Protein AF-0000000065958352 (afdb_homodimer)

Foldseek 3Di:
DWKDWPHDIDDPVPDDDDVVVVVLCLVWWQKDKWKDDVLATWLLVVRVVLSQVLLVVLPAGQPADSLNSRVVSSVLSVVDPAMWMWMWTARNVPRTIMIDIDHFDDDDQFQFWEEEAFPQADDDCVVPNQSNRIPPPPSLVVRVVVPDRTDWYWHAHPVQWTEQTSAWFKWFAAPQAIEGEAVNRRHHPAPLVVLLVVVCVVVVGHYDHHTHGPVVRLVTLWMWIAHNRQRTHTHQYYPPRGNDRGGGDPNSVVSNVCRSVSSVPDVSGRVSD/DWKDWPHDIDDPVPDDDDVVVVVLCLVWWQKDKWKDDVLATWLLVVRVVLSQVLLVVLPAGQPADSLNSRVVSSVQSVVDPAMWMWMWTARNVPRTIMIDIDHFDDDDQFQFWEEEAFPQADDDCVVPNQSNRIPPPPSLVVRVVVPDRTDWHWHAHPVQWTEQTSAWFKWFAAPQAIEGEAVNRSHHPAPLVVLLVVVCVVVVGHYDHHTHGPVVRLVTLWMWIAHNRQRTHTHQYYPPRGNDRGGGDPNSVVSNVCRSVSSVPPVSGRVSD

Radius of gyration: 25.58 Å; Cα contacts (8 Å, |Δi|>4): 1195; chains: 2; bounding box: 51×76×56 Å

Sequence (546 aa):
MLIWWRGKFRRADEISLDFSLFEKSLQGAVYETLRTYSRAPFAAYKHYTRLKRSADFFNLPLSLSFDEFTKVLKAGADEFKQEVRIKVYLFPDSGEVLFVFSPLNIPDLETGVEVKISNVRRIPDLSTPPALKITGRTDIVLARREIVDCYDVILLGLNGQVCEGSFSNVFLVKEGKLITPSLDSGILDGITRENVIKLAKSLEIPVEERVVWVWELFEADEMFLTHTSAGVVPVRRLNEHSFFEEEPGPVTATLMENFEPFVLNLEENWVGIMLIWWRGKFRRADEISLDFSLFEKSLQGAVYETLRTYSRAPFAAYKHYTRLKRSADFFNLPLSLSFDEFTKVLKAGADEFKQEVRIKVYLFPDSGEVLFVFSPLNIPDLETGVEVKISNVRRIPDLSTPPALKITGRTDIVLARREIVDCYDVILLGLNGQVCEGSFSNVFLVKEGKLITPSLDSGILDGITRENVIKLAKSLEIPVEERVVWVWELFEADEMFLTHTSAGVVPVRRLNEHSFFEEEPGPVTATLMENFEPFVLNLEENWVGI

Organism: Thermotoga maritima (strain ATCC 43589 / DSM 3109 / JCM 10099 / NBRC 100826 / MSB8) (NCBI:txid243274)

InterPro domains:
  IPR001544 Aminotransferase class IV [PF01063] (30-237)
  IPR018300 Aminotransferase, class IV, conserved site [PS00770] (164-193)
  IPR036038 Aminotransferase-like, PLP-dependent enzymes [SSF56752] (1-272)
  IPR043131 Branched-chain-amino-acid aminotransferase-like, N-terminal [G3DSA:3.30.470.10] (1-104)
  IPR043132 Branched-chain-amino-acid aminotransferase-like, C-terminal [G3DSA:3.20.10.10] (105-273)
  IPR050571 Class-IV Pyridoxal-Phosphate-Dependent Aminotransferase [PTHR42743] (3-261)

pLDDT: mean 96.38, std 3.45, range [82.94, 98.94]

Secondary structure (DSSP, 8-state):
-EEEETTEEEEGGG--B-HHHHHHHTT--EEEEEEEETTEETTHHHHHHHHHHHHHTTT----S-HHHHHHHHHHHHTT-SS-EEEEEEE-TTT--EEEEEEE------TT-EEEEEEEEEPPPTTTS-TT--BTT-HHHHHHHTT-SSSSEEEEE-TTSBEEEESS-EEEEEETTEEEEE-GGGT----HHHHHHHHHHHHTT--EEEE--BHHHHHH-SEEEEEETTTEEEEEEEETTEES-SSS--HHHHHHHHHHHHHHHH-GGGGTT-/-EEEETTEEEEGGG--B-HHHHHHHTT--EEEEEEEETTEETTHHHHHHHHHHHHHTTT----S-HHHHHHHHHHHHTT-SS-EEEEEEE-TTT--EEEEEEE------TT-EEEEEEEEEPPPTTTS-TT--BTT-HHHHHHHTT-SSSSEEEEE-TTSBEEEESS-EEEEEETTEEEEE-GGGT----HHHHHHHHHHHHTT--EEEE--BHHHHHH-SEEEEEETTTEEEEEEEETTEES-SSS--HHHHHHHHHHHHHHHH-GGGGTT-

Nearest PDB structures (foldseek):
  3csw-assembly2_C  TM=9.935E-01  e=1.425E-54  Thermotoga maritima MSB8
  1i1k-assembly1_A  TM=8.713E-01  e=5.200E-23  Escherichia coli
  1i1l-assembly1_A  TM=8.522E-01  e=3.879E-23  Escherichia coli
  1a3g-assembly1_A  TM=8.263E-01  e=1.385E-21  Escherichia coli
  3lul-assembly1_A  TM=8.298E-01  e=4.397E-20  Legionella pneumophila subsp. pneumophila str. Philadelphia 1

Structure (mmCIF, N/CA/C/O backbone):
data_AF-0000000065958352-model_v1
#
loop_
_entity.id
_entity.type
_entity.pdbx_description
1 polymer 'Probable branched-chain-amino-acid aminotransferase'
#
loop_
_atom_site.group_PDB
_atom_site.id
_atom_site.type_symbol
_atom_site.label_atom_id
_atom_site.label_alt_id
_atom_site.label_comp_id
_atom_site.label_asym_id
_atom_site.label_entity_id
_atom_site.label_seq_id
_atom_site.pdbx_PDB_ins_code
_atom_site.Cartn_x
_atom_site.Cartn_y
_atom_site.Cartn_z
_atom_site.occupancy
_atom_site.B_iso_or_equiv
_atom_site.auth_seq_id
_atom_site.auth_comp_id
_atom_site.auth_asym_id
_atom_site.auth_atom_id
_atom_site.pdbx_PDB_model_num
ATOM 1 N N . MET A 1 1 ? 19.391 18.531 1.337 1 94.12 1 MET A N 1
ATOM 2 C CA . MET A 1 1 ? 18.812 17.406 2.066 1 94.12 1 MET A CA 1
ATOM 3 C C . MET A 1 1 ? 19.875 16.641 2.832 1 94.12 1 MET A C 1
ATOM 5 O O . MET A 1 1 ? 20.938 16.344 2.285 1 94.12 1 MET A O 1
ATOM 9 N N . LEU A 1 2 ? 19.719 16.547 4.113 1 97.44 2 LEU A N 1
ATOM 10 C CA . LEU A 1 2 ? 20.609 15.844 5.027 1 97.44 2 LEU A CA 1
ATOM 11 C C . LEU A 1 2 ? 19.969 14.547 5.52 1 97.44 2 LEU A C 1
ATOM 13 O O . LEU A 1 2 ? 18.797 14.531 5.859 1 97.44 2 LEU A O 1
ATOM 17 N N . ILE A 1 3 ? 20.797 13.461 5.543 1 97.5 3 ILE A N 1
ATOM 18 C CA . ILE A 1 3 ? 20.25 12.164 5.918 1 97.5 3 ILE A CA 1
ATOM 19 C C . ILE A 1 3 ? 21.078 11.562 7.051 1 97.5 3 ILE A C 1
ATOM 21 O O . ILE A 1 3 ? 22.312 11.57 7 1 97.5 3 ILE A O 1
ATOM 25 N N . TRP A 1 4 ? 20.469 11.219 8.094 1 97.56 4 TRP A N 1
ATOM 26 C CA . TRP A 1 4 ? 21.109 10.383 9.117 1 97.56 4 TRP A CA 1
ATOM 27 C C . TRP A 1 4 ? 20.797 8.906 8.883 1 97.56 4 TRP A C 1
ATOM 29 O O . TRP A 1 4 ? 19.625 8.523 8.773 1 97.56 4 TRP A O 1
ATOM 39 N N . TRP A 1 5 ? 21.797 8.078 8.812 1 93.94 5 TRP A N 1
ATOM 40 C CA . TRP A 1 5 ? 21.688 6.648 8.562 1 93.94 5 TRP A CA 1
ATOM 41 C C . TRP A 1 5 ? 22.875 5.895 9.148 1 93.94 5 TRP A C 1
ATOM 43 O O . TRP A 1 5 ? 24.031 6.262 8.922 1 93.94 5 TRP A O 1
ATOM 53 N N . ARG A 1 6 ? 22.562 4.941 9.93 1 91.12 6 ARG A N 1
ATOM 54 C CA . ARG A 1 6 ? 23.578 4.09 10.531 1 91.12 6 ARG A CA 1
ATOM 55 C C . ARG A 1 6 ? 24.594 4.914 11.32 1 91.12 6 ARG A C 1
ATOM 57 O O . ARG A 1 6 ? 25.797 4.738 11.172 1 91.12 6 ARG A O 1
ATOM 64 N N . GLY A 1 7 ? 24.141 5.867 11.984 1 93.94 7 GLY A N 1
ATOM 65 C CA . GLY A 1 7 ? 24.922 6.602 12.953 1 93.94 7 GLY A CA 1
ATOM 66 C C . GLY A 1 7 ? 25.656 7.797 12.359 1 93.94 7 GLY A C 1
ATOM 67 O O . GLY A 1 7 ? 26.406 8.477 13.055 1 93.94 7 GLY A O 1
ATOM 68 N N . LYS A 1 8 ? 25.391 8.086 11.109 1 95.56 8 LYS A N 1
ATOM 69 C CA . LYS A 1 8 ? 26.125 9.164 10.461 1 95.56 8 LYS A CA 1
ATOM 70 C C . LYS A 1 8 ? 25.203 10.07 9.656 1 95.56 8 LYS A C 1
ATOM 72 O O . LYS A 1 8 ? 24.219 9.602 9.078 1 95.56 8 LYS A O 1
ATOM 77 N N . PHE A 1 9 ? 25.547 11.328 9.695 1 97.62 9 PHE A N 1
ATOM 78 C CA . PHE A 1 9 ? 24.891 12.289 8.797 1 97.62 9 PHE A CA 1
ATOM 79 C C . PHE A 1 9 ? 25.641 12.367 7.469 1 97.62 9 PHE A C 1
ATOM 81 O O . PHE A 1 9 ? 26.875 12.398 7.441 1 97.62 9 PHE A O 1
ATOM 88 N N . ARG A 1 10 ? 24.953 12.289 6.457 1 95.19 10 ARG A N 1
ATOM 89 C CA . ARG A 1 10 ? 25.484 12.461 5.113 1 95.19 10 ARG A CA 1
ATOM 90 C C . ARG A 1 10 ? 24.531 13.258 4.23 1 95.19 10 ARG A C 1
ATOM 92 O O . ARG A 1 10 ? 23.328 13.273 4.477 1 95.19 10 ARG A O 1
ATOM 99 N N . ARG A 1 11 ? 25.094 13.859 3.229 1 94.75 11 ARG A N 1
ATOM 100 C CA . ARG A 1 11 ? 24.25 14.484 2.217 1 94.75 11 ARG A CA 1
ATOM 101 C C . ARG A 1 11 ? 23.562 13.43 1.35 1 94.75 11 ARG A C 1
ATOM 103 O O . ARG A 1 11 ? 24.109 12.344 1.136 1 94.75 11 ARG A O 1
ATOM 110 N N . ALA A 1 12 ? 22.344 13.812 0.829 1 90.81 12 ALA A N 1
ATOM 111 C CA . ALA A 1 12 ? 21.547 12.867 0.052 1 90.81 12 ALA A CA 1
ATOM 112 C C . ALA A 1 12 ? 22.344 12.305 -1.119 1 90.81 12 ALA A C 1
ATOM 114 O O . ALA A 1 12 ? 22.234 11.125 -1.449 1 90.81 12 ALA A O 1
ATOM 115 N N . ASP A 1 13 ? 23.141 13.094 -1.737 1 88.94 13 ASP A N 1
ATOM 116 C CA . ASP A 1 13 ? 23.891 12.695 -2.932 1 88.94 13 ASP A CA 1
ATOM 117 C C . ASP A 1 13 ? 25.031 11.75 -2.576 1 88.94 13 ASP A C 1
ATOM 119 O O . ASP A 1 13 ? 25.609 11.117 -3.457 1 88.94 13 ASP A O 1
ATOM 123 N N . GLU A 1 14 ? 25.359 11.547 -1.281 1 89.94 14 GLU A N 1
ATOM 124 C CA . GLU A 1 14 ? 26.422 10.664 -0.805 1 89.94 14 GLU A CA 1
ATOM 125 C C . GLU A 1 14 ? 25.859 9.305 -0.384 1 89.94 14 GLU A C 1
ATOM 127 O O . GLU A 1 14 ? 26.625 8.398 -0.036 1 89.94 14 GLU A O 1
ATOM 132 N N . ILE A 1 15 ? 24.609 9.188 -0.406 1 87.81 15 ILE A N 1
ATOM 133 C CA . ILE A 1 15 ? 23.969 7.969 0.074 1 87.81 15 ILE A CA 1
ATOM 134 C C . ILE A 1 15 ? 23.75 7.012 -1.095 1 87.81 15 ILE A C 1
ATOM 136 O O . ILE A 1 15 ? 23.234 7.414 -2.145 1 87.81 15 ILE A O 1
ATOM 140 N N . SER A 1 16 ? 24.219 5.844 -0.958 1 83.69 16 SER A N 1
ATOM 141 C CA . SER A 1 16 ? 23.969 4.746 -1.888 1 83.69 16 SER A CA 1
ATOM 142 C C . SER A 1 16 ? 23.359 3.543 -1.172 1 83.69 16 SER A C 1
ATOM 144 O O . SER A 1 16 ? 23.906 3.07 -0.172 1 83.69 16 SER A O 1
ATOM 146 N N . LEU A 1 17 ? 22.25 3.164 -1.686 1 85.62 17 LEU A N 1
ATOM 147 C CA . LEU A 1 17 ? 21.594 2.014 -1.082 1 85.62 17 LEU A CA 1
ATOM 148 C C . LEU A 1 17 ? 21.797 0.76 -1.922 1 85.62 17 LEU A C 1
ATOM 150 O O . LEU A 1 17 ? 21.781 0.82 -3.154 1 85.62 17 LEU A O 1
ATOM 154 N N . ASP A 1 18 ? 22.094 -0.295 -1.253 1 87.38 18 ASP A N 1
ATOM 155 C CA . ASP A 1 18 ? 22.25 -1.55 -1.979 1 87.38 18 ASP A CA 1
ATOM 156 C C . ASP A 1 18 ? 20.906 -2.08 -2.473 1 87.38 18 ASP A C 1
ATOM 158 O O . ASP A 1 18 ? 19.859 -1.635 -2.018 1 87.38 18 ASP A O 1
ATOM 162 N N . PHE A 1 19 ? 20.969 -2.977 -3.412 1 89.62 19 PHE A N 1
ATOM 163 C CA . PHE A 1 19 ? 19.766 -3.453 -4.09 1 89.62 19 PHE A CA 1
ATOM 164 C C . PHE A 1 19 ? 18.875 -4.227 -3.125 1 89.62 19 PHE A C 1
ATOM 166 O O . PHE A 1 19 ? 17.656 -4.16 -3.215 1 89.62 19 PHE A O 1
ATOM 173 N N . SER A 1 20 ? 19.484 -4.934 -2.209 1 87.75 20 SER A N 1
ATOM 174 C CA . SER A 1 20 ? 18.703 -5.723 -1.267 1 87.75 20 SER A CA 1
ATOM 175 C C . SER A 1 20 ? 17.797 -4.836 -0.427 1 87.75 20 SER A C 1
ATOM 177 O O . SER A 1 20 ? 16.594 -5.121 -0.275 1 87.75 20 SER A O 1
ATOM 179 N N . LEU A 1 21 ? 18.375 -3.807 0.086 1 87.06 21 LEU A N 1
ATOM 180 C CA . LEU A 1 21 ? 17.594 -2.852 0.861 1 87.06 21 LEU A CA 1
ATOM 181 C C . LEU A 1 21 ? 16.531 -2.188 -0.009 1 87.06 21 LEU A C 1
ATOM 183 O O . LEU A 1 21 ? 15.391 -2.014 0.422 1 87.06 21 LEU A O 1
ATOM 187 N N . PHE A 1 22 ? 16.953 -1.879 -1.151 1 88.38 22 PHE A N 1
ATOM 188 C CA . PHE A 1 22 ? 16.031 -1.265 -2.102 1 88.38 22 PHE A CA 1
ATOM 189 C C . PHE A 1 22 ? 14.836 -2.176 -2.367 1 88.38 22 PHE A C 1
ATOM 191 O O . PHE A 1 22 ? 13.688 -1.759 -2.225 1 88.38 22 PHE A O 1
ATOM 198 N N . GLU A 1 23 ? 15.102 -3.357 -2.686 1 91.12 23 GLU A N 1
ATOM 199 C CA . GLU A 1 23 ? 14.031 -4.301 -3.01 1 91.12 23 GLU A CA 1
ATOM 200 C C . GLU A 1 23 ? 13.094 -4.5 -1.822 1 91.12 23 GLU A C 1
ATOM 202 O O . GLU A 1 23 ? 11.875 -4.547 -1.988 1 91.12 23 GLU A O 1
ATOM 207 N N . LYS A 1 24 ? 13.625 -4.602 -0.708 1 89.88 24 LYS A N 1
ATOM 208 C CA . LYS A 1 24 ? 12.812 -4.77 0.498 1 89.88 24 LYS A CA 1
ATOM 209 C C . LYS A 1 24 ? 11.961 -3.533 0.765 1 89.88 24 LYS A C 1
ATOM 211 O O . LYS A 1 24 ? 10.836 -3.645 1.26 1 89.88 24 LYS A O 1
ATOM 216 N N . SER A 1 25 ? 12.516 -2.393 0.427 1 91.81 25 SER A N 1
ATOM 217 C CA . SER A 1 25 ? 11.828 -1.132 0.694 1 91.81 25 SER A CA 1
ATOM 218 C C . SER A 1 25 ? 10.586 -0.985 -0.171 1 91.81 25 SER A C 1
ATOM 220 O O . SER A 1 25 ? 9.711 -0.16 0.119 1 91.81 25 SER A O 1
ATOM 222 N N . LEU A 1 26 ? 10.484 -1.786 -1.211 1 94.5 26 LEU A N 1
ATOM 223 C CA . LEU A 1 26 ? 9.336 -1.724 -2.111 1 94.5 26 LEU A CA 1
ATOM 224 C C . LEU A 1 26 ? 8.062 -2.189 -1.407 1 94.5 26 LEU A C 1
ATOM 226 O O . LEU A 1 26 ? 6.961 -1.985 -1.913 1 94.5 26 LEU A O 1
ATOM 230 N N . GLN A 1 27 ? 8.148 -2.76 -0.225 1 94.31 27 GLN A N 1
ATOM 231 C CA . GLN A 1 27 ? 6.992 -3.186 0.56 1 94.31 27 GLN A CA 1
ATOM 232 C C . GLN A 1 27 ? 6.488 -2.055 1.452 1 94.31 27 GLN A C 1
ATOM 234 O O . GLN A 1 27 ? 5.461 -2.193 2.119 1 94.31 27 GLN A O 1
ATOM 239 N N . GLY A 1 28 ? 7.227 -0.988 1.467 1 95.06 28 GLY A N 1
ATOM 240 C CA . GLY A 1 28 ? 6.82 0.164 2.256 1 95.06 28 GLY A CA 1
ATOM 241 C C . GLY A 1 28 ? 7.668 0.364 3.498 1 95.06 28 GLY A C 1
ATOM 242 O O . GLY A 1 28 ? 8.398 -0.539 3.908 1 95.06 28 GLY A O 1
ATOM 243 N N . ALA A 1 29 ? 7.621 1.536 4.051 1 96.56 29 ALA A N 1
ATOM 244 C CA . ALA A 1 29 ? 8.273 1.923 5.301 1 96.56 29 ALA A CA 1
ATOM 245 C C . ALA A 1 29 ? 7.285 2.609 6.242 1 96.56 29 ALA A C 1
ATOM 247 O O . ALA A 1 29 ? 6.461 3.418 5.809 1 96.56 29 ALA A O 1
ATOM 248 N N . VAL A 1 30 ? 7.34 2.189 7.48 1 97.19 30 VAL A N 1
ATOM 249 C CA . VAL A 1 30 ? 6.699 2.998 8.508 1 97.19 30 VAL A CA 1
ATOM 250 C C . VAL A 1 30 ? 7.379 4.363 8.594 1 97.19 30 VAL A C 1
ATOM 252 O O . VAL A 1 30 ? 8.609 4.457 8.523 1 97.19 30 VAL A O 1
ATOM 255 N N . TYR A 1 31 ? 6.484 5.477 8.82 1 97.94 31 TYR A N 1
ATOM 256 C CA . TYR A 1 31 ? 7.18 6.754 8.742 1 97.94 31 TYR A CA 1
ATOM 257 C C . TYR A 1 31 ? 6.48 7.812 9.586 1 97.94 31 TYR A C 1
ATOM 259 O O . TYR A 1 31 ? 5.34 7.621 10.008 1 97.94 31 TYR A O 1
ATOM 267 N N . GLU A 1 32 ? 7.18 8.805 9.859 1 98.5 32 GLU A N 1
ATOM 268 C CA . GLU A 1 32 ? 6.68 10.031 10.477 1 98.5 32 GLU A CA 1
ATOM 269 C C . GLU A 1 32 ? 7.219 11.266 9.758 1 98.5 32 GLU A C 1
ATOM 271 O O . GLU A 1 32 ? 8.312 11.234 9.188 1 98.5 32 GLU A O 1
ATOM 276 N N . THR A 1 33 ? 6.516 12.273 9.75 1 98.5 33 THR A N 1
ATOM 277 C CA . THR A 1 33 ? 6.945 13.594 9.32 1 98.5 33 THR A CA 1
ATOM 278 C C . THR A 1 33 ? 6.824 14.602 10.461 1 98.5 33 THR A C 1
ATOM 280 O O . THR A 1 33 ? 5.738 14.797 11.008 1 98.5 33 THR A O 1
ATOM 283 N N . LEU A 1 34 ? 7.879 15.148 10.789 1 98.5 34 LEU A N 1
ATOM 284 C CA . LEU A 1 34 ? 7.938 16.219 11.781 1 98.5 34 LEU A CA 1
ATOM 285 C C . LEU A 1 34 ? 8.336 17.531 11.141 1 98.5 34 LEU A C 1
ATOM 287 O O . LEU A 1 34 ? 8.711 17.578 9.961 1 98.5 34 LEU A O 1
ATOM 291 N N . ARG A 1 35 ? 8.211 18.578 11.836 1 98.25 35 ARG A N 1
ATOM 292 C CA . ARG A 1 35 ? 8.789 19.875 11.508 1 98.25 35 ARG A CA 1
ATOM 293 C C . ARG A 1 35 ? 9.344 20.562 12.75 1 98.25 35 ARG A C 1
ATOM 295 O O . ARG A 1 35 ? 9.141 20.078 13.875 1 98.25 35 ARG A O 1
ATOM 302 N N . THR A 1 36 ? 10.094 21.609 12.539 1 98.25 36 THR A N 1
ATOM 303 C CA . THR A 1 36 ? 10.57 22.391 13.664 1 98.25 36 THR A CA 1
ATOM 304 C C . THR A 1 36 ? 9.75 23.672 13.812 1 98.25 36 THR A C 1
ATOM 306 O O . THR A 1 36 ? 9.18 24.172 12.844 1 98.25 36 THR A O 1
ATOM 309 N N . TYR A 1 37 ? 9.531 24.109 14.984 1 96.94 37 TYR A N 1
ATOM 310 C CA . TYR A 1 37 ? 9.172 25.484 15.359 1 96.94 37 TYR A CA 1
ATOM 311 C C . TYR A 1 37 ? 10.297 26.141 16.141 1 96.94 37 TYR A C 1
ATOM 313 O O . TYR A 1 37 ? 10.812 25.578 17.109 1 96.94 37 TYR A O 1
ATOM 321 N N . SER A 1 38 ? 10.672 27.344 15.672 1 94 38 SER A N 1
ATOM 322 C CA . SER A 1 38 ? 11.828 28.016 16.266 1 94 38 SER A CA 1
ATOM 323 C C . SER A 1 38 ? 13.039 27.078 16.312 1 94 38 SER A C 1
ATOM 325 O O . SER A 1 38 ? 13.695 26.969 17.344 1 94 38 SER A O 1
ATOM 327 N N . ARG A 1 39 ? 13.156 26.203 15.367 1 95.19 39 ARG A N 1
ATOM 328 C CA . ARG A 1 39 ? 14.297 25.328 15.086 1 95.19 39 ARG A CA 1
ATOM 329 C C . ARG A 1 39 ? 14.312 24.125 16.031 1 95.19 39 ARG A C 1
ATOM 331 O O . ARG A 1 39 ? 15.289 23.375 16.062 1 95.19 39 ARG A O 1
ATOM 338 N N . ALA A 1 40 ? 13.25 24 16.797 1 97 40 ALA A N 1
ATOM 339 C CA . ALA A 1 40 ? 13.133 22.828 17.672 1 97 40 ALA A CA 1
ATOM 340 C C . ALA A 1 40 ? 12.133 21.828 17.109 1 97 40 ALA A C 1
ATOM 342 O O . ALA A 1 40 ? 11.062 22.219 16.625 1 97 40 ALA A O 1
ATOM 343 N N . PRO A 1 41 ? 12.508 20.5 17.156 1 98.38 41 PRO A N 1
ATOM 344 C CA . PRO A 1 41 ? 11.57 19.5 16.641 1 98.38 41 PRO A CA 1
ATOM 345 C C . PRO A 1 41 ? 10.25 19.469 17.422 1 98.38 41 PRO A C 1
ATOM 347 O O . PRO A 1 41 ? 10.258 19.344 18.641 1 98.38 41 PRO A O 1
ATOM 350 N N . PHE A 1 42 ? 9.195 19.609 16.719 1 98.19 42 PHE A N 1
ATOM 351 C CA . PHE A 1 42 ? 7.867 19.734 17.297 1 98.19 42 PHE A CA 1
ATOM 352 C C . PHE A 1 42 ? 7.254 18.375 17.562 1 98.19 42 PHE A C 1
ATOM 354 O O . PHE A 1 42 ? 7.297 17.484 16.703 1 98.19 42 PHE A O 1
ATOM 361 N N . ALA A 1 43 ? 6.652 18.109 18.812 1 98.44 43 ALA A N 1
ATOM 362 C CA . ALA A 1 43 ? 5.855 16.953 19.219 1 98.44 43 ALA A CA 1
ATOM 363 C C . ALA A 1 43 ? 6.625 15.648 19.016 1 98.44 43 ALA A C 1
ATOM 365 O O . ALA A 1 43 ? 6.062 14.656 18.562 1 98.44 43 ALA A O 1
ATOM 366 N N . ALA A 1 44 ? 7.898 15.703 19.359 1 98.44 44 ALA A N 1
ATOM 367 C CA . ALA A 1 44 ? 8.797 14.578 19.125 1 98.44 44 ALA A CA 1
ATOM 368 C C . ALA A 1 44 ? 8.297 13.32 19.828 1 98.44 44 ALA A C 1
ATOM 370 O O . ALA A 1 44 ? 8.312 12.234 19.234 1 98.44 44 ALA A O 1
ATOM 371 N N . TYR A 1 45 ? 7.871 13.453 21 1 98.44 45 TYR A N 1
ATOM 372 C CA . TYR A 1 45 ? 7.418 12.289 21.766 1 98.44 45 TYR A CA 1
ATOM 373 C C . TYR A 1 45 ? 6.195 11.656 21.109 1 98.44 45 TYR A C 1
ATOM 375 O O . TYR A 1 45 ? 6.098 10.43 21.016 1 98.44 45 TYR A O 1
ATOM 383 N N . LYS A 1 46 ? 5.242 12.484 20.75 1 98.31 46 LYS A N 1
ATOM 384 C CA . LYS A 1 46 ? 4.035 11.984 20.109 1 98.31 46 LYS A CA 1
ATOM 385 C C . LYS A 1 46 ? 4.367 11.266 18.797 1 98.31 46 LYS A C 1
ATOM 387 O O . LYS A 1 46 ? 3.822 10.195 18.516 1 98.31 46 LYS A O 1
ATOM 392 N N . HIS A 1 47 ? 5.238 11.852 18.031 1 98.62 47 HIS A N 1
ATOM 393 C CA . HIS A 1 47 ? 5.641 11.227 16.766 1 98.62 47 HIS A CA 1
ATOM 394 C C . HIS A 1 47 ? 6.402 9.93 17.016 1 98.62 47 HIS A C 1
ATOM 396 O O . HIS A 1 47 ? 6.211 8.945 16.297 1 98.62 47 HIS A O 1
ATOM 402 N N . TYR A 1 48 ? 7.234 9.945 18.016 1 98.31 48 TYR A N 1
ATOM 403 C CA . TYR A 1 48 ? 7.973 8.742 18.391 1 98.31 48 TYR A CA 1
ATOM 404 C C . TYR A 1 48 ? 7.02 7.621 18.781 1 98.31 48 TYR A C 1
ATOM 406 O O . TYR A 1 48 ? 7.172 6.484 18.328 1 98.31 48 TYR A O 1
ATOM 414 N N . THR A 1 49 ? 6.125 7.969 19.594 1 97.81 49 THR A N 1
ATOM 415 C CA . THR A 1 49 ? 5.16 6.988 20.078 1 97.81 49 THR A CA 1
ATOM 416 C C . THR A 1 49 ? 4.332 6.426 18.938 1 97.81 49 THR A C 1
ATOM 418 O O . THR A 1 49 ? 4.07 5.223 18.875 1 97.81 49 THR A O 1
ATOM 421 N N . ARG A 1 50 ? 3.904 7.27 18.047 1 97.94 50 ARG A N 1
ATOM 422 C CA . ARG A 1 50 ? 3.127 6.801 16.906 1 97.94 50 ARG A CA 1
ATOM 423 C C . ARG A 1 50 ? 3.977 5.938 15.977 1 97.94 50 ARG A C 1
ATOM 425 O O . ARG A 1 50 ? 3.484 4.969 15.391 1 97.94 50 ARG A O 1
ATOM 432 N N . LEU A 1 51 ? 5.223 6.328 15.781 1 97.75 51 L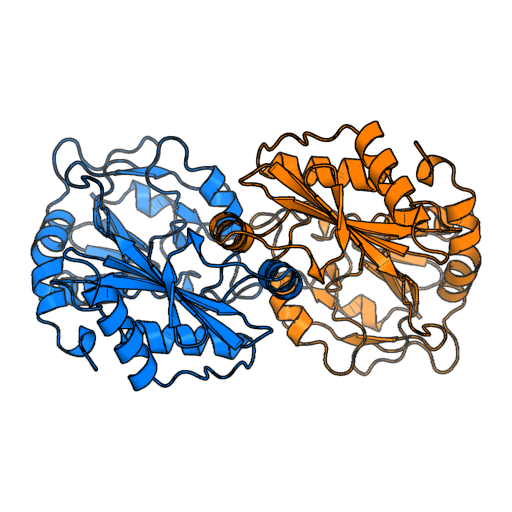EU A N 1
ATOM 433 C CA . LEU A 1 51 ? 6.148 5.5 15.008 1 97.75 51 LEU A CA 1
ATOM 434 C C . LEU A 1 51 ? 6.246 4.098 15.602 1 97.75 51 LEU A C 1
ATOM 436 O O . LEU A 1 51 ? 6.16 3.105 14.883 1 97.75 51 LEU A O 1
ATOM 440 N N . LYS A 1 52 ? 6.41 4.062 16.906 1 96.5 52 LYS A N 1
ATOM 441 C CA . LYS A 1 52 ? 6.496 2.793 17.625 1 96.5 52 LYS A CA 1
ATOM 442 C C . LYS A 1 52 ? 5.219 1.976 17.453 1 96.5 52 LYS A C 1
ATOM 444 O O . LYS A 1 52 ? 5.277 0.771 17.188 1 96.5 52 LYS A O 1
ATOM 449 N N . ARG A 1 53 ? 4.098 2.594 17.594 1 96.56 53 ARG A N 1
ATOM 450 C CA . ARG A 1 53 ? 2.816 1.917 17.422 1 96.56 53 ARG A CA 1
ATOM 451 C C . ARG A 1 53 ? 2.693 1.322 16.016 1 96.56 53 ARG A C 1
ATOM 453 O O . ARG A 1 53 ? 2.244 0.185 15.859 1 96.56 53 ARG A O 1
ATOM 460 N N . SER A 1 54 ? 3.031 2.107 15.031 1 97 54 SER A N 1
ATOM 461 C CA . SER A 1 54 ? 3 1.602 13.664 1 97 54 SER A CA 1
ATOM 462 C C . SER A 1 54 ? 3.93 0.404 13.492 1 97 54 SER A C 1
ATOM 464 O O . SER A 1 54 ? 3.574 -0.576 12.836 1 97 54 SER A O 1
ATOM 466 N N . ALA A 1 55 ? 5.129 0.463 14.039 1 95.5 55 ALA A N 1
ATOM 467 C CA . ALA A 1 55 ? 6.102 -0.622 13.969 1 95.5 55 ALA A CA 1
ATOM 468 C C . ALA A 1 55 ? 5.566 -1.887 14.633 1 95.5 55 ALA A C 1
ATOM 470 O O . ALA A 1 55 ? 5.887 -3 14.211 1 95.5 55 ALA A O 1
ATOM 471 N N . ASP A 1 56 ? 4.785 -1.734 15.648 1 94.44 56 ASP A N 1
ATOM 472 C CA . ASP A 1 56 ? 4.242 -2.854 16.406 1 94.44 56 ASP A CA 1
ATOM 473 C C . ASP A 1 56 ? 3.338 -3.725 15.539 1 94.44 56 ASP A C 1
ATOM 475 O O . ASP A 1 56 ? 3.205 -4.926 15.789 1 94.44 56 ASP A O 1
ATOM 479 N N . PHE A 1 57 ? 2.703 -3.16 14.547 1 93.56 57 PHE A N 1
ATOM 480 C CA . PHE A 1 57 ? 1.885 -3.943 13.625 1 93.56 57 PHE A CA 1
ATOM 481 C C . PHE A 1 57 ? 2.727 -4.992 12.914 1 93.56 57 PHE A C 1
ATOM 483 O O . PHE A 1 57 ? 2.189 -5.961 12.367 1 93.56 57 PHE A O 1
ATOM 490 N N . PHE A 1 58 ? 4.031 -4.781 12.875 1 93.19 58 PHE A N 1
ATOM 491 C CA . PHE A 1 58 ? 4.949 -5.699 12.219 1 93.19 58 PHE A CA 1
ATOM 492 C C . PHE A 1 58 ? 5.777 -6.465 13.242 1 93.19 58 PHE A C 1
ATOM 494 O O . PHE A 1 58 ? 6.758 -7.121 12.883 1 93.19 58 PHE A O 1
ATOM 501 N N . ASN A 1 59 ? 5.496 -6.32 14.492 1 90.31 59 ASN A N 1
ATOM 502 C CA . ASN A 1 59 ? 6.258 -6.922 15.586 1 90.31 59 ASN A CA 1
ATOM 503 C C . ASN A 1 59 ? 7.734 -6.535 15.523 1 90.31 59 ASN A C 1
ATOM 505 O O . ASN A 1 59 ? 8.609 -7.379 15.703 1 90.31 59 ASN A O 1
ATOM 509 N N . LEU A 1 60 ? 7.941 -5.398 15.133 1 88.38 60 LEU A N 1
ATOM 510 C CA . LEU A 1 60 ? 9.297 -4.863 15.031 1 88.38 60 LEU A CA 1
ATOM 511 C C . LEU A 1 60 ? 9.594 -3.932 16.203 1 88.38 60 LEU A C 1
ATOM 513 O O . LEU A 1 60 ? 8.953 -2.891 16.359 1 88.38 60 LEU A O 1
ATOM 517 N N . PRO A 1 61 ? 10.508 -4.336 16.953 1 84.31 61 PRO A N 1
ATOM 518 C CA . PRO A 1 61 ? 10.906 -3.385 18 1 84.31 61 PRO A CA 1
ATOM 519 C C . PRO A 1 61 ? 11.672 -2.186 17.438 1 84.31 61 PRO A C 1
ATOM 521 O O . PRO A 1 61 ? 12.461 -2.332 16.5 1 84.31 61 PRO A O 1
ATOM 524 N N . LEU A 1 62 ? 11.312 -1.041 17.875 1 88 62 LEU A N 1
ATOM 525 C CA . LEU A 1 62 ? 12.109 0.141 17.562 1 88 62 LEU A CA 1
ATOM 526 C C . LEU A 1 62 ? 13.422 0.137 18.328 1 88 62 LEU A C 1
ATOM 528 O O . LEU A 1 62 ? 13.414 0.172 19.562 1 88 62 LEU A O 1
ATOM 532 N N . SER A 1 63 ? 14.492 0.045 17.656 1 85.62 63 SER A N 1
ATOM 533 C CA . SER A 1 63 ? 15.805 -0.068 18.281 1 85.62 63 SER A CA 1
ATOM 534 C C . SER A 1 63 ? 16.266 1.271 18.859 1 85.62 63 SER A C 1
ATOM 536 O O . SER A 1 63 ? 17.125 1.316 19.734 1 85.62 63 SER A O 1
ATOM 538 N N . LEU A 1 64 ? 15.75 2.283 18.375 1 92.31 64 LEU A N 1
ATOM 539 C CA . LEU A 1 64 ? 16.125 3.631 18.797 1 92.31 64 LEU A CA 1
ATOM 540 C C . LEU A 1 64 ? 15.328 4.055 20.031 1 92.31 64 LEU A C 1
ATOM 542 O O . LEU A 1 64 ? 14.102 4.098 20 1 92.31 64 LEU A O 1
ATOM 546 N N . SER A 1 65 ? 16.047 4.391 21.141 1 95.94 65 SER A N 1
ATOM 547 C CA . SER A 1 65 ? 15.367 4.969 22.297 1 95.94 65 SER A CA 1
ATOM 548 C C . SER A 1 65 ? 14.859 6.375 22 1 95.94 65 SER A C 1
ATOM 550 O O . SER A 1 65 ? 15.305 7.008 21.031 1 95.94 65 SER A O 1
ATOM 552 N N . PHE A 1 66 ? 13.906 6.824 22.812 1 97.81 66 PHE A N 1
ATOM 553 C CA . PHE A 1 66 ? 13.406 8.18 22.609 1 97.81 66 PHE A CA 1
ATOM 554 C C . PHE A 1 66 ? 14.531 9.195 22.75 1 97.81 66 PHE A C 1
ATOM 556 O O . PHE A 1 66 ? 14.586 10.18 22 1 97.81 66 PHE A O 1
ATOM 563 N N . ASP A 1 67 ? 15.438 8.945 23.672 1 97.75 67 ASP A N 1
ATOM 564 C CA . ASP A 1 67 ? 16.578 9.844 23.859 1 97.75 67 ASP A CA 1
ATOM 565 C C . ASP A 1 67 ? 17.438 9.898 22.594 1 97.75 67 ASP A C 1
ATOM 567 O O . ASP A 1 67 ? 17.844 10.977 22.156 1 97.75 67 ASP A O 1
ATOM 571 N N . GLU A 1 68 ? 17.797 8.758 22.062 1 97.25 68 GLU A N 1
ATOM 572 C CA . GLU A 1 68 ? 18.578 8.703 20.828 1 97.25 68 GLU A CA 1
ATOM 573 C C . GLU A 1 68 ? 17.828 9.367 19.672 1 97.25 68 GLU A C 1
ATOM 575 O O . GLU A 1 68 ? 18.422 10.094 18.891 1 97.25 68 GLU A O 1
ATOM 580 N N . PHE A 1 69 ? 16.531 9.109 19.641 1 98.12 69 PHE A N 1
ATOM 581 C CA . PHE A 1 69 ? 15.656 9.695 18.625 1 98.12 69 PHE A CA 1
ATOM 582 C C . PHE A 1 69 ? 15.734 11.219 18.656 1 98.12 69 PHE A C 1
ATOM 584 O O . PHE A 1 69 ? 15.977 11.852 17.641 1 98.12 69 PHE A O 1
ATOM 591 N N . THR A 1 70 ? 15.57 11.797 19.828 1 98.06 70 THR A N 1
ATOM 592 C CA . THR A 1 70 ? 15.57 13.25 19.984 1 98.06 70 THR A CA 1
ATOM 593 C C . THR A 1 70 ? 16.953 13.828 19.703 1 98.06 70 THR A C 1
ATOM 595 O O . THR A 1 70 ? 17.062 14.93 19.156 1 98.06 70 THR A O 1
ATOM 598 N N . LYS A 1 71 ? 17.984 13.078 20.094 1 97.94 71 LYS A N 1
ATOM 599 C CA . LYS A 1 71 ? 19.344 13.523 19.812 1 97.94 71 LYS A CA 1
ATOM 600 C C . LYS A 1 71 ? 19.578 13.68 18.312 1 97.94 71 LYS A C 1
ATOM 602 O O . LYS A 1 71 ? 20.141 14.672 17.859 1 97.94 71 LYS A O 1
ATOM 607 N N . VAL A 1 72 ? 19.141 12.695 17.547 1 98.25 72 VAL A N 1
ATOM 608 C CA . VAL A 1 72 ? 19.297 12.75 16.094 1 98.25 72 VAL A CA 1
ATOM 609 C C . VAL A 1 72 ? 18.484 13.914 15.523 1 98.25 72 VAL A C 1
ATOM 611 O O . VAL A 1 72 ? 18.969 14.672 14.68 1 98.25 72 VAL A O 1
ATOM 614 N N . LEU A 1 73 ? 17.219 14.062 16.031 1 98.62 73 LEU A N 1
ATOM 615 C CA . LEU A 1 73 ? 16.359 15.133 15.555 1 98.62 73 LEU A CA 1
ATOM 616 C C . LEU A 1 73 ? 17.016 16.5 15.758 1 98.62 73 LEU A C 1
ATOM 618 O O . LEU A 1 73 ? 17.078 17.297 14.82 1 98.62 73 LEU A O 1
ATOM 622 N N . LYS A 1 74 ? 17.5 16.734 16.969 1 98.12 74 LYS A N 1
ATOM 623 C CA . LYS A 1 74 ? 18.078 18.031 17.328 1 98.12 74 LYS A CA 1
ATOM 624 C C . LYS A 1 74 ? 19.359 18.281 16.547 1 98.12 74 LYS A C 1
ATOM 626 O O . LYS A 1 74 ? 19.562 19.375 15.992 1 98.12 74 LYS A O 1
ATOM 631 N N . ALA A 1 75 ? 20.219 17.234 16.5 1 98 75 ALA A N 1
ATOM 632 C CA . ALA A 1 75 ? 21.484 17.359 15.789 1 98 75 ALA A CA 1
ATOM 633 C C . ALA A 1 75 ? 21.25 17.703 14.312 1 98 75 ALA A C 1
ATOM 635 O O . ALA A 1 75 ? 21.938 18.562 13.75 1 98 75 ALA A O 1
ATOM 636 N N . GLY A 1 76 ? 20.328 17 13.688 1 98.25 76 GLY A N 1
ATOM 637 C CA . GLY A 1 76 ? 20.031 17.25 12.281 1 98.25 76 GLY A CA 1
ATOM 638 C C . GLY A 1 76 ? 19.422 18.625 12.039 1 98.25 76 GLY A C 1
ATOM 639 O O . GLY A 1 76 ? 19.797 19.312 11.094 1 98.25 76 GLY A O 1
ATOM 640 N N . ALA A 1 77 ? 18.438 18.984 12.891 1 97.88 77 ALA A N 1
ATOM 641 C CA . ALA A 1 77 ? 17.781 20.281 12.758 1 97.88 77 ALA A CA 1
ATOM 642 C C . ALA A 1 77 ? 18.781 21.422 12.898 1 97.88 77 ALA A C 1
ATOM 644 O O . ALA A 1 77 ? 18.688 22.438 12.211 1 97.88 77 ALA A O 1
ATOM 645 N N . ASP A 1 78 ? 19.75 21.266 13.734 1 96.88 78 ASP A N 1
ATOM 646 C CA . ASP A 1 78 ? 20.734 22.297 14.047 1 96.88 78 ASP A CA 1
ATOM 647 C C . ASP A 1 78 ? 21.625 22.578 12.836 1 96.88 78 ASP A C 1
ATOM 649 O O . ASP A 1 78 ? 22.312 23.609 12.797 1 96.88 78 ASP A O 1
ATOM 653 N N . GLU A 1 79 ? 21.625 21.672 11.906 1 96.5 79 GLU A N 1
ATOM 654 C CA . GLU A 1 79 ? 22.453 21.859 10.719 1 96.5 79 GLU A CA 1
ATOM 655 C C . GLU A 1 79 ? 21.859 22.891 9.766 1 96.5 79 GLU A C 1
ATOM 657 O O . GLU A 1 79 ? 22.516 23.328 8.828 1 96.5 79 GLU A O 1
ATOM 662 N N . PHE A 1 80 ? 20.641 23.266 10.023 1 96.19 80 PHE A N 1
ATOM 663 C CA . PHE A 1 80 ? 19.953 24.219 9.172 1 96.19 80 PHE A CA 1
ATOM 664 C C . PHE A 1 80 ? 19.734 25.531 9.898 1 96.19 80 PHE A C 1
ATOM 666 O O . PHE A 1 80 ? 19.484 25.547 11.109 1 96.19 80 PHE A O 1
ATOM 673 N N . LYS A 1 81 ? 19.75 26.641 9.305 1 94.81 81 LYS A N 1
ATOM 674 C CA . LYS A 1 81 ? 19.5 27.969 9.875 1 94.81 81 LYS A CA 1
ATOM 675 C C . LYS A 1 81 ? 18.078 28.438 9.594 1 94.81 81 LYS A C 1
ATOM 677 O O . LYS A 1 81 ? 17.844 29.625 9.367 1 94.81 81 LYS A O 1
ATOM 682 N N . GLN A 1 82 ? 17.219 27.547 9.438 1 97 82 GLN A N 1
ATOM 683 C CA . GLN A 1 82 ? 15.805 27.797 9.172 1 97 82 GLN A CA 1
ATOM 684 C C . GLN A 1 82 ? 14.953 26.625 9.672 1 97 82 GLN A C 1
ATOM 686 O O . GLN A 1 82 ? 15.477 25.641 10.18 1 97 82 GLN A O 1
ATOM 691 N N . GLU A 1 83 ? 13.672 26.828 9.594 1 97.75 83 GLU A N 1
ATOM 692 C CA . GLU A 1 83 ? 12.773 25.719 9.93 1 97.75 83 GLU A CA 1
ATOM 693 C C . GLU A 1 83 ? 12.992 24.531 9.016 1 97.75 83 GLU A C 1
ATOM 695 O O . GLU A 1 83 ? 13.281 24.688 7.828 1 97.75 83 GLU A O 1
ATOM 700 N N . VAL A 1 84 ? 12.805 23.359 9.602 1 98.25 84 VAL A N 1
ATOM 701 C CA . VAL A 1 84 ? 13.195 22.125 8.93 1 98.25 84 VAL A CA 1
ATOM 702 C C . VAL A 1 84 ? 12.023 21.141 8.914 1 98.25 84 VAL A C 1
ATOM 704 O O . VAL A 1 84 ? 11.273 21.047 9.891 1 98.25 84 VAL A O 1
ATOM 707 N N . ARG A 1 85 ? 11.797 20.5 7.793 1 98.25 85 ARG A N 1
ATOM 708 C CA . ARG A 1 85 ? 10.977 19.281 7.719 1 98.25 85 ARG A CA 1
ATOM 709 C C . ARG A 1 85 ? 11.82 18.031 7.969 1 98.25 85 ARG A C 1
ATOM 711 O O . ARG A 1 85 ? 12.938 17.922 7.461 1 98.25 85 ARG A O 1
ATOM 718 N N . ILE A 1 86 ? 11.375 17.141 8.75 1 98.62 86 ILE A N 1
ATOM 719 C CA . ILE A 1 86 ? 12.094 15.922 9.094 1 98.62 86 ILE A CA 1
ATOM 720 C C . ILE A 1 86 ? 11.219 14.703 8.805 1 98.62 86 ILE A C 1
ATOM 722 O O . ILE A 1 86 ? 10.141 14.555 9.375 1 98.62 86 ILE A O 1
ATOM 726 N N . LYS A 1 87 ? 11.602 13.875 7.953 1 98.25 87 LYS A N 1
ATOM 727 C CA . LYS A 1 87 ? 10.953 12.586 7.738 1 98.25 87 LYS A CA 1
ATOM 728 C C . LYS A 1 87 ? 11.758 11.453 8.359 1 98.25 87 LYS A C 1
ATOM 730 O O . LYS A 1 87 ? 12.977 11.398 8.211 1 98.25 87 LYS A O 1
ATOM 735 N N . VAL A 1 88 ? 11.125 10.594 9.039 1 97.88 88 VAL A N 1
ATOM 736 C CA . VAL A 1 88 ? 11.727 9.398 9.633 1 97.88 88 VAL A CA 1
ATOM 737 C C . VAL A 1 88 ? 11.133 8.148 8.992 1 97.88 88 VAL A C 1
ATOM 739 O O . VAL A 1 88 ? 9.906 7.984 8.961 1 97.88 88 VAL A O 1
ATOM 742 N N . TYR A 1 89 ? 11.961 7.293 8.492 1 96.38 89 TYR A N 1
ATOM 743 C CA . TYR A 1 89 ? 11.539 6.02 7.922 1 96.38 89 TYR A CA 1
ATOM 744 C C . TYR A 1 89 ? 12.047 4.852 8.758 1 96.38 89 TYR A C 1
ATOM 746 O O . TYR A 1 89 ? 13.188 4.863 9.227 1 96.38 89 TYR A O 1
ATOM 754 N N . LEU A 1 90 ? 11.25 3.885 8.961 1 95.81 90 LEU A N 1
ATOM 755 C CA . LEU A 1 90 ? 11.594 2.609 9.578 1 95.81 90 LEU A CA 1
ATOM 756 C C . LEU A 1 90 ? 11.188 1.444 8.688 1 95.81 90 LEU A C 1
ATOM 758 O O . LEU A 1 90 ? 10 1.261 8.398 1 95.81 90 LEU A O 1
ATOM 762 N N . PHE A 1 91 ? 12.109 0.668 8.289 1 92.25 91 PHE A N 1
ATOM 763 C CA . PHE A 1 91 ? 11.852 -0.435 7.375 1 92.25 91 PHE A CA 1
ATOM 764 C C . PHE A 1 91 ? 11.516 -1.709 8.141 1 92.25 91 PHE A C 1
ATOM 766 O O . PHE A 1 91 ? 12.367 -2.262 8.844 1 92.25 91 PHE A O 1
ATOM 773 N N . PRO A 1 92 ? 10.391 -2.27 7.961 1 85.5 92 PRO A N 1
ATOM 774 C CA . PRO A 1 92 ? 9.906 -3.375 8.789 1 85.5 92 PRO A CA 1
ATOM 775 C C . PRO A 1 92 ? 10.766 -4.629 8.664 1 85.5 92 PRO A C 1
ATOM 777 O O . PRO A 1 92 ? 10.898 -5.391 9.625 1 85.5 92 PRO A O 1
ATOM 780 N N . ASP A 1 93 ? 11.328 -4.902 7.566 1 83.38 93 ASP A N 1
ATOM 781 C CA . ASP A 1 93 ? 12.055 -6.152 7.363 1 83.38 93 ASP A CA 1
ATOM 782 C C . ASP A 1 93 ? 13.453 -6.086 7.973 1 83.38 93 ASP A C 1
ATOM 784 O O . ASP A 1 93 ? 13.977 -7.094 8.445 1 83.38 93 ASP A O 1
ATOM 788 N N . SER A 1 94 ? 14.016 -4.898 8.039 1 82.94 94 SER A N 1
ATOM 789 C CA . SER A 1 94 ? 15.406 -4.785 8.477 1 82.94 94 SER A CA 1
ATOM 790 C C . SER A 1 94 ? 15.5 -4.094 9.828 1 82.94 94 SER A C 1
ATOM 792 O O . SER A 1 94 ? 16.5 -4.246 10.547 1 82.94 94 SER A O 1
ATOM 794 N N . GLY A 1 95 ? 14.469 -3.295 10.094 1 88.44 95 GLY A N 1
ATOM 795 C CA . GLY A 1 95 ? 14.531 -2.484 11.297 1 88.44 95 GLY A CA 1
ATOM 796 C C . GLY A 1 95 ? 15.398 -1.249 11.141 1 88.44 95 GLY A C 1
ATOM 797 O O . GLY A 1 95 ? 15.586 -0.491 12.102 1 88.44 95 GLY A O 1
ATOM 798 N N . GLU A 1 96 ? 15.867 -1.039 9.977 1 90.12 96 GLU A N 1
ATOM 799 C CA . GLU A 1 96 ? 16.688 0.131 9.703 1 90.12 96 GLU A CA 1
ATOM 800 C C . GLU A 1 96 ? 15.875 1.417 9.781 1 90.12 96 GLU A C 1
ATOM 802 O O . GLU A 1 96 ? 14.719 1.449 9.359 1 90.12 96 GLU A O 1
ATOM 807 N N . VAL A 1 97 ? 16.547 2.453 10.336 1 94.56 97 VAL A N 1
ATOM 808 C CA . VAL A 1 97 ? 15.891 3.746 10.477 1 94.56 97 VAL A CA 1
ATOM 809 C C . VAL A 1 97 ? 16.672 4.812 9.711 1 94.56 97 VAL A C 1
ATOM 811 O O . VAL A 1 97 ? 17.891 4.844 9.75 1 94.56 97 VAL A O 1
ATOM 814 N N . LEU A 1 98 ? 15.992 5.66 8.992 1 95.25 98 LEU A N 1
ATOM 815 C CA . LEU A 1 98 ? 16.562 6.805 8.281 1 95.25 98 LEU A CA 1
ATOM 816 C C . LEU A 1 98 ? 15.859 8.094 8.695 1 95.25 98 LEU A C 1
ATOM 818 O O . LEU A 1 98 ? 14.633 8.133 8.797 1 95.25 98 LEU A O 1
ATOM 822 N N . PHE A 1 99 ? 16.656 9.133 9 1 98.06 99 PHE A N 1
ATOM 823 C CA . PHE A 1 99 ? 16.141 10.477 9.164 1 98.06 99 PHE A CA 1
ATOM 824 C C . PHE A 1 99 ? 16.5 11.352 7.965 1 98.06 99 PHE A C 1
ATOM 826 O O . PHE A 1 99 ? 17.656 11.398 7.555 1 98.06 99 PHE A O 1
ATOM 833 N N . VAL A 1 100 ? 15.547 12 7.422 1 98.12 100 VAL A N 1
ATOM 834 C CA . VAL A 1 100 ? 15.758 12.891 6.285 1 98.12 100 VAL A CA 1
ATOM 835 C C . VAL A 1 100 ? 15.391 14.32 6.672 1 98.12 100 VAL A C 1
ATOM 837 O O . VAL A 1 100 ? 14.25 14.602 7.035 1 98.12 100 VAL A O 1
ATOM 840 N N . PHE A 1 101 ? 16.328 15.219 6.602 1 98.38 101 PHE A N 1
ATOM 841 C CA . PHE A 1 101 ? 16.156 16.625 6.961 1 98.38 101 PHE A CA 1
ATOM 842 C C . PHE A 1 101 ? 16.188 17.5 5.719 1 98.38 101 PHE A C 1
ATOM 844 O O . PHE A 1 101 ? 17.078 17.375 4.875 1 98.38 101 PHE A O 1
ATOM 851 N N . SER A 1 102 ? 15.266 18.344 5.559 1 97.62 102 SER A N 1
ATOM 852 C CA . SER A 1 102 ? 15.219 19.312 4.465 1 97.62 102 SER A CA 1
ATOM 853 C C . SER A 1 102 ? 14.594 20.625 4.914 1 97.62 102 SER A C 1
ATOM 855 O O . SER A 1 102 ? 13.859 20.656 5.902 1 97.62 102 SER A O 1
ATOM 857 N N . PRO A 1 103 ? 14.938 21.75 4.254 1 97.62 103 PRO A N 1
ATOM 858 C CA . PRO A 1 103 ? 14.266 23 4.59 1 97.62 103 PRO A CA 1
ATOM 859 C C . PRO A 1 103 ? 12.742 22.906 4.477 1 97.62 103 PRO A C 1
ATOM 861 O O . PRO A 1 103 ? 12.227 22.25 3.57 1 97.62 103 PRO A O 1
ATOM 864 N N . LEU A 1 104 ? 12.102 23.484 5.469 1 97.19 104 LEU A N 1
ATOM 865 C CA . LEU A 1 104 ? 10.641 23.531 5.422 1 97.19 104 LEU A CA 1
ATOM 866 C C . LEU A 1 104 ? 10.172 24.641 4.473 1 97.19 104 LEU A C 1
ATOM 868 O O . LEU A 1 104 ? 10.555 25.797 4.621 1 97.19 104 LEU A O 1
ATOM 872 N N . ASN A 1 105 ? 9.438 24.25 3.48 1 92.5 105 ASN A N 1
ATOM 873 C CA . ASN A 1 105 ? 8.82 25.188 2.555 1 92.5 105 ASN A CA 1
ATOM 874 C C . ASN A 1 105 ? 7.297 25.125 2.625 1 92.5 105 ASN A C 1
ATOM 876 O O . ASN A 1 105 ? 6.699 24.109 2.26 1 92.5 105 ASN A O 1
ATOM 880 N N . ILE A 1 106 ? 6.707 26.219 3.061 1 90.38 106 ILE A N 1
ATOM 881 C CA . ILE A 1 106 ? 5.254 26.312 3.145 1 90.38 106 ILE A CA 1
ATOM 882 C C . ILE A 1 106 ? 4.742 27.328 2.135 1 90.38 106 ILE A C 1
ATOM 884 O O . ILE A 1 106 ? 5.156 28.484 2.15 1 90.38 106 ILE A O 1
ATOM 888 N N . PRO A 1 107 ? 3.928 26.906 1.277 1 87.5 107 PRO A N 1
ATOM 889 C CA . PRO A 1 107 ? 3.35 27.891 0.369 1 87.5 107 PRO A CA 1
ATOM 890 C C . PRO A 1 107 ? 2.449 28.906 1.087 1 87.5 107 PRO A C 1
ATOM 892 O O . PRO A 1 107 ? 2.143 28.719 2.268 1 87.5 107 PRO A O 1
ATOM 895 N N . ASP A 1 108 ? 2.178 29.953 0.368 1 86.12 108 ASP A N 1
ATOM 896 C CA . ASP A 1 108 ? 1.228 30.938 0.891 1 86.12 108 ASP A CA 1
ATOM 897 C C . ASP A 1 108 ? -0.178 30.344 0.974 1 86.12 108 ASP A C 1
ATOM 899 O O . ASP A 1 108 ? -0.767 29.984 -0.047 1 86.12 108 ASP A O 1
ATOM 903 N N . LEU A 1 109 ? -0.694 30.281 2.166 1 89.88 109 LEU A N 1
ATOM 904 C CA . LEU A 1 109 ? -1.964 29.594 2.396 1 89.88 109 LEU A CA 1
ATOM 905 C C . LEU A 1 109 ? -3.025 30.578 2.883 1 89.88 109 LEU A C 1
ATOM 907 O O . LEU A 1 109 ? -4.129 30.172 3.252 1 89.88 109 LEU A O 1
ATOM 911 N N . GLU A 1 110 ? -2.701 31.812 2.891 1 85.19 110 GLU A N 1
ATOM 912 C CA . GLU A 1 110 ? -3.586 32.844 3.438 1 85.19 110 GLU A CA 1
ATOM 913 C C . GLU A 1 110 ? -4.855 32.969 2.6 1 85.19 110 GLU A C 1
ATOM 915 O O . GLU A 1 110 ? -5.922 33.312 3.127 1 85.19 110 GLU A O 1
ATOM 920 N N . THR A 1 111 ? -4.746 32.781 1.294 1 91.06 111 THR A N 1
ATOM 921 C CA . THR A 1 111 ? -5.891 32.969 0.405 1 91.06 111 THR A CA 1
ATOM 922 C C . THR A 1 111 ? -6.73 31.688 0.353 1 91.06 111 THR A C 1
ATOM 924 O O . THR A 1 111 ? -7.785 31.656 -0.291 1 91.06 111 THR A O 1
ATOM 927 N N . GLY A 1 112 ? -6.305 30.672 1.029 1 96.81 112 GLY A N 1
ATOM 928 C CA . GLY A 1 112 ? -7.043 29.422 1.046 1 96.81 112 GLY A CA 1
ATOM 929 C C . GLY A 1 112 ? -6.684 28.516 -0.109 1 96.81 112 GLY A C 1
ATOM 930 O O . GLY A 1 112 ? -6.062 28.938 -1.08 1 96.81 112 GLY A O 1
ATOM 931 N N . VAL A 1 113 ? -7.043 27.281 0.026 1 98 113 VAL A N 1
ATOM 932 C CA . VAL A 1 113 ? -6.691 26.297 -0.988 1 98 113 VAL A CA 1
ATOM 933 C C . VAL A 1 113 ? -7.961 25.703 -1.608 1 98 113 VAL A C 1
ATOM 935 O O . VAL A 1 113 ? -9.062 25.906 -1.086 1 98 113 VAL A O 1
ATOM 938 N N . GLU A 1 114 ? -7.789 25.109 -2.756 1 97.94 114 GLU A N 1
ATOM 939 C CA . GLU A 1 114 ? -8.852 24.344 -3.406 1 97.94 114 GLU A CA 1
ATOM 940 C C . GLU A 1 114 ? -8.633 22.844 -3.242 1 97.94 114 GLU A C 1
ATOM 942 O O . GLU A 1 114 ? -7.504 22.359 -3.363 1 97.94 114 GLU A O 1
ATOM 947 N N . VAL A 1 115 ? -9.68 22.141 -2.879 1 98.69 115 VAL A N 1
ATOM 948 C CA . VAL A 1 115 ? -9.609 20.688 -2.736 1 98.69 115 VAL A CA 1
ATOM 949 C C . VAL A 1 115 ? -10.742 20.031 -3.516 1 98.69 115 VAL A C 1
ATOM 951 O O . VAL A 1 115 ? -11.68 20.703 -3.947 1 98.69 115 VAL A O 1
ATOM 954 N N . LYS A 1 116 ? -10.648 18.734 -3.76 1 98.75 116 LYS A N 1
ATOM 955 C CA . LYS A 1 116 ? -11.664 17.969 -4.465 1 98.75 116 LYS A CA 1
ATOM 956 C C . LYS A 1 116 ? -11.961 16.656 -3.74 1 98.75 116 LYS A C 1
ATOM 958 O O . LYS A 1 116 ? -11.164 16.203 -2.922 1 98.75 116 LYS A O 1
ATOM 963 N N . ILE A 1 117 ? -13.148 16.109 -3.938 1 98.75 117 ILE A N 1
ATOM 964 C CA . ILE A 1 117 ? -13.461 14.773 -3.455 1 98.75 117 ILE A CA 1
ATOM 965 C C . ILE A 1 117 ? -12.812 13.734 -4.363 1 98.75 117 ILE A C 1
ATOM 967 O O . ILE A 1 117 ? -12.953 13.789 -5.586 1 98.75 117 ILE A O 1
ATOM 971 N N . SER A 1 118 ? -12.086 12.844 -3.795 1 98.69 118 SER A N 1
ATOM 972 C CA . SER A 1 118 ? -11.391 11.812 -4.559 1 98.69 118 SER A CA 1
ATOM 973 C C . SER A 1 118 ? -12.359 10.758 -5.078 1 98.69 118 SER A C 1
ATOM 975 O O . SER A 1 118 ? -13.352 10.438 -4.418 1 98.69 118 SER A O 1
ATOM 977 N N . ASN A 1 119 ? -12.031 10.164 -6.238 1 97.75 119 ASN A N 1
ATOM 978 C CA . ASN A 1 119 ? -12.742 8.992 -6.75 1 97.75 119 ASN A CA 1
ATOM 979 C C . ASN A 1 119 ? -12.281 7.711 -6.07 1 97.75 119 ASN A C 1
ATOM 981 O O . ASN A 1 119 ? -12.898 6.66 -6.227 1 97.75 119 ASN A O 1
ATOM 985 N N . VAL A 1 120 ? -11.188 7.758 -5.336 1 98.5 120 VAL A N 1
ATOM 986 C CA . VAL A 1 120 ? -10.617 6.613 -4.637 1 98.5 120 VAL A CA 1
ATOM 987 C C . VAL A 1 120 ? -11.156 6.559 -3.207 1 98.5 120 VAL A C 1
ATOM 989 O O . VAL A 1 120 ? -11.164 7.57 -2.502 1 98.5 120 VAL A O 1
ATOM 992 N N . ARG A 1 121 ? -11.633 5.418 -2.82 1 98.75 121 ARG A N 1
ATOM 993 C CA . ARG A 1 121 ? -12.109 5.27 -1.449 1 98.75 121 ARG A CA 1
ATOM 994 C C . ARG A 1 121 ? -10.961 4.93 -0.504 1 98.75 121 ARG A C 1
ATOM 996 O O . ARG A 1 121 ? -9.984 4.281 -0.904 1 98.75 121 ARG A O 1
ATOM 1003 N N . ARG A 1 122 ? -11.109 5.379 0.698 1 98.75 122 ARG A N 1
ATOM 1004 C CA . ARG A 1 122 ? -10.156 5.039 1.752 1 98.75 122 ARG A CA 1
ATOM 1005 C C . ARG A 1 122 ? -10.172 3.541 2.039 1 98.75 122 ARG A C 1
ATOM 1007 O O . ARG A 1 122 ? -11.234 2.922 2.09 1 98.75 122 ARG A O 1
ATOM 1014 N N . ILE A 1 123 ? -8.992 2.969 2.209 1 98.69 123 ILE A N 1
ATOM 1015 C CA . ILE A 1 123 ? -8.891 1.562 2.584 1 98.69 123 ILE A CA 1
ATOM 1016 C C . ILE A 1 123 ? -9.555 1.342 3.939 1 98.69 123 ILE A C 1
ATOM 1018 O O . ILE A 1 123 ? -9.312 2.092 4.887 1 98.69 123 ILE A O 1
ATOM 1022 N N . PRO A 1 124 ? -10.359 0.347 4.094 1 98.06 124 PRO A N 1
ATOM 1023 C CA . PRO A 1 124 ? -11.031 0.129 5.375 1 98.06 124 PRO A CA 1
ATOM 1024 C C . PRO A 1 124 ? -10.117 -0.485 6.43 1 98.06 124 PRO A C 1
ATOM 1026 O O . PRO A 1 124 ? -9.086 -1.069 6.09 1 98.06 124 PRO A O 1
ATOM 1029 N N . ASP A 1 125 ? -10.57 -0.431 7.645 1 97.06 125 ASP A N 1
ATOM 1030 C CA . ASP A 1 125 ? -9.805 -0.794 8.828 1 97.06 125 ASP A CA 1
ATOM 1031 C C . ASP A 1 125 ? -9.398 -2.268 8.797 1 97.06 125 ASP A C 1
ATOM 1033 O O . ASP A 1 125 ? -8.289 -2.623 9.203 1 97.06 125 ASP A O 1
ATOM 1037 N N . LEU A 1 126 ? -10.242 -3.092 8.266 1 97.25 126 LEU A N 1
ATOM 1038 C CA . LEU A 1 126 ? -10.016 -4.531 8.297 1 97.25 126 LEU A CA 1
ATOM 1039 C C . LEU A 1 126 ? -8.914 -4.93 7.316 1 97.25 126 LEU A C 1
ATOM 1041 O O . LEU A 1 126 ? -8.352 -6.02 7.418 1 97.25 126 LEU A O 1
ATOM 1045 N N . SER A 1 127 ? -8.648 -4.059 6.34 1 98.38 127 SER A N 1
ATOM 1046 C CA . SER A 1 127 ? -7.594 -4.32 5.367 1 98.38 127 SER A CA 1
ATOM 1047 C C . SER A 1 127 ? -6.281 -3.668 5.789 1 98.38 127 SER A C 1
ATOM 1049 O O . SER A 1 127 ? -5.211 -4.254 5.625 1 98.38 127 SER A O 1
ATOM 1051 N N . THR A 1 128 ? -6.375 -2.484 6.281 1 98.12 128 THR A N 1
ATOM 1052 C CA . THR A 1 128 ? -5.246 -1.726 6.809 1 98.12 128 THR A CA 1
ATOM 1053 C C . THR A 1 128 ? -5.688 -0.847 7.977 1 98.12 128 THR A C 1
ATOM 1055 O O . THR A 1 128 ? -6.484 0.077 7.801 1 98.12 128 THR A O 1
ATOM 1058 N N . PRO A 1 129 ? -5.168 -1.047 9.133 1 97.44 129 PRO A N 1
ATOM 1059 C CA . PRO A 1 129 ? -5.512 -0.152 10.242 1 97.44 129 PRO A CA 1
ATOM 1060 C C . PRO A 1 129 ? -5.168 1.307 9.953 1 97.44 129 PRO A C 1
ATOM 1062 O O . PRO A 1 129 ? -4.051 1.609 9.523 1 97.44 129 PRO A O 1
ATOM 1065 N N . PRO A 1 130 ? -6.078 2.174 10.211 1 96.31 130 PRO A N 1
ATOM 1066 C CA . PRO A 1 130 ? -5.805 3.586 9.93 1 96.31 130 PRO A CA 1
ATOM 1067 C C . PRO A 1 130 ? -4.648 4.137 10.766 1 96.31 130 PRO A C 1
ATOM 1069 O O . PRO A 1 130 ? -3.977 5.086 10.344 1 96.31 130 PRO A O 1
ATOM 1072 N N . ALA A 1 131 ? -4.43 3.525 11.875 1 96.31 131 ALA A N 1
ATOM 1073 C CA . ALA A 1 131 ? -3.363 3.973 12.773 1 96.31 131 ALA A CA 1
ATOM 1074 C C . ALA A 1 131 ? -1.992 3.574 12.234 1 96.31 131 ALA A C 1
ATOM 1076 O O . ALA A 1 131 ? -0.964 4.051 12.719 1 96.31 131 ALA A O 1
ATOM 1077 N N . LEU A 1 132 ? -1.95 2.688 11.305 1 97.75 132 LEU A N 1
ATOM 1078 C CA . LEU A 1 132 ? -0.69 2.303 10.68 1 97.75 132 LEU A CA 1
ATOM 1079 C C . LEU A 1 132 ? -0.26 3.338 9.641 1 97.75 132 LEU A C 1
ATOM 1081 O O . LEU A 1 132 ? -0.838 3.414 8.555 1 97.75 132 LEU A O 1
ATOM 1085 N N . LYS A 1 133 ? 0.673 4.121 10.008 1 98.31 133 LYS A N 1
ATOM 1086 C CA . LYS A 1 133 ? 1.246 5.082 9.062 1 98.31 133 LYS A CA 1
ATOM 1087 C C . LYS A 1 133 ? 2.408 4.465 8.297 1 98.31 133 LYS A C 1
ATOM 1089 O O . LYS A 1 133 ? 3.506 4.309 8.836 1 98.31 133 LYS A O 1
ATOM 1094 N N . ILE A 1 134 ? 2.152 4.156 7.074 1 97.69 134 ILE A N 1
ATOM 1095 C CA . ILE A 1 134 ? 3.115 3.441 6.242 1 97.69 134 ILE A CA 1
ATOM 1096 C C . ILE A 1 134 ? 3.064 3.984 4.812 1 97.69 134 ILE A C 1
ATOM 1098 O O . ILE A 1 134 ? 2.006 4.395 4.336 1 97.69 134 ILE A O 1
ATOM 1102 N N . THR A 1 135 ? 4.238 4.047 4.184 1 97.06 135 THR A N 1
ATOM 1103 C CA . THR A 1 135 ? 4.285 4.465 2.789 1 97.06 135 THR A CA 1
ATOM 1104 C C . THR A 1 135 ? 3.658 3.41 1.884 1 97.06 135 THR A C 1
ATOM 1106 O O . THR A 1 135 ? 3.5 2.256 2.285 1 97.06 135 THR A O 1
ATOM 1109 N N . GLY A 1 136 ? 3.27 3.826 0.742 1 95.38 136 GLY A N 1
ATOM 1110 C CA . GLY A 1 136 ? 2.867 2.877 -0.284 1 95.38 136 GLY A CA 1
ATOM 1111 C C . GLY A 1 136 ? 1.408 2.473 -0.182 1 95.38 136 GLY A C 1
ATOM 1112 O O . GLY A 1 136 ? 0.946 1.604 -0.925 1 95.38 136 GLY A O 1
ATOM 1113 N N . ARG A 1 137 ? 0.676 3.043 0.797 1 97.38 137 ARG A N 1
ATOM 1114 C CA . ARG A 1 137 ? -0.763 2.799 0.805 1 97.38 137 ARG A CA 1
ATOM 1115 C C . ARG A 1 137 ? -1.381 3.125 -0.55 1 97.38 137 ARG A C 1
ATOM 1117 O O . ARG A 1 137 ? -1.37 4.277 -0.982 1 97.38 137 ARG A O 1
ATOM 1124 N N . THR A 1 138 ? -1.984 2.127 -1.102 1 97.75 138 THR A N 1
ATOM 1125 C CA . THR A 1 138 ? -2.35 2.252 -2.508 1 97.75 138 THR A CA 1
ATOM 1126 C C . THR A 1 138 ? -3.5 3.238 -2.682 1 97.75 138 THR A C 1
ATOM 1128 O O . THR A 1 138 ? -3.592 3.922 -3.705 1 97.75 138 THR A O 1
ATOM 1131 N N . ASP A 1 139 ? -4.445 3.342 -1.707 1 98.31 139 ASP A N 1
ATOM 1132 C CA . ASP A 1 139 ? -5.492 4.352 -1.802 1 98.31 139 ASP A CA 1
ATOM 1133 C C . ASP A 1 139 ? -4.898 5.754 -1.879 1 98.31 139 ASP A C 1
ATOM 1135 O O . ASP A 1 139 ? -5.32 6.57 -2.705 1 98.31 139 ASP A O 1
ATOM 1139 N N . ILE A 1 140 ? -3.9 6.004 -1.105 1 97.88 140 ILE A N 1
ATOM 1140 C CA . ILE A 1 140 ? -3.264 7.316 -1.061 1 97.88 140 ILE A CA 1
ATOM 1141 C C . ILE A 1 140 ? -2.459 7.543 -2.338 1 97.88 140 ILE A C 1
ATOM 1143 O O . ILE A 1 140 ? -2.533 8.617 -2.943 1 97.88 140 ILE A O 1
ATOM 1147 N N . VAL A 1 141 ? -1.681 6.52 -2.725 1 96.94 141 VAL A N 1
ATOM 1148 C CA . VAL A 1 141 ? -0.864 6.613 -3.93 1 96.94 141 VAL A CA 1
ATOM 1149 C C . VAL A 1 141 ? -1.751 6.934 -5.129 1 96.94 141 VAL A C 1
ATOM 1151 O O . VAL A 1 141 ? -1.433 7.82 -5.926 1 96.94 141 VAL A O 1
ATOM 1154 N N . LEU A 1 142 ? -2.857 6.301 -5.25 1 97.12 142 LEU A N 1
ATOM 1155 C CA . LEU A 1 142 ? -3.777 6.508 -6.363 1 97.12 142 LEU A CA 1
ATOM 1156 C C . LEU A 1 142 ? -4.488 7.852 -6.238 1 97.12 142 LEU A C 1
ATOM 1158 O O . LEU A 1 142 ? -4.605 8.586 -7.219 1 97.12 142 LEU A O 1
ATOM 1162 N N . ALA A 1 143 ? -4.973 8.195 -5.074 1 98.06 143 ALA A N 1
ATOM 1163 C CA . ALA A 1 143 ? -5.684 9.453 -4.859 1 98.06 143 ALA A CA 1
ATOM 1164 C C . ALA A 1 143 ? -4.801 10.648 -5.195 1 98.06 143 ALA A C 1
ATOM 1166 O O . ALA A 1 143 ? -5.277 11.641 -5.758 1 98.06 143 ALA A O 1
ATOM 1167 N N . ARG A 1 144 ? -3.57 10.57 -4.848 1 96.38 144 ARG A N 1
ATOM 1168 C CA . ARG A 1 144 ? -2.666 11.695 -5.047 1 96.38 144 ARG A CA 1
ATOM 1169 C C . ARG A 1 144 ? -2.451 11.969 -6.531 1 96.38 144 ARG A C 1
ATOM 1171 O O . ARG A 1 144 ? -2.027 13.062 -6.91 1 96.38 144 ARG A O 1
ATOM 1178 N N . ARG A 1 145 ? -2.668 10.984 -7.355 1 94.69 145 ARG A N 1
ATOM 1179 C CA . ARG A 1 145 ? -2.582 11.203 -8.797 1 94.69 145 ARG A CA 1
ATOM 1180 C C . ARG A 1 145 ? -3.662 12.172 -9.266 1 94.69 145 ARG A C 1
ATOM 1182 O O . ARG A 1 145 ? -3.561 12.742 -10.359 1 94.69 145 ARG A O 1
ATOM 1189 N N . GLU A 1 146 ? -4.668 12.352 -8.453 1 96.5 146 GLU A N 1
ATOM 1190 C CA . GLU A 1 146 ? -5.777 13.242 -8.797 1 96.5 146 GLU A CA 1
ATOM 1191 C C . GLU A 1 146 ? -5.43 14.695 -8.508 1 96.5 146 GLU A C 1
ATOM 1193 O O . GLU A 1 146 ? -6.156 15.602 -8.906 1 96.5 146 GLU A O 1
ATOM 1198 N N . ILE A 1 147 ? -4.316 14.844 -7.762 1 96.94 147 ILE A N 1
ATOM 1199 C CA . ILE A 1 147 ? -3.916 16.203 -7.43 1 96.94 147 ILE A CA 1
ATOM 1200 C C . ILE A 1 147 ? -3.285 16.875 -8.648 1 96.94 147 ILE A C 1
ATOM 1202 O O . ILE A 1 147 ? -2.084 16.734 -8.891 1 96.94 147 ILE A O 1
ATOM 1206 N N . VAL A 1 148 ? -3.951 17.625 -9.43 1 93 148 VAL A N 1
ATOM 1207 C CA . VAL A 1 148 ? -3.49 18.312 -10.625 1 93 148 VAL A CA 1
ATOM 1208 C C . VAL A 1 148 ? -3.635 19.828 -10.43 1 93 148 VAL A C 1
ATOM 1210 O O . VAL A 1 148 ? -2.654 20.562 -10.531 1 93 148 VAL A O 1
ATOM 1213 N N . ASP A 1 149 ? -4.773 20.344 -10.094 1 93.94 149 ASP A N 1
ATOM 1214 C CA . ASP A 1 149 ? -5.031 21.781 -9.898 1 93.94 149 ASP A CA 1
ATOM 1215 C C . ASP A 1 149 ? -5.73 22.031 -8.562 1 93.94 149 ASP A C 1
ATOM 1217 O O . ASP A 1 149 ? -6.641 22.8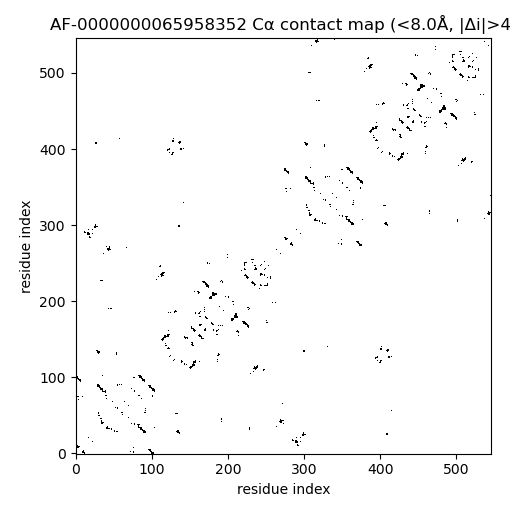44 -8.477 1 93.94 149 ASP A O 1
ATOM 1221 N N . CYS A 1 150 ? -5.375 21.281 -7.613 1 97.38 150 CYS A N 1
ATOM 1222 C CA . CYS A 1 150 ? -5.906 21.438 -6.266 1 97.38 150 CYS A CA 1
ATOM 1223 C C . CYS A 1 150 ? -4.832 21.156 -5.219 1 97.38 150 CYS A C 1
ATOM 1225 O O . CYS A 1 150 ? -3.738 20.703 -5.551 1 97.38 150 CYS A O 1
ATOM 1227 N N . TYR A 1 151 ? -5.051 21.531 -4.059 1 97.88 151 TYR A N 1
ATOM 1228 C CA . TYR A 1 151 ? -4.094 21.438 -2.961 1 97.88 151 TYR A CA 1
ATOM 1229 C C . TYR A 1 151 ? -4.047 20.016 -2.402 1 97.88 151 TYR A C 1
ATOM 1231 O O . TYR A 1 151 ? -2.973 19.5 -2.09 1 97.88 151 TYR A O 1
ATOM 1239 N N . ASP A 1 152 ? -5.18 19.359 -2.27 1 98.5 152 ASP A N 1
ATOM 1240 C CA . ASP A 1 152 ? -5.363 18 -1.771 1 98.5 152 ASP A CA 1
ATOM 1241 C C . ASP A 1 152 ? -6.684 17.406 -2.258 1 98.5 152 ASP A C 1
ATOM 1243 O O . ASP A 1 152 ? -7.496 18.109 -2.863 1 98.5 152 ASP A O 1
ATOM 1247 N N . VAL A 1 153 ? -6.848 16.125 -2.105 1 98.81 153 VAL A N 1
ATOM 1248 C CA . VAL A 1 153 ? -8.109 15.445 -2.398 1 98.81 153 VAL A CA 1
ATOM 1249 C C . VAL A 1 153 ? -8.625 14.742 -1.141 1 98.81 153 VAL A C 1
ATOM 1251 O O . VAL A 1 153 ? -7.84 14.195 -0.364 1 98.81 153 VAL A O 1
ATOM 1254 N N . ILE A 1 154 ? -9.922 14.812 -0.919 1 98.88 154 ILE A N 1
ATOM 1255 C CA . ILE A 1 154 ? -10.562 14.25 0.262 1 98.88 154 ILE A CA 1
ATOM 1256 C C . ILE A 1 154 ? -11.07 12.844 -0.051 1 98.88 154 ILE A C 1
ATOM 1258 O O . ILE A 1 154 ? -11.875 12.656 -0.966 1 98.88 154 ILE A O 1
ATOM 1262 N N . LEU A 1 155 ? -10.633 11.898 0.666 1 98.88 155 LEU A N 1
ATOM 1263 C CA . LEU A 1 155 ? -11.078 10.523 0.494 1 98.88 155 LEU A CA 1
ATOM 1264 C C . LEU A 1 155 ? -12.289 10.227 1.369 1 98.88 155 LEU A C 1
ATOM 1266 O O . LEU A 1 155 ? -12.328 10.617 2.537 1 98.88 155 LEU A O 1
ATOM 1270 N N . LEU A 1 156 ? -13.234 9.562 0.78 1 98.88 156 LEU A N 1
ATOM 1271 C CA . LEU A 1 156 ? -14.398 9.039 1.495 1 98.88 156 LEU A CA 1
ATOM 1272 C C . LEU A 1 156 ? -14.219 7.559 1.812 1 98.88 156 LEU A C 1
ATOM 1274 O O . LEU A 1 156 ? -13.477 6.855 1.128 1 98.88 156 LEU A O 1
ATOM 1278 N N . GLY A 1 157 ? -14.844 7.145 2.896 1 98.31 157 GLY A N 1
ATOM 1279 C CA . GLY A 1 157 ? -14.914 5.715 3.162 1 98.31 157 GLY A CA 1
ATOM 1280 C C . GLY A 1 157 ? -15.852 4.98 2.217 1 98.31 157 GLY A C 1
ATOM 1281 O O . GLY A 1 157 ? -16.484 5.594 1.359 1 98.31 157 GLY A O 1
ATOM 1282 N N . LEU A 1 158 ? -15.945 3.689 2.387 1 96.88 158 LEU A N 1
ATOM 1283 C CA . LEU A 1 158 ? -16.734 2.84 1.495 1 96.88 158 LEU A CA 1
ATOM 1284 C C . LEU A 1 158 ? -18.203 3.191 1.571 1 96.88 158 LEU A C 1
ATOM 1286 O O . LEU A 1 158 ? -18.938 3.023 0.594 1 96.88 158 LEU A O 1
ATOM 1290 N N . ASN A 1 159 ? -18.594 3.695 2.703 1 95.38 159 ASN A N 1
ATOM 1291 C CA . ASN A 1 159 ? -20.016 4.02 2.893 1 95.38 159 ASN A CA 1
ATOM 1292 C C . ASN A 1 159 ? -20.297 5.488 2.592 1 95.38 159 ASN A C 1
ATOM 1294 O O . ASN A 1 159 ? -21.406 5.965 2.799 1 95.38 159 ASN A O 1
ATOM 1298 N N . GLY A 1 160 ? -19.297 6.227 2.258 1 97.56 160 GLY A N 1
ATOM 1299 C CA . GLY A 1 160 ? -19.484 7.621 1.885 1 97.56 160 GLY A CA 1
ATOM 1300 C C . GLY A 1 160 ? -19.156 8.586 3.004 1 97.56 160 GLY A C 1
ATOM 1301 O O . GLY A 1 160 ? -19.328 9.805 2.855 1 97.56 160 GLY A O 1
ATOM 1302 N N . GLN A 1 161 ? -18.75 8.086 4.121 1 98.62 161 GLN A N 1
ATOM 1303 C CA . GLN A 1 161 ? -18.328 8.969 5.203 1 98.62 161 GLN A CA 1
ATOM 1304 C C . GLN A 1 161 ? -17.016 9.672 4.867 1 98.62 161 GLN A C 1
ATOM 1306 O O . GLN A 1 161 ? -16.141 9.086 4.227 1 98.62 161 GLN A O 1
ATOM 1311 N N . VAL A 1 162 ? -16.859 10.922 5.32 1 98.94 162 VAL A N 1
ATOM 1312 C CA . VAL A 1 162 ? -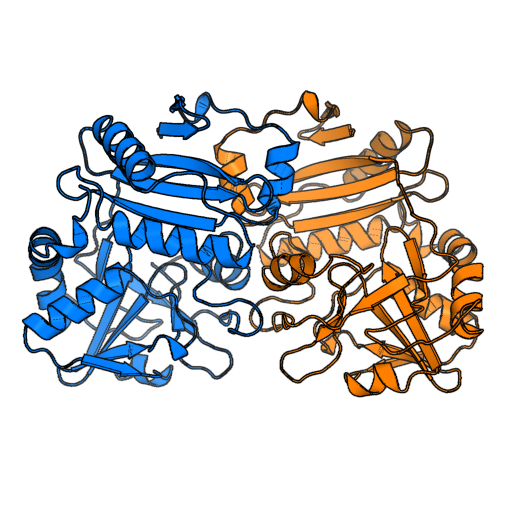15.648 11.695 5.109 1 98.94 162 VAL A CA 1
ATOM 1313 C C . VAL A 1 162 ? -14.523 11.125 5.973 1 98.94 162 VAL A C 1
ATOM 1315 O O . VAL A 1 162 ? -14.703 10.914 7.176 1 98.94 162 VAL A O 1
ATOM 1318 N N . CYS A 1 163 ? -13.477 10.828 5.367 1 98.69 163 CYS A N 1
ATOM 1319 C CA . CYS A 1 163 ? -12.32 10.375 6.125 1 98.69 163 CYS A CA 1
ATOM 1320 C C . CYS A 1 163 ? -11.281 11.484 6.27 1 98.69 163 CYS A C 1
ATOM 1322 O O . CYS A 1 163 ? -11.414 12.344 7.141 1 98.69 163 CYS A O 1
ATOM 1324 N N . GLU A 1 164 ? -10.344 11.578 5.402 1 98.81 164 GLU A N 1
ATOM 1325 C CA . GLU A 1 164 ? -9.242 12.539 5.461 1 98.81 164 GLU A CA 1
ATOM 1326 C C . GLU A 1 164 ? -8.719 12.867 4.066 1 98.81 164 GLU A C 1
ATOM 1328 O O . GLU A 1 164 ? -9.172 12.281 3.076 1 98.81 164 GLU A O 1
ATOM 1333 N N . GLY A 1 165 ? -7.887 13.852 3.959 1 98.69 165 GLY A N 1
ATOM 1334 C CA . GLY A 1 165 ? -7.156 14.094 2.725 1 98.69 165 GLY A CA 1
ATOM 1335 C C . GLY A 1 165 ? -6.043 13.094 2.484 1 98.69 165 GLY A C 1
ATOM 1336 O O . GLY A 1 165 ? -5.812 12.203 3.307 1 98.69 165 GLY A O 1
ATOM 1337 N N . SER A 1 166 ? -5.398 13.211 1.359 1 98.25 166 SER A N 1
ATOM 1338 C CA . SER A 1 166 ? -4.297 12.305 1.045 1 98.25 166 SER A CA 1
ATOM 1339 C C . SER A 1 166 ? -3.111 12.539 1.974 1 98.25 166 SER A C 1
ATOM 1341 O O . SER A 1 166 ? -2.273 11.656 2.154 1 98.25 166 SER A O 1
ATOM 1343 N N . PHE A 1 167 ? -2.988 13.719 2.572 1 97.88 167 PHE A N 1
ATOM 1344 C CA . PHE A 1 167 ? -1.915 13.969 3.525 1 97.88 167 PHE A CA 1
ATOM 1345 C C . PHE A 1 167 ? -2.395 14.883 4.648 1 97.88 167 PHE A C 1
ATOM 1347 O O . PHE A 1 167 ? -1.583 15.484 5.359 1 97.88 167 PHE A O 1
ATOM 1354 N N . SER A 1 168 ? -3.752 15.047 4.812 1 98.62 168 SER A N 1
ATOM 1355 C CA . SER A 1 168 ? -4.301 16 5.77 1 98.62 168 SER A CA 1
ATOM 1356 C C . SER A 1 168 ? -5.523 15.43 6.48 1 98.62 168 SER A C 1
ATOM 1358 O O . SER A 1 168 ? -6.066 14.406 6.066 1 98.62 168 SER A O 1
ATOM 1360 N N . ASN A 1 169 ? -5.906 16.078 7.602 1 98.88 169 ASN A N 1
ATOM 1361 C CA . ASN A 1 169 ? -7.195 15.859 8.25 1 98.88 169 ASN A CA 1
ATOM 1362 C C . ASN A 1 169 ? -8.195 16.953 7.887 1 98.88 169 ASN A C 1
ATOM 1364 O O . ASN A 1 169 ? -7.809 18.062 7.516 1 98.88 169 ASN A O 1
ATOM 1368 N N . VAL A 1 170 ? -9.477 16.625 8.047 1 98.94 170 VAL A N 1
ATOM 1369 C CA . VAL A 1 170 ? -10.516 17.531 7.57 1 98.94 170 VAL A CA 1
ATOM 1370 C C . VAL A 1 170 ? -11.312 18.078 8.758 1 98.94 170 VAL A C 1
ATOM 1372 O O . VAL A 1 170 ? -11.641 17.344 9.688 1 98.94 170 VAL A O 1
ATOM 1375 N N . PHE A 1 171 ? -11.602 19.344 8.688 1 98.94 171 PHE A N 1
ATOM 1376 C CA . PHE A 1 171 ? -12.492 20 9.648 1 98.94 171 PHE A CA 1
ATOM 1377 C C . PHE A 1 171 ? -13.547 20.828 8.922 1 98.94 171 PHE A C 1
ATOM 1379 O O . PHE A 1 171 ? -13.273 21.406 7.875 1 98.94 171 PHE A O 1
ATOM 1386 N N . LEU A 1 172 ? -14.688 20.875 9.469 1 98.75 172 LEU A N 1
ATOM 1387 C CA . LEU A 1 172 ? -15.727 21.797 9.016 1 98.75 172 LEU A CA 1
ATOM 1388 C C . LEU A 1 172 ? -16.297 22.594 10.188 1 98.75 172 LEU A C 1
ATOM 1390 O O . LEU A 1 172 ? -16.125 22.203 11.344 1 98.75 172 LEU A O 1
ATOM 1394 N N . VAL A 1 173 ? -16.828 23.75 9.891 1 98.88 173 VAL A N 1
ATOM 1395 C CA . VAL A 1 173 ? -17.516 24.578 10.867 1 98.88 173 VAL A CA 1
ATOM 1396 C C . VAL A 1 173 ? -18.984 24.75 10.461 1 98.88 173 VAL A C 1
ATOM 1398 O O . VAL A 1 173 ? -19.281 25.031 9.297 1 98.88 173 VAL A O 1
ATOM 1401 N N . LYS A 1 174 ? -19.797 24.484 11.344 1 98.75 174 LYS A N 1
ATOM 1402 C CA . LYS A 1 174 ? -21.234 24.719 11.156 1 98.75 174 LYS A CA 1
ATOM 1403 C C . LYS A 1 174 ? -21.844 25.422 12.367 1 98.75 174 LYS A C 1
ATOM 1405 O O . LYS A 1 174 ? -21.797 24.891 13.477 1 98.75 174 LYS A O 1
ATOM 1410 N N . GLU A 1 175 ? -22.391 26.609 12.141 1 98 175 GLU A N 1
ATOM 1411 C CA . GLU A 1 175 ? -23.031 27.391 13.195 1 98 175 GLU A CA 1
ATOM 1412 C C . GLU A 1 175 ? -22.094 27.547 14.398 1 98 175 GLU A C 1
ATOM 1414 O O . GLU A 1 175 ? -22.5 27.297 15.539 1 98 175 GLU A O 1
ATOM 1419 N N . GLY A 1 176 ? -20.859 27.781 14.117 1 98 176 GLY A N 1
ATOM 1420 C CA . GLY A 1 176 ? -19.891 28.109 15.148 1 98 176 GLY A CA 1
ATOM 1421 C C . GLY A 1 176 ? -19.281 26.875 15.805 1 98 176 GLY A C 1
ATOM 1422 O O . GLY A 1 176 ? -18.391 27 16.641 1 98 176 GLY A O 1
ATOM 1423 N N . LYS A 1 177 ? -19.781 25.719 15.391 1 98.5 177 LYS A N 1
ATOM 1424 C CA . LYS A 1 177 ? -19.281 24.453 15.953 1 98.5 177 LYS A CA 1
ATOM 1425 C C . LYS A 1 177 ? -18.234 23.828 15.039 1 98.5 177 LYS A C 1
ATOM 1427 O O . LYS A 1 177 ? -18.422 23.766 13.82 1 98.5 177 LYS A O 1
ATOM 1432 N N . LEU A 1 178 ? -17.172 23.469 15.695 1 98.88 178 LEU A N 1
ATOM 1433 C CA . LEU A 1 178 ? -16.125 22.75 14.977 1 98.88 178 LEU A CA 1
ATOM 1434 C C . LEU A 1 178 ? -16.438 21.266 14.898 1 98.88 178 LEU A C 1
ATOM 1436 O O . LEU A 1 178 ? -16.688 20.625 15.914 1 98.88 178 LEU A O 1
ATOM 1440 N N . ILE A 1 179 ? -16.469 20.719 13.695 1 98.94 179 ILE A N 1
ATOM 1441 C CA . ILE A 1 179 ? -16.781 19.312 13.477 1 98.94 179 ILE A CA 1
ATOM 1442 C C . ILE A 1 179 ? -15.656 18.641 12.695 1 98.94 179 ILE A C 1
ATOM 1444 O O . ILE A 1 179 ? -15.125 19.203 11.742 1 98.94 179 ILE A O 1
ATOM 1448 N N . THR A 1 180 ? -15.266 17.469 13.078 1 98.94 180 THR A N 1
ATOM 1449 C CA . THR A 1 180 ? -14.258 16.703 12.352 1 98.94 180 THR A CA 1
ATOM 1450 C C . THR A 1 180 ? -14.57 15.211 12.414 1 98.94 180 THR A C 1
ATOM 1452 O O . THR A 1 180 ? -15.148 14.734 13.391 1 98.94 180 THR A O 1
ATOM 1455 N N . PRO A 1 181 ? -14.258 14.477 11.398 1 98.88 181 PRO A N 1
ATOM 1456 C CA . PRO A 1 181 ? -14.445 13.023 11.469 1 98.88 181 PRO A CA 1
ATOM 1457 C C . PRO A 1 181 ? -13.789 12.406 12.703 1 98.88 181 PRO A C 1
ATOM 1459 O O . PRO A 1 181 ? -12.656 12.75 13.047 1 98.88 181 PRO A O 1
ATOM 1462 N N . SER A 1 182 ? -14.531 11.523 13.375 1 98.56 182 SER A N 1
ATOM 1463 C CA . SER A 1 182 ? -13.953 10.773 14.484 1 98.56 182 SER A CA 1
ATOM 1464 C C . SER A 1 182 ? -12.938 9.75 13.992 1 98.56 182 SER A C 1
ATOM 1466 O O . SER A 1 182 ? -12.852 9.484 12.789 1 98.56 182 SER A O 1
ATOM 1468 N N . LEU A 1 183 ? -12.133 9.227 14.898 1 97.44 183 LEU A N 1
ATOM 1469 C CA . LEU A 1 183 ? -11.141 8.219 14.531 1 97.44 183 LEU A CA 1
ATOM 1470 C C . LEU A 1 183 ? -11.812 6.969 13.977 1 97.44 183 LEU A C 1
ATOM 1472 O O . LEU A 1 183 ? -11.227 6.258 13.156 1 97.44 183 LEU A O 1
ATOM 1476 N N . ASP A 1 184 ? -13.062 6.77 14.336 1 96 184 ASP A N 1
ATOM 1477 C CA . ASP A 1 184 ? -13.82 5.613 13.875 1 96 184 ASP A CA 1
ATOM 1478 C C . ASP A 1 184 ? -14.148 5.73 12.391 1 96 184 ASP A C 1
ATOM 1480 O O . ASP A 1 184 ? -14.57 4.762 11.758 1 96 184 ASP A O 1
ATOM 1484 N N . SER A 1 185 ? -13.906 6.871 11.867 1 97.94 185 SER A N 1
ATOM 1485 C CA . SER A 1 185 ? -14.188 7.094 10.453 1 97.94 185 SER A CA 1
ATOM 1486 C C . SER A 1 185 ? -13.055 6.555 9.578 1 97.94 185 SER A C 1
ATOM 1488 O O . SER A 1 185 ? -13.125 6.637 8.344 1 97.94 185 SER A O 1
ATOM 1490 N N . GLY A 1 186 ? -12.031 5.957 10.148 1 97.19 186 GLY A N 1
ATOM 1491 C CA . GLY A 1 186 ? -10.938 5.355 9.398 1 97.19 186 GLY A CA 1
ATOM 1492 C C . GLY A 1 186 ? -9.836 6.34 9.055 1 97.19 186 GLY A C 1
ATOM 1493 O O . GLY A 1 186 ? -9.242 6.25 7.98 1 97.19 186 GLY A O 1
ATOM 1494 N N . ILE A 1 187 ? -9.609 7.32 9.938 1 98.19 187 ILE A N 1
ATOM 1495 C CA . ILE A 1 187 ? -8.633 8.367 9.641 1 98.19 187 ILE A CA 1
ATOM 1496 C C . ILE A 1 187 ? -7.406 8.195 10.539 1 98.19 187 ILE A C 1
ATOM 1498 O O . ILE A 1 187 ? -7.465 7.5 11.555 1 98.19 187 ILE A O 1
ATOM 1502 N N . LEU A 1 188 ? -6.289 8.719 10.125 1 98.12 188 LEU A N 1
ATOM 1503 C CA . LEU A 1 188 ? -5.109 8.805 10.977 1 98.12 188 LEU A CA 1
ATOM 1504 C C . LEU A 1 188 ? -5.363 9.75 12.148 1 98.12 188 LEU A C 1
ATOM 1506 O O . LEU A 1 188 ? -5.996 10.797 11.984 1 98.12 188 LEU A O 1
ATOM 1510 N N . ASP A 1 189 ? -4.895 9.406 13.273 1 97.81 189 ASP A N 1
ATOM 1511 C CA . ASP A 1 189 ? -4.969 10.289 14.438 1 97.81 189 ASP A CA 1
ATOM 1512 C C . ASP A 1 189 ? -3.902 11.383 14.359 1 97.81 189 ASP A C 1
ATOM 1514 O O . ASP A 1 189 ? -2.949 11.375 15.141 1 97.81 189 ASP A O 1
ATOM 1518 N N . GLY A 1 190 ? -4.141 12.375 13.555 1 98.38 190 GLY A N 1
ATOM 1519 C CA . GLY A 1 190 ? -3.17 13.43 13.32 1 98.38 190 GLY A CA 1
ATOM 1520 C C . GLY A 1 190 ? -2.781 14.18 14.578 1 98.38 190 GLY A C 1
ATOM 1521 O O . GLY A 1 190 ? -3.643 14.539 15.391 1 98.38 190 GLY A O 1
ATOM 1522 N N . ILE A 1 191 ? -1.541 14.414 14.695 1 98.62 191 ILE A N 1
ATOM 1523 C CA . ILE A 1 191 ? -1.024 15.141 15.852 1 98.62 191 ILE A CA 1
ATOM 1524 C C . ILE A 1 191 ? -1.426 16.609 15.75 1 98.62 191 ILE A C 1
ATOM 1526 O O . ILE A 1 191 ? -1.832 17.219 16.75 1 98.62 191 ILE A O 1
ATOM 1530 N N . THR A 1 192 ? -1.328 17.188 14.57 1 98.56 192 THR A N 1
ATOM 1531 C CA . THR A 1 192 ? -1.809 18.547 14.352 1 98.56 192 THR A CA 1
ATOM 1532 C C . THR A 1 192 ? -3.311 18.641 14.602 1 98.56 192 THR A C 1
ATOM 1534 O O . THR A 1 192 ? -3.791 19.594 15.211 1 98.56 192 THR A O 1
ATOM 1537 N N . ARG A 1 193 ? -4.062 17.703 14.086 1 98.75 193 ARG A N 1
ATOM 1538 C CA . ARG A 1 193 ? -5.492 17.609 14.367 1 98.75 193 ARG A CA 1
ATOM 1539 C C . ARG A 1 193 ? -5.762 17.656 15.867 1 98.75 193 ARG A C 1
ATOM 1541 O O . ARG A 1 193 ? -6.637 18.391 16.328 1 98.75 193 ARG A O 1
ATOM 1548 N N . GLU A 1 194 ? -5.02 16.875 16.609 1 98.69 194 GLU A N 1
ATOM 1549 C CA . GLU A 1 194 ? -5.16 16.844 18.062 1 98.69 194 GLU A CA 1
ATOM 1550 C C . GLU A 1 194 ? -4.93 18.219 18.672 1 98.69 194 GLU A C 1
ATOM 1552 O O . GLU A 1 194 ? -5.688 18.656 19.547 1 98.69 194 GLU A O 1
ATOM 1557 N N . ASN A 1 195 ? -3.91 18.906 18.281 1 98.75 195 ASN A N 1
ATOM 1558 C CA . ASN A 1 195 ? -3.586 20.234 18.797 1 98.75 195 ASN A CA 1
ATOM 1559 C C . ASN A 1 195 ? -4.672 21.25 18.438 1 98.75 195 ASN A C 1
ATOM 1561 O O . ASN A 1 195 ? -5 22.109 19.25 1 98.75 195 ASN A O 1
ATOM 1565 N N . VAL A 1 196 ? -5.211 21.141 17.266 1 98.88 196 VAL A N 1
ATOM 1566 C CA . VAL A 1 196 ? -6.262 22.047 16.844 1 98.88 196 VAL A CA 1
ATOM 1567 C C . VAL A 1 196 ? -7.512 21.844 17.688 1 98.88 196 VAL A C 1
ATOM 1569 O O . VAL A 1 196 ? -8.172 22.812 18.078 1 98.88 196 VAL A O 1
ATOM 1572 N N . ILE A 1 197 ? -7.855 20.594 17.938 1 98.88 197 ILE A N 1
ATOM 1573 C CA . ILE A 1 197 ? -9 20.281 18.781 1 98.88 197 ILE A CA 1
ATOM 1574 C C . ILE A 1 197 ? -8.789 20.891 20.172 1 98.88 197 ILE A C 1
ATOM 1576 O O . ILE A 1 197 ? -9.695 21.516 20.734 1 98.88 197 ILE A O 1
ATOM 1580 N N . LYS A 1 198 ? -7.625 20.766 20.734 1 98.81 198 LYS A N 1
ATOM 1581 C CA . LYS A 1 198 ? -7.305 21.328 22.047 1 98.81 198 LYS A CA 1
ATOM 1582 C C . LYS A 1 198 ? -7.379 22.844 22.031 1 98.81 198 LYS A C 1
ATOM 1584 O O . LYS A 1 198 ? -7.887 23.469 22.969 1 98.81 198 LYS A O 1
ATOM 1589 N N . LEU A 1 199 ? -6.812 23.406 20.969 1 98.81 199 LEU A N 1
ATOM 1590 C CA . LEU A 1 199 ? -6.883 24.859 20.812 1 98.81 199 LEU A CA 1
ATOM 1591 C C . LEU A 1 199 ? -8.336 25.328 20.797 1 98.81 199 LEU A C 1
ATOM 1593 O O . LEU A 1 199 ? -8.695 26.266 21.5 1 98.81 199 LEU A O 1
ATOM 1597 N N . ALA A 1 200 ? -9.156 24.688 19.984 1 98.88 200 ALA A N 1
ATOM 1598 C CA . ALA A 1 200 ? -10.562 25.047 19.891 1 98.88 200 ALA A CA 1
ATOM 1599 C C . ALA A 1 200 ? -11.234 25 21.266 1 98.88 200 ALA A C 1
ATOM 1601 O O . ALA A 1 200 ? -11.961 25.922 21.641 1 98.88 200 ALA A O 1
ATOM 1602 N N . LYS A 1 201 ? -10.969 23.953 21.984 1 98.69 201 LYS A N 1
ATOM 1603 C CA . LYS A 1 201 ? -11.531 23.812 23.328 1 98.69 201 LYS A CA 1
ATOM 1604 C C . LYS A 1 201 ? -11.062 24.938 24.234 1 98.69 201 LYS A C 1
ATOM 1606 O O . LYS A 1 201 ? -11.844 25.484 25.016 1 98.69 201 LYS A O 1
ATOM 1611 N N . SER A 1 202 ? -9.82 25.266 24.156 1 98.38 202 SER A N 1
ATOM 1612 C CA . SER A 1 202 ? -9.266 26.328 24.984 1 98.38 202 SER A CA 1
ATOM 1613 C C . SER A 1 202 ? -9.922 27.672 24.656 1 98.38 202 SER A C 1
ATOM 1615 O O . SER A 1 202 ? -9.984 28.562 25.5 1 98.38 202 SER A O 1
ATOM 1617 N N . LEU A 1 203 ? -10.391 27.828 23.438 1 98.5 203 LEU A N 1
ATOM 1618 C CA . 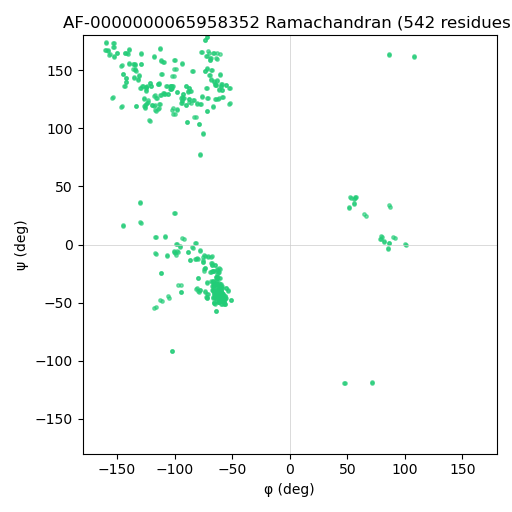LEU A 1 203 ? -11.047 29.047 23 1 98.5 203 LEU A CA 1
ATOM 1619 C C . LEU A 1 203 ? -12.555 28.953 23.172 1 98.5 203 LEU A C 1
ATOM 1621 O O . LEU A 1 203 ? -13.305 29.797 22.672 1 98.5 203 LEU A O 1
ATOM 1625 N N . GLU A 1 204 ? -12.992 27.875 23.781 1 98.44 204 GLU A N 1
ATOM 1626 C CA . GLU A 1 204 ? -14.398 27.625 24.094 1 98.44 204 GLU A CA 1
ATOM 1627 C C . GLU A 1 204 ? -15.227 27.484 22.828 1 98.44 204 GLU A C 1
ATOM 1629 O O . GLU A 1 204 ? -16.406 27.859 22.781 1 98.44 204 GLU A O 1
ATOM 1634 N N . ILE A 1 205 ? -14.633 27.078 21.75 1 98.69 205 ILE A N 1
ATOM 1635 C CA . ILE A 1 205 ? -15.336 26.672 20.547 1 98.69 205 ILE A CA 1
ATOM 1636 C C . ILE A 1 205 ? -15.844 25.234 20.703 1 98.69 205 ILE A C 1
ATOM 1638 O O . ILE A 1 205 ? -15.062 24.328 20.969 1 98.69 205 ILE A O 1
ATOM 1642 N N . PRO A 1 206 ? -17.141 25.031 20.594 1 98.69 206 PRO A N 1
ATOM 1643 C CA . PRO A 1 206 ? -17.625 23.641 20.688 1 98.69 206 PRO A CA 1
ATOM 1644 C C . PRO A 1 206 ? -17.016 22.734 19.625 1 98.69 206 PRO A C 1
ATOM 1646 O O . PRO A 1 206 ? -16.859 23.156 18.469 1 98.69 206 PRO A O 1
ATOM 1649 N N . VAL A 1 207 ? -16.656 21.531 20.031 1 98.88 207 VAL A N 1
ATOM 1650 C CA . VAL A 1 207 ? -16.031 20.578 19.125 1 98.88 207 VAL A CA 1
ATOM 1651 C C . VAL A 1 207 ? -16.812 19.266 19.109 1 98.88 207 VAL A C 1
ATOM 1653 O O . VAL A 1 207 ? -17.234 18.781 20.156 1 98.88 207 VAL A O 1
ATOM 1656 N N . GLU A 1 208 ? -17.047 18.734 17.922 1 98.81 208 GLU A N 1
ATOM 1657 C CA . GLU A 1 208 ? -17.656 17.406 17.734 1 98.81 208 GLU A CA 1
ATOM 1658 C C . GLU A 1 208 ? -16.766 16.516 16.875 1 98.81 208 GLU A C 1
ATOM 1660 O O . GLU A 1 208 ? -16.406 16.875 15.758 1 98.81 208 GLU A O 1
ATOM 1665 N N . GLU A 1 209 ? -16.391 15.414 17.422 1 98.88 209 GLU A N 1
ATOM 1666 C CA . GLU A 1 209 ? -15.773 14.32 16.672 1 98.88 209 GLU A CA 1
ATOM 1667 C C . GLU A 1 209 ? -16.781 13.211 16.391 1 98.88 209 GLU A C 1
ATOM 1669 O O . GLU A 1 209 ? -17.203 12.5 17.312 1 98.88 209 GLU A O 1
ATOM 1674 N N . ARG A 1 210 ? -17.109 13.055 15.203 1 98.75 210 ARG A N 1
ATOM 1675 C CA . ARG A 1 210 ? -18.141 12.094 14.828 1 98.75 210 ARG A CA 1
ATOM 1676 C C . ARG A 1 210 ? -18.031 11.711 13.352 1 98.75 210 ARG A C 1
ATOM 1678 O O . ARG A 1 210 ? -17.203 12.266 12.625 1 98.75 210 ARG A O 1
ATOM 1685 N N . VAL A 1 211 ? -18.844 10.758 12.992 1 98.75 211 VAL A N 1
ATOM 1686 C CA . VAL A 1 211 ? -18.938 10.453 11.57 1 98.75 211 VAL A CA 1
ATOM 1687 C C . VAL A 1 211 ? -19.516 11.656 10.82 1 98.75 211 VAL A C 1
ATOM 1689 O O . VAL A 1 211 ? -20.5 12.25 11.242 1 98.75 211 VAL A O 1
ATOM 1692 N N . VAL A 1 212 ? -18.812 12.094 9.844 1 98.88 212 VAL A N 1
ATOM 1693 C CA . VAL A 1 212 ? -19.234 13.172 8.953 1 98.88 212 VAL A CA 1
ATOM 1694 C C . VAL A 1 212 ? -19.562 12.609 7.574 1 98.88 212 VAL A C 1
ATOM 1696 O O . VAL A 1 212 ? -18.781 11.836 7.012 1 98.88 212 VAL A O 1
ATOM 1699 N N . TRP A 1 213 ? -20.703 12.969 7.109 1 98.5 213 TRP A N 1
ATOM 1700 C CA . TRP A 1 213 ? -21.094 12.508 5.781 1 98.5 213 TRP A CA 1
ATOM 1701 C C . TRP A 1 213 ? -20.719 13.539 4.719 1 98.5 213 TRP A C 1
ATOM 1703 O O . TRP A 1 213 ? -20.656 14.742 5.004 1 98.5 213 TRP A O 1
ATOM 1713 N N . VAL A 1 214 ? -20.562 13.062 3.49 1 98.38 214 VAL A N 1
ATOM 1714 C CA . VAL A 1 214 ? -20 13.883 2.418 1 98.38 214 VAL A CA 1
ATOM 1715 C C . VAL A 1 214 ? -20.906 15.094 2.184 1 98.38 214 VAL A C 1
ATOM 1717 O O . VAL A 1 214 ? -20.406 16.188 1.9 1 98.38 214 VAL A O 1
ATOM 1720 N N . TRP A 1 215 ? -22.172 14.953 2.234 1 97.88 215 TRP A N 1
ATOM 1721 C CA . TRP A 1 215 ? -23.078 16.062 1.979 1 97.88 215 TRP A CA 1
ATOM 1722 C C . TRP A 1 215 ? -22.859 17.188 2.988 1 97.88 215 TRP A C 1
ATOM 1724 O O . TRP A 1 215 ? -23.125 18.359 2.693 1 97.88 215 TRP A O 1
ATOM 1734 N N . GLU A 1 216 ? -22.422 16.906 4.199 1 98.62 216 GLU A N 1
ATOM 1735 C CA . GLU A 1 216 ? -22.188 17.891 5.25 1 98.62 216 GLU A CA 1
ATOM 1736 C C . GLU A 1 216 ? -21.094 18.875 4.852 1 98.62 216 GLU A C 1
ATOM 1738 O O . GLU A 1 216 ? -21.094 20.031 5.301 1 98.62 216 GLU A O 1
ATOM 1743 N N . LEU A 1 217 ? -20.125 18.422 4.062 1 98.69 217 LEU A N 1
ATOM 1744 C CA . LEU A 1 217 ? -19.062 19.312 3.607 1 98.69 217 LEU A CA 1
ATOM 1745 C C . LEU A 1 217 ? -19.625 20.484 2.818 1 98.69 217 LEU A C 1
ATOM 1747 O O . LEU A 1 217 ? -19.141 21.609 2.93 1 98.69 217 LEU A O 1
ATOM 1751 N N . PHE A 1 218 ? -20.672 20.25 2.102 1 97.81 218 PHE A N 1
ATOM 1752 C CA . PHE A 1 218 ? -21.234 21.25 1.218 1 97.81 218 PHE A CA 1
ATOM 1753 C C . PHE A 1 218 ? -22.219 22.141 1.972 1 97.81 218 PHE A C 1
ATOM 1755 O O . PHE A 1 218 ? -22.625 23.203 1.475 1 97.81 218 PHE A O 1
ATOM 1762 N N . GLU A 1 219 ? -22.594 21.734 3.121 1 97.88 219 GLU A N 1
ATOM 1763 C CA . GLU A 1 219 ? -23.484 22.531 3.953 1 97.88 219 GLU A CA 1
ATOM 1764 C C . GLU A 1 219 ? -22.719 23.312 5.016 1 97.88 219 GLU A C 1
ATOM 1766 O O . GLU A 1 219 ? -23.297 24.156 5.715 1 97.88 219 GLU A O 1
ATOM 1771 N N . ALA A 1 220 ? -21.484 23.047 5.152 1 98.75 220 ALA A N 1
ATOM 1772 C CA . ALA A 1 220 ? -20.656 23.688 6.184 1 98.75 220 ALA A CA 1
ATOM 1773 C C . ALA A 1 220 ? -20.469 25.172 5.898 1 98.75 220 ALA A C 1
ATOM 1775 O O . ALA A 1 220 ? -20.453 25.594 4.738 1 98.75 220 ALA A O 1
ATOM 1776 N N . ASP A 1 221 ? -20.312 25.969 6.965 1 98.75 221 ASP A N 1
ATOM 1777 C CA . ASP A 1 221 ? -20.016 27.391 6.832 1 98.75 221 ASP A CA 1
ATOM 1778 C C . ASP A 1 221 ? -18.531 27.609 6.492 1 98.75 221 ASP A C 1
ATOM 1780 O O . ASP A 1 221 ? -18.188 28.578 5.797 1 98.75 221 ASP A O 1
ATOM 1784 N N . GLU A 1 222 ? -17.656 26.891 7.035 1 98.81 222 GLU A N 1
ATOM 1785 C CA . GLU A 1 222 ? -16.219 26.906 6.824 1 98.81 222 GLU A CA 1
ATOM 1786 C C . GLU A 1 222 ? -15.648 25.5 6.699 1 98.81 222 GLU A C 1
ATOM 1788 O O . GLU A 1 222 ? -16.266 24.531 7.164 1 98.81 222 GLU A O 1
ATOM 1793 N N . MET A 1 223 ? -14.531 25.375 6.043 1 98.88 223 MET A N 1
ATOM 1794 C CA . MET A 1 223 ? -13.766 24.141 5.941 1 98.88 223 MET A CA 1
ATOM 1795 C C . MET A 1 223 ? -12.266 24.406 5.988 1 98.88 223 MET A C 1
ATOM 1797 O O . MET A 1 223 ? -11.797 25.406 5.422 1 98.88 223 MET A O 1
ATOM 1801 N N . PHE A 1 224 ? -11.555 23.609 6.652 1 98.88 224 PHE A N 1
ATOM 1802 C CA . PHE A 1 224 ? -10.102 23.719 6.613 1 98.88 224 PHE A CA 1
ATOM 1803 C C . PHE A 1 224 ? -9.453 22.359 6.812 1 98.88 224 PHE A C 1
ATOM 1805 O O . PHE A 1 224 ? -10.125 21.391 7.188 1 98.88 224 PHE A O 1
ATOM 1812 N N . LEU A 1 225 ? -8.219 22.234 6.508 1 98.88 225 LEU A N 1
ATOM 1813 C CA . LEU A 1 225 ? -7.391 21.047 6.664 1 98.88 225 LEU A CA 1
ATOM 1814 C C . LEU A 1 225 ? -6.328 21.266 7.734 1 98.88 225 LEU A C 1
ATOM 1816 O O . LEU A 1 225 ? -6.012 22.406 8.086 1 98.88 225 LEU A O 1
ATOM 1820 N N . THR A 1 226 ? -5.848 20.203 8.25 1 98.75 226 THR A N 1
ATOM 1821 C CA . THR A 1 226 ? -4.676 20.281 9.117 1 98.75 226 THR A CA 1
ATOM 1822 C C . THR A 1 226 ? -3.637 19.234 8.711 1 98.75 226 THR A C 1
ATOM 1824 O O . THR A 1 226 ? -3.988 18.125 8.312 1 98.75 226 THR A O 1
ATOM 1827 N N . HIS A 1 227 ? -2.432 19.562 8.781 1 97.81 227 HIS A N 1
ATOM 1828 C CA . HIS A 1 227 ? -1.309 18.641 8.633 1 97.81 227 HIS A CA 1
ATOM 1829 C C . HIS A 1 227 ? -0.035 19.219 9.234 1 97.81 227 HIS A C 1
ATOM 1831 O O . HIS A 1 227 ? 0.012 20.406 9.562 1 97.81 227 HIS A O 1
ATOM 1837 N N . THR A 1 228 ? 0.911 18.422 9.383 1 97.19 228 THR A N 1
ATOM 1838 C CA . THR A 1 228 ? 2.129 18.719 10.125 1 97.19 228 THR A CA 1
ATOM 1839 C C . THR A 1 228 ? 2.836 19.938 9.539 1 97.19 228 THR A C 1
ATOM 1841 O O . THR A 1 228 ? 3.24 20.844 10.281 1 97.19 228 THR A O 1
ATOM 1844 N N . SER A 1 229 ? 2.928 20.062 8.312 1 95.75 229 SER A N 1
ATOM 1845 C CA . SER A 1 229 ? 3.77 21.062 7.676 1 95.75 229 SER A CA 1
ATOM 1846 C C . SER A 1 229 ? 3.162 22.453 7.809 1 95.75 229 SER A C 1
ATOM 1848 O O . SER A 1 229 ? 3.867 23.422 8.109 1 95.75 229 SER A O 1
ATOM 1850 N N . ALA A 1 230 ? 1.824 22.594 7.652 1 96.06 230 ALA A N 1
ATOM 1851 C CA . ALA A 1 230 ? 1.248 23.922 7.492 1 96.06 230 ALA A CA 1
ATOM 1852 C C . ALA A 1 230 ? 0.316 24.25 8.656 1 96.06 230 ALA A C 1
ATOM 1854 O O . ALA A 1 230 ? -0.1 25.406 8.812 1 96.06 230 ALA A O 1
ATOM 1855 N N . GLY A 1 231 ? 0.036 23.25 9.523 1 97 231 GLY A N 1
ATOM 1856 C CA . GLY A 1 231 ? -0.941 23.516 10.57 1 97 231 GLY A CA 1
ATOM 1857 C C . GLY A 1 231 ? -2.361 23.609 10.047 1 97 231 GLY A C 1
ATOM 1858 O O . GLY A 1 231 ? -2.871 22.672 9.438 1 97 231 GLY A O 1
ATOM 1859 N N . VAL A 1 232 ? -2.971 24.766 10.219 1 98.19 232 VAL A N 1
ATOM 1860 C CA . VAL A 1 232 ? -4.348 24.984 9.789 1 98.19 232 VAL A CA 1
ATOM 1861 C C . VAL A 1 232 ? -4.355 25.594 8.383 1 98.19 232 VAL A C 1
ATOM 1863 O O . VAL A 1 232 ? -3.758 26.641 8.156 1 98.19 232 VAL A O 1
ATOM 1866 N N . VAL A 1 233 ? -5.023 24.969 7.445 1 98.38 233 VAL A N 1
ATOM 1867 C CA . VAL A 1 233 ? -5.066 25.406 6.051 1 98.38 233 VAL A CA 1
ATOM 1868 C C . VAL A 1 233 ? -6.512 25.656 5.633 1 98.38 233 VAL A C 1
ATOM 1870 O O . VAL A 1 233 ? -7.281 24.719 5.422 1 98.38 233 VAL A O 1
ATOM 1873 N N . PRO A 1 234 ? -6.867 26.891 5.488 1 98.62 234 PRO A N 1
ATOM 1874 C CA . PRO A 1 234 ? -8.25 27.172 5.094 1 98.62 234 PRO A CA 1
ATOM 1875 C C . PRO A 1 234 ? -8.586 26.656 3.697 1 98.62 234 PRO A C 1
ATOM 1877 O O . PRO A 1 234 ? -7.762 26.75 2.783 1 98.62 234 PRO A O 1
ATOM 1880 N N . VAL A 1 235 ? -9.742 26.078 3.543 1 98.81 235 VAL A N 1
ATOM 1881 C CA . VAL A 1 235 ? -10.219 25.625 2.242 1 98.81 235 VAL A CA 1
ATOM 1882 C C . VAL A 1 235 ? -11.172 26.672 1.652 1 98.81 235 VAL A C 1
ATOM 1884 O O . VAL A 1 235 ? -12.234 26.953 2.219 1 98.81 235 VAL A O 1
ATOM 1887 N N . ARG A 1 236 ? -10.758 27.203 0.601 1 98.44 236 ARG A N 1
ATOM 1888 C CA . ARG A 1 236 ? -11.562 28.219 -0.083 1 98.44 236 ARG A CA 1
ATOM 1889 C C . ARG A 1 236 ? -12.648 27.562 -0.93 1 98.44 236 ARG A C 1
ATOM 1891 O O . ARG A 1 236 ? -13.766 28.094 -1.034 1 98.44 236 ARG A O 1
ATOM 1898 N N . ARG A 1 237 ? -12.273 26.453 -1.525 1 98.12 237 ARG A N 1
ATOM 1899 C CA . ARG A 1 237 ? -13.203 25.797 -2.443 1 98.12 237 ARG A CA 1
ATOM 1900 C C . ARG A 1 237 ? -13.094 24.281 -2.346 1 98.12 237 ARG A C 1
ATOM 1902 O O . ARG A 1 237 ? -11.992 23.734 -2.252 1 98.12 237 ARG A O 1
ATOM 1909 N N . LEU A 1 238 ? -14.234 23.656 -2.334 1 98.62 238 LEU A N 1
ATOM 1910 C CA . LEU A 1 238 ? -14.383 22.219 -2.51 1 98.62 238 LEU A CA 1
ATOM 1911 C C . LEU A 1 238 ? -15.125 21.906 -3.807 1 98.62 238 LEU A C 1
ATOM 1913 O O . LEU A 1 238 ? -16.328 22.188 -3.924 1 98.62 238 LEU A O 1
ATOM 1917 N N . ASN A 1 239 ? -14.43 21.219 -4.723 1 97.56 239 ASN A N 1
ATOM 1918 C CA . ASN A 1 239 ? -14.992 21.125 -6.066 1 97.56 239 ASN A CA 1
ATOM 1919 C C . ASN A 1 239 ? -15.445 22.484 -6.582 1 97.56 239 ASN A C 1
ATOM 1921 O O . ASN A 1 239 ? -14.641 23.406 -6.688 1 97.56 239 ASN A O 1
ATOM 1925 N N . GLU A 1 240 ? -16.688 22.688 -6.883 1 96.5 240 GLU A N 1
ATOM 1926 C CA . GLU A 1 240 ? -17.203 23.969 -7.375 1 96.5 240 GLU A CA 1
ATOM 1927 C C . GLU A 1 240 ? -17.844 24.781 -6.25 1 96.5 240 GLU A C 1
ATOM 1929 O O . GLU A 1 240 ? -18.297 25.891 -6.469 1 96.5 240 GLU A O 1
ATOM 1934 N N . HIS A 1 241 ? -17.844 24.281 -5.109 1 97.62 241 HIS A N 1
ATOM 1935 C CA . HIS A 1 241 ? -18.469 24.938 -3.969 1 97.62 241 HIS A CA 1
ATOM 1936 C C . HIS A 1 241 ? -17.484 25.891 -3.281 1 97.62 241 HIS A C 1
ATOM 1938 O O . HIS A 1 241 ? -16.438 25.453 -2.797 1 97.62 241 HIS A O 1
ATOM 1944 N N . SER A 1 242 ? -17.828 27.109 -3.117 1 97.94 242 SER A N 1
ATOM 1945 C CA . SER A 1 242 ? -16.969 28.109 -2.494 1 97.94 242 SER A CA 1
ATOM 1946 C C . SER A 1 242 ? -17.375 28.391 -1.052 1 97.94 242 SER A C 1
ATOM 1948 O O . SER A 1 242 ? -18.578 28.547 -0.763 1 97.94 242 SER A O 1
ATOM 1950 N N . PHE A 1 243 ? -16.438 28.453 -0.169 1 98 243 PHE A N 1
ATOM 1951 C CA . PHE A 1 243 ? -16.703 28.766 1.229 1 98 243 PHE A CA 1
ATOM 1952 C C . PHE A 1 243 ? -16.516 30.25 1.496 1 98 243 PHE A C 1
ATOM 1954 O O . PHE A 1 243 ? -17.188 30.828 2.354 1 98 243 PHE A O 1
ATOM 1961 N N . PHE A 1 244 ? -15.57 30.844 0.82 1 96.69 244 PHE A N 1
ATOM 1962 C CA . PHE A 1 244 ? -15.312 32.281 0.98 1 96.69 244 PHE A CA 1
ATOM 1963 C C . PHE A 1 244 ? -14.609 32.844 -0.247 1 96.69 244 PHE A C 1
ATOM 1965 O O . PHE A 1 244 ? -14.07 32.094 -1.06 1 96.69 244 PHE A O 1
ATOM 1972 N N . GLU A 1 245 ? -14.609 34.125 -0.404 1 93.94 245 GLU A N 1
ATOM 1973 C CA . GLU A 1 245 ? -13.977 34.781 -1.551 1 93.94 245 GLU A CA 1
ATOM 1974 C C . GLU A 1 245 ? -12.664 35.438 -1.156 1 93.94 245 GLU A C 1
ATOM 1976 O O . GLU A 1 245 ? -11.648 35.25 -1.826 1 93.94 245 GLU A O 1
ATOM 1981 N N . GLU A 1 246 ? -12.68 36.125 -0.097 1 92.62 246 GLU A N 1
ATOM 1982 C CA . GLU A 1 246 ? -11.508 36.906 0.232 1 92.62 246 GLU A CA 1
ATOM 1983 C C . GLU A 1 246 ? -10.781 36.344 1.45 1 92.62 246 GLU A C 1
ATOM 1985 O O . GLU A 1 246 ? -9.555 36.188 1.427 1 92.62 246 GLU A O 1
ATOM 1990 N N . GLU A 1 247 ? -11.594 36.094 2.488 1 95.25 247 GLU A N 1
ATOM 1991 C CA . GLU A 1 247 ? -10.984 35.656 3.74 1 95.25 247 GLU A CA 1
ATOM 1992 C C . GLU A 1 247 ? -11.742 34.469 4.336 1 95.25 247 GLU A C 1
ATOM 1994 O O . GLU A 1 247 ? -12.961 34.375 4.184 1 95.25 247 GLU A O 1
ATOM 1999 N N . PRO A 1 248 ? -11.016 33.656 5.062 1 97.25 248 PRO A N 1
ATOM 2000 C CA . PRO A 1 248 ? -11.688 32.531 5.723 1 97.25 248 PRO A CA 1
ATOM 2001 C C . PRO A 1 248 ? -12.711 33 6.762 1 97.25 248 PRO A C 1
ATOM 2003 O O . PRO A 1 248 ? -12.648 34.125 7.23 1 97.25 248 PRO A O 1
ATOM 2006 N N . GLY A 1 249 ? -13.625 32.094 7.09 1 97.31 249 GLY A N 1
ATOM 2007 C CA . GLY A 1 249 ? -14.594 32.406 8.133 1 97.31 249 GLY A CA 1
ATOM 2008 C C . GLY A 1 249 ? -13.961 32.625 9.492 1 97.31 249 GLY A C 1
ATOM 2009 O O . GLY A 1 249 ? -12.781 32.312 9.688 1 97.31 249 GLY A O 1
ATOM 2010 N N . PRO A 1 250 ? -14.711 33.188 10.375 1 97.88 250 PRO A N 1
ATOM 2011 C CA . PRO A 1 250 ? -14.148 33.656 11.641 1 97.88 250 PRO A CA 1
ATOM 2012 C C . PRO A 1 250 ? -13.547 32.531 12.477 1 97.88 250 PRO A C 1
ATOM 2014 O O . PRO A 1 250 ? -12.531 32.719 13.156 1 97.88 250 PRO A O 1
ATOM 2017 N N . VAL A 1 251 ? -14.18 31.359 12.492 1 98.62 251 VAL A N 1
ATOM 2018 C CA . VAL A 1 251 ? -13.664 30.266 13.305 1 98.62 251 VAL A CA 1
ATOM 2019 C C . VAL A 1 251 ? -12.312 29.812 12.758 1 98.62 251 VAL A C 1
ATOM 2021 O O . VAL A 1 251 ? -11.344 29.688 13.5 1 98.62 251 VAL A O 1
ATOM 2024 N N . THR A 1 252 ? -12.242 29.578 11.469 1 98.56 252 THR A N 1
ATOM 2025 C CA . THR A 1 252 ? -11.008 29.156 10.82 1 98.56 252 THR A CA 1
ATOM 2026 C C . THR A 1 252 ? -9.914 30.203 11.008 1 98.56 252 THR A C 1
ATOM 2028 O O . THR A 1 252 ? -8.781 29.875 11.359 1 98.56 252 THR A O 1
ATOM 2031 N N . ALA A 1 253 ? -10.25 31.453 10.797 1 97.81 253 ALA A N 1
ATOM 2032 C CA . ALA A 1 253 ? -9.289 32.531 10.945 1 97.81 253 ALA A CA 1
ATOM 2033 C C . ALA A 1 253 ? -8.742 32.594 12.367 1 97.81 253 ALA A C 1
ATOM 2035 O O . ALA A 1 253 ? -7.535 32.781 12.562 1 97.81 253 ALA A O 1
ATOM 2036 N N . THR A 1 254 ? -9.617 32.469 13.305 1 98.38 254 THR A N 1
ATOM 2037 C CA . THR A 1 254 ? -9.219 32.469 14.703 1 98.38 254 THR A CA 1
ATOM 2038 C C . THR A 1 254 ? -8.258 31.344 15.008 1 98.38 254 THR A C 1
ATOM 2040 O O . THR A 1 254 ? -7.242 31.531 15.68 1 98.38 254 THR A O 1
ATOM 2043 N N . LEU A 1 255 ? -8.57 30.156 14.523 1 98.56 255 LEU A N 1
ATOM 2044 C CA . LEU A 1 255 ? -7.723 29 14.758 1 98.56 255 LEU A CA 1
ATOM 2045 C C . LEU A 1 255 ? -6.367 29.172 14.07 1 98.56 255 LEU A C 1
ATOM 2047 O O . LEU A 1 255 ? -5.332 28.812 14.641 1 98.56 255 LEU A O 1
ATOM 2051 N N . MET A 1 256 ? -6.34 29.688 12.883 1 97.25 256 MET A N 1
ATOM 2052 C CA . MET A 1 256 ? -5.105 29.953 12.148 1 97.25 256 MET A CA 1
ATOM 2053 C C . MET A 1 256 ? -4.199 30.891 12.93 1 97.25 256 MET A C 1
ATOM 2055 O O . MET A 1 256 ? -3.01 30.625 13.094 1 97.25 256 MET A O 1
ATOM 2059 N N . GLU A 1 257 ? -4.75 31.953 13.391 1 96.94 257 GLU A N 1
ATOM 2060 C CA . GLU A 1 257 ? -4 33 14.055 1 96.94 257 GLU A CA 1
ATOM 2061 C C . GLU A 1 257 ? -3.43 32.531 15.391 1 96.94 257 GLU A C 1
ATOM 2063 O O . GLU A 1 257 ? -2.346 32.969 15.797 1 96.94 257 GLU A O 1
ATOM 2068 N N . ASN A 1 258 ? -4.121 31.672 16.031 1 98.19 258 ASN A N 1
ATOM 2069 C CA . ASN A 1 258 ? -3.756 31.312 17.391 1 98.19 258 ASN A CA 1
ATOM 2070 C C . ASN A 1 258 ? -3.008 29.984 17.438 1 98.19 258 ASN A C 1
ATOM 2072 O O . ASN A 1 258 ? -2.504 29.578 18.5 1 98.19 258 ASN A O 1
ATOM 2076 N N . PHE A 1 259 ? -2.895 29.297 16.344 1 98 259 PHE A N 1
ATOM 2077 C CA . PHE A 1 259 ? -2.367 27.938 16.344 1 98 259 PHE A CA 1
ATOM 2078 C C . PHE A 1 259 ? -0.917 27.922 16.797 1 98 259 PHE A C 1
ATOM 2080 O O . PHE A 1 259 ? -0.58 27.234 17.781 1 98 259 PHE A O 1
ATOM 2087 N N . GLU A 1 260 ? -0.042 28.625 16.172 1 96.94 260 GLU A N 1
ATOM 2088 C CA . GLU A 1 260 ? 1.385 28.578 16.469 1 96.94 260 GLU A CA 1
ATOM 2089 C C . GLU A 1 260 ? 1.656 29.016 17.906 1 96.94 260 GLU A C 1
ATOM 2091 O O . GLU A 1 260 ? 2.363 28.328 18.656 1 96.94 260 GLU A O 1
ATOM 2096 N N . PRO A 1 261 ? 1.09 30.203 18.359 1 97.75 261 PRO A N 1
ATOM 2097 C CA . PRO A 1 261 ? 1.268 30.547 19.766 1 97.75 261 PRO A CA 1
ATOM 2098 C C . PRO A 1 261 ? 0.819 29.438 20.719 1 97.75 261 PRO A C 1
ATOM 2100 O O . PRO A 1 261 ? 1.474 29.172 21.734 1 97.75 261 PRO A O 1
ATOM 2103 N N . PHE A 1 262 ? -0.272 28.797 20.359 1 98.06 262 PHE A N 1
ATOM 2104 C CA . PHE A 1 262 ? -0.814 27.75 21.203 1 98.06 262 PHE A CA 1
ATOM 2105 C C . PHE A 1 262 ? 0.143 26.562 21.281 1 98.06 262 PHE A C 1
ATOM 2107 O O . PHE A 1 262 ? 0.458 26.078 22.375 1 98.06 262 PHE A O 1
ATOM 2114 N N . VAL A 1 263 ? 0.616 26.047 20.125 1 97.19 263 VAL A N 1
ATOM 2115 C CA . VAL A 1 263 ? 1.441 24.844 20.125 1 97.19 263 VAL A CA 1
ATOM 2116 C C . VAL A 1 263 ? 2.785 25.125 20.797 1 97.19 263 VAL A C 1
ATOM 2118 O O . VAL A 1 263 ? 3.381 24.25 21.422 1 97.19 263 VAL A O 1
ATOM 2121 N N . LEU A 1 264 ? 3.287 26.344 20.703 1 96.94 264 LEU A N 1
ATOM 2122 C CA . LEU A 1 264 ? 4.555 26.734 21.312 1 96.94 264 LEU A CA 1
ATOM 2123 C C . LEU A 1 264 ? 4.434 26.75 22.844 1 96.94 264 LEU A C 1
ATOM 2125 O O . LEU A 1 264 ? 5.422 26.547 23.547 1 96.94 264 LEU A O 1
ATOM 2129 N N . ASN A 1 265 ? 3.229 26.906 23.312 1 96.94 265 ASN A N 1
ATOM 2130 C CA . ASN A 1 265 ? 3.057 27.078 24.75 1 96.94 265 ASN A CA 1
ATOM 2131 C C . ASN A 1 265 ? 2.479 25.828 25.406 1 96.94 265 ASN A C 1
ATOM 2133 O O . ASN A 1 265 ? 2.365 25.766 26.641 1 96.94 265 ASN A O 1
ATOM 2137 N N . LEU A 1 266 ? 2.053 24.875 24.656 1 96.94 266 LEU A N 1
ATOM 2138 C CA . LEU A 1 266 ? 1.522 23.641 25.203 1 96.94 266 LEU A CA 1
ATOM 2139 C C . LEU A 1 266 ? 2.65 22.672 25.547 1 96.94 266 LEU A C 1
ATOM 2141 O O . LEU A 1 266 ? 3.234 22.047 24.656 1 96.94 266 LEU A O 1
ATOM 2145 N N . GLU A 1 267 ? 2.891 22.438 26.781 1 96.5 267 GLU A N 1
ATOM 2146 C CA . GLU A 1 267 ? 4.062 21.75 27.297 1 96.5 267 GLU A CA 1
ATOM 2147 C C . GLU A 1 267 ? 4.148 20.312 26.766 1 96.5 267 GLU A C 1
ATOM 2149 O O . GLU A 1 267 ? 5.242 19.812 26.5 1 96.5 267 GLU A O 1
ATOM 2154 N N . GLU A 1 268 ? 3.043 19.656 26.594 1 96.81 268 GLU A N 1
ATOM 2155 C CA . GLU A 1 268 ? 3.045 18.25 26.172 1 96.81 268 GLU A CA 1
ATOM 2156 C C . GLU A 1 268 ? 3.654 18.094 24.781 1 96.81 268 GLU A C 1
ATOM 2158 O O . GLU A 1 268 ? 4.094 17 24.406 1 96.81 268 GLU A O 1
ATOM 2163 N N . ASN A 1 269 ? 3.684 19.156 23.984 1 97.44 269 ASN A N 1
ATOM 2164 C CA . ASN A 1 269 ? 4.246 19.109 22.641 1 97.44 269 ASN A CA 1
ATOM 2165 C C . ASN A 1 269 ? 5.773 19.156 22.672 1 97.44 269 ASN A C 1
ATOM 2167 O O . ASN A 1 269 ? 6.426 18.922 21.656 1 97.44 269 ASN A O 1
ATOM 2171 N N . TRP A 1 270 ? 6.398 19.344 23.812 1 97.56 270 TRP A N 1
ATOM 2172 C CA . TRP A 1 270 ? 7.832 19.625 23.859 1 97.56 270 TRP A CA 1
ATOM 2173 C C . TRP A 1 270 ? 8.531 18.688 24.828 1 97.56 270 TRP A C 1
ATOM 2175 O O . TRP A 1 270 ? 9.641 18.969 25.297 1 97.56 270 TRP A O 1
ATOM 2185 N N . VAL A 1 271 ? 7.891 17.641 25.125 1 95.5 271 VAL A N 1
ATOM 2186 C CA . VAL A 1 271 ? 8.5 16.609 25.953 1 95.5 271 VAL A CA 1
ATOM 2187 C C . VAL A 1 271 ? 9.789 16.109 25.312 1 95.5 271 VAL A C 1
ATOM 2189 O O . VAL A 1 271 ? 9.797 15.742 24.125 1 95.5 271 VAL A O 1
ATOM 2192 N N . GLY A 1 272 ? 10.875 16.125 26.047 1 92.06 272 GLY A N 1
ATOM 2193 C CA . GLY A 1 272 ? 12.148 15.609 25.578 1 92.06 272 GLY A CA 1
ATOM 2194 C C . GLY A 1 272 ? 12.906 16.594 24.703 1 92.06 272 GLY A C 1
ATOM 2195 O O . GLY A 1 272 ? 13.969 16.281 24.172 1 92.06 272 GLY A O 1
ATOM 2196 N N . ILE A 1 273 ? 12.438 17.75 24.5 1 91.75 273 ILE A N 1
ATOM 2197 C CA . ILE A 1 273 ? 13.047 18.734 23.625 1 91.75 273 ILE A CA 1
ATOM 2198 C C . ILE A 1 273 ? 13.516 19.938 24.453 1 91.75 273 ILE A C 1
ATOM 2200 O O . ILE A 1 273 ? 12.859 20.328 25.406 1 91.75 273 ILE A O 1
ATOM 2204 N N . MET B 1 1 ? 22.156 -13.172 -8.422 1 94.06 1 MET B N 1
ATOM 2205 C CA . MET B 1 1 ? 21.109 -12.273 -8.883 1 94.06 1 MET B CA 1
ATOM 2206 C C . MET B 1 1 ? 21.641 -11.289 -9.914 1 94.06 1 MET B C 1
ATOM 2208 O O . MET B 1 1 ? 22.703 -10.695 -9.719 1 94.06 1 MET B O 1
ATOM 2212 N N . LEU B 1 2 ? 21.078 -11.289 -11.07 1 97.38 2 LEU B N 1
ATOM 2213 C CA . LEU B 1 2 ? 21.406 -10.414 -12.188 1 97.38 2 LEU B CA 1
ATOM 2214 C C . LEU B 1 2 ? 20.328 -9.359 -12.398 1 97.38 2 LEU B C 1
ATOM 2216 O O . LEU B 1 2 ? 19.141 -9.664 -12.344 1 97.38 2 LEU B O 1
ATOM 2220 N N . ILE B 1 3 ? 20.781 -8.094 -12.633 1 97.44 3 ILE B N 1
ATOM 2221 C CA . ILE B 1 3 ? 19.828 -7.004 -12.758 1 97.44 3 ILE B CA 1
ATOM 2222 C C . ILE B 1 3 ? 20.062 -6.258 -14.07 1 97.44 3 ILE B C 1
ATOM 2224 O O . ILE B 1 3 ? 21.203 -5.934 -14.406 1 97.44 3 ILE B O 1
ATOM 2228 N N . TRP B 1 4 ? 19.094 -6.113 -14.844 1 97.5 4 TRP B N 1
ATOM 2229 C CA . TRP B 1 4 ? 19.125 -5.195 -15.977 1 97.5 4 TRP B CA 1
ATOM 2230 C C . TRP B 1 4 ? 18.531 -3.846 -15.602 1 97.5 4 TRP B C 1
ATOM 2232 O O . TRP B 1 4 ? 17.391 -3.777 -15.109 1 97.5 4 TRP B O 1
ATOM 2242 N N . TRP B 1 5 ? 19.25 -2.785 -15.812 1 93.88 5 TRP B N 1
ATOM 2243 C CA . TRP B 1 5 ? 18.844 -1.426 -15.469 1 93.88 5 TRP B 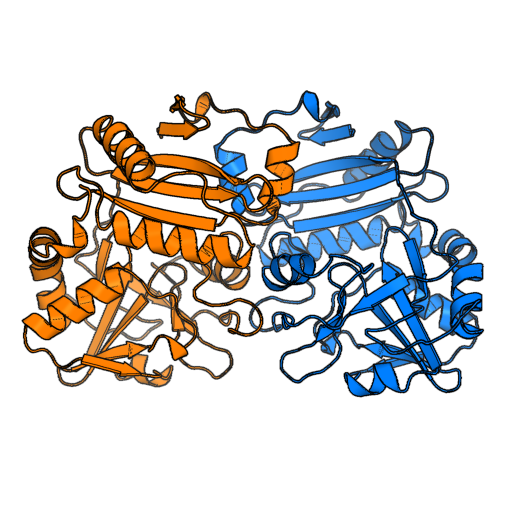CA 1
ATOM 2244 C C . TRP B 1 5 ? 19.531 -0.408 -16.375 1 93.88 5 TRP B C 1
ATOM 2246 O O . TRP B 1 5 ? 20.766 -0.445 -16.531 1 93.88 5 TRP B O 1
ATOM 2256 N N . ARG B 1 6 ? 18.766 0.403 -16.969 1 91 6 ARG B N 1
ATOM 2257 C CA . ARG B 1 6 ? 19.281 1.468 -17.828 1 91 6 ARG B CA 1
ATOM 2258 C C . ARG B 1 6 ? 20.172 0.905 -18.938 1 91 6 ARG B C 1
ATOM 2260 O O . ARG B 1 6 ? 21.266 1.402 -19.172 1 91 6 ARG B O 1
ATOM 2267 N N . GLY B 1 7 ? 19.797 -0.174 -19.453 1 93.81 7 GLY B N 1
ATOM 2268 C CA . GLY B 1 7 ? 20.406 -0.711 -20.656 1 93.81 7 GLY B CA 1
ATOM 2269 C C . GLY B 1 7 ? 21.562 -1.647 -20.375 1 93.81 7 GLY B C 1
ATOM 2270 O O . GLY B 1 7 ? 22.219 -2.127 -21.297 1 93.81 7 GLY B O 1
ATOM 2271 N N . LYS B 1 8 ? 21.797 -1.94 -19.125 1 95.44 8 LYS B N 1
ATOM 2272 C CA . LYS B 1 8 ? 22.953 -2.754 -18.781 1 95.44 8 LYS B CA 1
ATOM 2273 C C . LYS B 1 8 ? 22.594 -3.832 -17.766 1 95.44 8 LYS B C 1
ATOM 2275 O O . LYS B 1 8 ? 21.766 -3.609 -16.891 1 95.44 8 LYS B O 1
ATOM 2280 N N . PHE B 1 9 ? 23.234 -4.965 -17.953 1 97.56 9 PHE B N 1
ATOM 2281 C CA . PHE B 1 9 ? 23.188 -6.016 -16.953 1 97.56 9 PHE B CA 1
ATOM 2282 C C . PHE B 1 9 ? 24.297 -5.832 -15.922 1 97.56 9 PHE B C 1
ATOM 2284 O O . PHE B 1 9 ? 25.438 -5.527 -16.281 1 97.56 9 PHE B O 1
ATOM 2291 N N . ARG B 1 10 ? 23.969 -5.891 -14.734 1 95.19 10 ARG B N 1
ATOM 2292 C CA . ARG B 1 10 ? 24.922 -5.852 -13.641 1 95.19 10 ARG B CA 1
ATOM 2293 C C . ARG B 1 10 ? 24.547 -6.836 -12.539 1 95.19 10 ARG B C 1
ATOM 2295 O O . ARG B 1 10 ? 23.359 -7.184 -12.391 1 95.19 10 ARG B O 1
ATOM 2302 N N . ARG B 1 11 ? 25.547 -7.23 -11.797 1 94.62 11 ARG B N 1
ATOM 2303 C CA . ARG B 1 11 ? 25.25 -8.016 -10.602 1 94.62 11 ARG B CA 1
ATOM 2304 C C . ARG B 1 11 ? 24.625 -7.145 -9.516 1 94.62 11 ARG B C 1
ATOM 2306 O O . ARG B 1 11 ? 24.906 -5.945 -9.438 1 94.62 11 ARG B O 1
ATOM 2313 N N . ALA B 1 12 ? 23.781 -7.812 -8.648 1 90.62 12 ALA B N 1
ATOM 2314 C CA . ALA B 1 12 ? 23.047 -7.086 -7.617 1 90.62 12 ALA B CA 1
ATOM 2315 C C . ALA B 1 12 ? 24 -6.281 -6.738 1 90.62 12 ALA B C 1
ATOM 2317 O O . ALA B 1 12 ? 23.688 -5.16 -6.332 1 90.62 12 ALA B O 1
ATOM 2318 N N . ASP B 1 13 ? 25.141 -6.797 -6.438 1 88.69 13 ASP B N 1
ATOM 2319 C CA . ASP B 1 13 ? 26.078 -6.164 -5.523 1 88.69 13 ASP B CA 1
ATOM 2320 C C . ASP B 1 13 ? 26.766 -4.961 -6.18 1 88.69 13 ASP B C 1
ATOM 2322 O O . ASP B 1 13 ? 27.406 -4.16 -5.5 1 88.69 13 ASP B O 1
ATOM 2326 N N . GLU B 1 14 ? 26.609 -4.738 -7.496 1 89.75 14 GLU B N 1
ATOM 2327 C CA . GLU B 1 14 ? 27.188 -3.623 -8.242 1 89.75 14 GLU B CA 1
ATOM 2328 C C . GLU B 1 14 ? 26.188 -2.482 -8.398 1 89.75 14 GLU B C 1
ATOM 2330 O O . GLU B 1 14 ? 26.516 -1.42 -8.922 1 89.75 14 GLU B O 1
ATOM 2335 N N . ILE B 1 15 ? 25.016 -2.721 -7.988 1 87.56 15 ILE B N 1
ATOM 2336 C CA . ILE B 1 15 ? 23.953 -1.733 -8.188 1 87.56 15 ILE B CA 1
ATOM 2337 C C . ILE B 1 15 ? 23.875 -0.819 -6.965 1 87.56 15 ILE B C 1
ATOM 2339 O O . ILE B 1 15 ? 23.844 -1.293 -5.828 1 87.56 15 ILE B O 1
ATOM 2343 N N . SER B 1 16 ? 23.953 0.433 -7.18 1 83.5 16 SER B N 1
ATOM 2344 C CA . SER B 1 16 ? 23.734 1.467 -6.176 1 83.5 16 SER B CA 1
ATOM 2345 C C . SER B 1 16 ? 22.641 2.436 -6.609 1 83.5 16 SER B C 1
ATOM 2347 O O . SER B 1 16 ? 22.703 2.998 -7.707 1 83.5 16 SER B O 1
ATOM 2349 N N . LEU B 1 17 ? 21.672 2.52 -5.773 1 85.44 17 LEU B N 1
ATOM 2350 C CA . LEU B 1 17 ? 20.578 3.424 -6.09 1 85.44 17 LEU B CA 1
ATOM 2351 C C . LEU B 1 17 ? 20.688 4.723 -5.305 1 85.44 17 LEU B C 1
ATOM 2353 O O . LEU B 1 17 ? 21.078 4.715 -4.133 1 85.44 17 LEU B O 1
ATOM 2357 N N . ASP B 1 18 ? 20.453 5.797 -5.984 1 87.19 18 ASP B N 1
ATOM 2358 C CA . ASP B 1 18 ? 20.5 7.082 -5.293 1 87.19 18 ASP B CA 1
ATOM 2359 C C . ASP 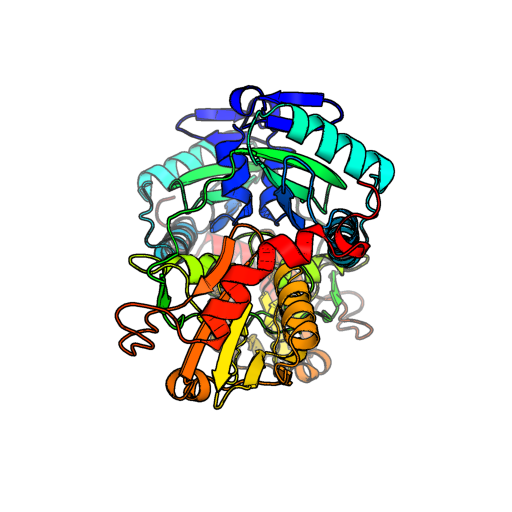B 1 18 ? 19.297 7.258 -4.379 1 87.19 18 ASP B C 1
ATOM 2361 O O . ASP B 1 18 ? 18.312 6.523 -4.496 1 87.19 18 ASP B O 1
ATOM 2365 N N . PHE B 1 19 ? 19.406 8.172 -3.467 1 89.62 19 PHE B N 1
ATOM 2366 C CA . PHE B 1 19 ? 18.406 8.344 -2.428 1 89.62 19 PHE B CA 1
ATOM 2367 C C . PHE B 1 19 ? 17.078 8.805 -3.029 1 89.62 19 PHE B C 1
ATOM 2369 O O . PHE B 1 19 ? 16.016 8.422 -2.561 1 89.62 19 PHE B O 1
ATOM 2376 N N . SER B 1 20 ? 17.172 9.625 -4.059 1 87.69 20 SER B N 1
ATOM 2377 C CA . SER B 1 20 ? 15.945 10.133 -4.672 1 87.69 20 SER B CA 1
ATOM 2378 C C . SER B 1 20 ? 15.086 9 -5.223 1 87.69 20 SER B C 1
ATOM 2380 O O . SER B 1 20 ? 13.875 8.953 -4.98 1 87.69 20 SER B O 1
ATOM 2382 N N . LEU B 1 21 ? 15.734 8.133 -5.941 1 86.94 21 LEU B N 1
ATOM 2383 C CA . LEU B 1 21 ? 15.031 6.973 -6.473 1 86.94 21 LEU B CA 1
ATOM 2384 C C . LEU B 1 21 ? 14.516 6.086 -5.344 1 86.94 21 LEU B C 1
ATOM 2386 O O . LEU B 1 21 ? 13.383 5.602 -5.402 1 86.94 21 LEU B O 1
ATOM 2390 N N . PHE B 1 22 ? 15.328 5.957 -4.402 1 88.44 22 PHE B N 1
ATOM 2391 C CA . PHE B 1 22 ? 14.945 5.16 -3.242 1 88.44 22 PHE B CA 1
ATOM 2392 C C . PHE B 1 22 ? 13.703 5.734 -2.576 1 88.44 22 PHE B C 1
ATOM 2394 O O . PHE B 1 22 ? 12.719 5.02 -2.367 1 88.44 22 PHE B O 1
ATOM 2401 N N . GLU B 1 23 ? 13.727 6.949 -2.299 1 91.12 23 GLU B N 1
ATOM 2402 C CA . GLU B 1 23 ? 12.609 7.59 -1.615 1 91.12 23 GLU B CA 1
ATOM 2403 C C . GLU B 1 23 ? 11.328 7.484 -2.439 1 91.12 23 GLU B C 1
ATOM 2405 O O . GLU B 1 23 ? 10.258 7.211 -1.896 1 91.12 23 GLU B O 1
ATOM 2410 N N . LYS B 1 24 ? 11.43 7.676 -3.654 1 89.81 24 LYS B N 1
ATOM 2411 C CA . LYS B 1 24 ? 10.273 7.574 -4.539 1 89.81 24 LYS B CA 1
ATOM 2412 C C . LYS B 1 24 ? 9.742 6.145 -4.578 1 89.81 24 LYS B C 1
ATOM 2414 O O . LYS B 1 24 ? 8.531 5.93 -4.691 1 89.81 24 LYS B O 1
ATOM 2419 N N . SER B 1 25 ? 10.656 5.207 -4.484 1 91.62 25 SER B N 1
ATOM 2420 C CA . SER B 1 25 ? 10.281 3.799 -4.578 1 91.62 25 SER B CA 1
ATOM 2421 C C . SER B 1 25 ? 9.453 3.365 -3.373 1 91.62 25 SER B C 1
ATOM 2423 O O . SER B 1 25 ? 8.789 2.328 -3.412 1 91.62 25 SER B O 1
ATOM 2425 N N . LEU B 1 26 ? 9.469 4.156 -2.32 1 94.44 26 LEU B N 1
ATOM 2426 C CA . LEU B 1 26 ? 8.727 3.83 -1.109 1 94.44 26 LEU B CA 1
ATOM 2427 C C . LEU B 1 26 ? 7.223 3.908 -1.357 1 94.44 26 LEU B C 1
ATOM 2429 O O . LEU B 1 26 ? 6.43 3.438 -0.539 1 94.44 26 LEU B O 1
ATOM 2433 N N . GLN B 1 27 ? 6.777 4.434 -2.475 1 94.31 27 GLN B N 1
ATOM 2434 C CA . GLN B 1 27 ? 5.367 4.5 -2.836 1 94.31 27 GLN B CA 1
ATOM 2435 C C . GLN B 1 27 ? 4.926 3.242 -3.578 1 94.31 27 GLN B C 1
ATOM 2437 O O . GLN B 1 27 ? 3.742 3.074 -3.879 1 94.31 27 GLN B O 1
ATOM 2442 N N . GLY B 1 28 ? 5.875 2.414 -3.877 1 95 28 GLY B N 1
ATOM 2443 C CA . GLY B 1 28 ? 5.566 1.164 -4.551 1 95 28 GLY B CA 1
ATOM 2444 C C . GLY B 1 28 ? 6 1.148 -6.004 1 95 28 GLY B C 1
ATOM 2445 O O . GLY B 1 28 ? 6.293 2.197 -6.582 1 95 28 GLY B O 1
ATOM 2446 N N . ALA B 1 29 ? 6.102 -0.018 -6.57 1 96.5 29 ALA B N 1
ATOM 2447 C CA . ALA B 1 29 ? 6.398 -0.269 -7.977 1 96.5 29 ALA B CA 1
ATOM 2448 C C . ALA B 1 29 ? 5.387 -1.234 -8.586 1 96.5 29 ALA B C 1
ATOM 2450 O O . ALA B 1 29 ? 4.988 -2.213 -7.949 1 96.5 29 ALA B O 1
ATOM 2451 N N . VAL B 1 30 ? 4.938 -0.867 -9.758 1 97.19 30 VAL B N 1
ATOM 2452 C CA . VAL B 1 30 ? 4.238 -1.859 -10.57 1 97.19 30 VAL B CA 1
ATOM 2453 C C . VAL B 1 30 ? 5.191 -3 -10.93 1 97.19 30 VAL B C 1
ATOM 2455 O O . VAL B 1 30 ? 6.355 -2.764 -11.25 1 97.19 30 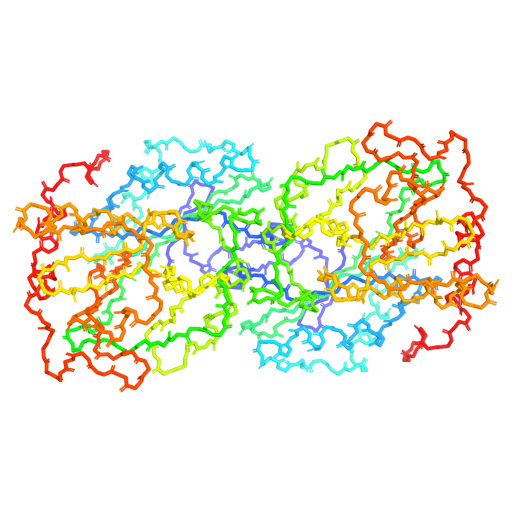VAL B O 1
ATOM 2458 N N . TYR B 1 31 ? 4.598 -4.309 -10.898 1 97.94 31 TYR B N 1
ATOM 2459 C CA . TYR B 1 31 ? 5.598 -5.355 -11.094 1 97.94 31 TYR B CA 1
ATOM 2460 C C . TYR B 1 31 ? 4.973 -6.598 -11.719 1 97.94 31 TYR B C 1
ATOM 2462 O O . TYR B 1 31 ? 3.746 -6.73 -11.758 1 97.94 31 TYR B O 1
ATOM 2470 N N . GLU B 1 32 ? 5.785 -7.383 -12.25 1 98.5 32 GLU B N 1
ATOM 2471 C CA . GLU B 1 32 ? 5.461 -8.719 -12.727 1 98.5 32 GLU B CA 1
ATOM 2472 C C . GLU B 1 32 ? 6.5 -9.742 -12.273 1 98.5 32 GLU B C 1
ATOM 2474 O O . GLU B 1 32 ? 7.668 -9.398 -12.07 1 98.5 32 GLU B O 1
ATOM 2479 N N . THR B 1 33 ? 6.121 -10.898 -12.086 1 98.5 33 THR B N 1
ATOM 2480 C CA . THR B 1 33 ? 6.996 -12.039 -11.867 1 98.5 33 THR B CA 1
ATOM 2481 C C . THR B 1 33 ? 6.793 -13.094 -12.953 1 98.5 33 THR B C 1
ATOM 2483 O O . THR B 1 33 ? 5.684 -13.586 -13.141 1 98.5 33 THR B O 1
ATOM 2486 N N . LEU B 1 34 ? 7.809 -13.352 -13.617 1 98.5 34 LEU B N 1
ATOM 2487 C CA . LEU B 1 34 ? 7.828 -14.414 -14.617 1 98.5 34 LEU B CA 1
ATOM 2488 C C . LEU B 1 34 ? 8.742 -15.555 -14.188 1 98.5 34 LEU B C 1
ATOM 2490 O O . LEU B 1 34 ? 9.461 -15.438 -13.195 1 98.5 34 LEU B O 1
ATOM 2494 N N . ARG B 1 35 ? 8.68 -16.625 -14.867 1 98.25 35 ARG B N 1
ATOM 2495 C CA . ARG B 1 35 ? 9.656 -17.703 -14.789 1 98.25 35 ARG B CA 1
ATOM 2496 C C . ARG B 1 35 ? 9.953 -18.281 -16.172 1 98.25 35 ARG B C 1
ATOM 2498 O O . ARG B 1 35 ? 9.289 -17.922 -17.156 1 98.25 35 ARG B O 1
ATOM 2505 N N . THR B 1 36 ? 10.969 -19.062 -16.25 1 98.25 36 THR B N 1
ATOM 2506 C CA . THR B 1 36 ? 11.266 -19.766 -17.5 1 98.25 36 THR B CA 1
ATOM 2507 C C . THR B 1 36 ? 10.797 -21.219 -17.438 1 98.25 36 THR B C 1
ATOM 2509 O O . THR B 1 36 ? 10.711 -21.797 -16.359 1 98.25 36 THR B O 1
ATOM 2512 N N . TYR B 1 37 ? 10.352 -21.75 -18.5 1 97 37 TYR B N 1
ATOM 2513 C CA . TYR B 1 37 ? 10.266 -23.188 -18.797 1 97 37 TYR B CA 1
ATOM 2514 C C . TYR B 1 37 ? 11.219 -23.562 -19.922 1 97 37 TYR B C 1
ATOM 2516 O O . TYR B 1 37 ? 11.234 -22.938 -20.984 1 97 37 TYR B O 1
ATOM 2524 N N . SER B 1 38 ? 12.023 -24.594 -19.641 1 94.06 38 SER B N 1
ATOM 2525 C CA . SER B 1 38 ? 13.07 -24.969 -20.594 1 94.06 38 SER B CA 1
ATOM 2526 C C . SER B 1 38 ? 13.914 -23.75 -20.984 1 94.06 38 SER B C 1
ATOM 2528 O O . SER B 1 38 ? 14.164 -23.516 -22.156 1 94.06 38 SER B O 1
ATOM 2530 N N . ARG B 1 39 ? 14.086 -22.812 -20.094 1 95.31 39 ARG B N 1
ATOM 2531 C CA . ARG B 1 39 ? 14.984 -21.672 -20.141 1 95.31 39 ARG B CA 1
ATOM 2532 C C . ARG B 1 39 ? 14.391 -20.547 -20.984 1 95.31 39 ARG B C 1
ATOM 2534 O O . ARG B 1 39 ? 15.062 -19.562 -21.281 1 95.31 39 ARG B O 1
ATOM 2541 N N . ALA B 1 40 ? 13.148 -20.734 -21.391 1 97.06 40 ALA B N 1
ATOM 2542 C CA . ALA B 1 40 ? 12.461 -19.672 -22.125 1 97.06 40 ALA B CA 1
ATOM 2543 C C . ALA B 1 40 ? 11.461 -18.938 -21.234 1 97.06 40 ALA B C 1
ATOM 2545 O O . ALA B 1 40 ? 10.727 -19.578 -20.469 1 97.06 40 ALA B O 1
ATOM 2546 N N . PRO B 1 41 ? 11.453 -17.578 -21.328 1 98.38 41 PRO B N 1
ATOM 2547 C CA . PRO B 1 41 ? 10.492 -16.828 -20.5 1 98.38 41 PRO B CA 1
ATOM 2548 C C . PRO B 1 41 ? 9.039 -17.188 -20.828 1 98.38 41 PRO B C 1
ATOM 2550 O O . PRO B 1 41 ? 8.625 -17.109 -21.984 1 98.38 41 PRO B O 1
ATOM 2553 N N . PHE B 1 42 ? 8.328 -17.562 -19.844 1 98.19 42 PHE B N 1
ATOM 2554 C CA . PHE B 1 42 ? 6.969 -18.062 -19.984 1 98.19 42 PHE B CA 1
ATOM 2555 C C . PHE B 1 42 ? 5.961 -16.922 -19.984 1 98.19 42 PHE B C 1
ATOM 2557 O O . PHE B 1 42 ? 6.035 -16.016 -19.156 1 98.19 42 PHE B O 1
ATOM 2564 N N . ALA B 1 43 ? 4.961 -16.875 -20.969 1 98.5 43 ALA B N 1
ATOM 2565 C CA . ALA B 1 43 ? 3.799 -16 -21.047 1 98.5 43 ALA B CA 1
ATOM 2566 C C . ALA B 1 43 ? 4.219 -14.531 -21.047 1 98.5 43 ALA B C 1
ATOM 2568 O O . ALA B 1 43 ? 3.584 -13.703 -20.391 1 98.5 43 ALA B O 1
ATOM 2569 N N . ALA B 1 44 ? 5.281 -14.273 -21.781 1 98.44 44 ALA B N 1
ATOM 2570 C CA . ALA B 1 44 ? 5.879 -12.938 -21.781 1 98.44 44 ALA B CA 1
ATOM 2571 C C . ALA B 1 44 ? 4.875 -11.883 -22.234 1 98.44 44 ALA B C 1
ATOM 2573 O O . ALA B 1 44 ? 4.777 -10.812 -21.641 1 98.44 44 ALA B O 1
ATOM 2574 N N . TYR B 1 45 ? 4.141 -12.172 -23.234 1 98.44 45 TYR B N 1
ATOM 2575 C CA . TYR B 1 45 ? 3.186 -11.203 -23.75 1 98.44 45 TYR B CA 1
ATOM 2576 C C . TYR B 1 45 ? 2.105 -10.891 -22.734 1 98.44 45 TYR B C 1
ATOM 2578 O O . TYR B 1 45 ? 1.725 -9.727 -22.547 1 98.44 45 TYR B O 1
ATOM 2586 N N . LYS B 1 46 ? 1.571 -11.922 -22.125 1 98.31 46 LYS B N 1
ATOM 2587 C CA . LYS B 1 46 ? 0.539 -11.727 -21.109 1 98.31 46 LYS B CA 1
ATOM 2588 C C . LYS B 1 46 ? 1.062 -10.898 -19.938 1 98.31 46 LYS B C 1
ATOM 2590 O O . LYS B 1 46 ? 0.374 -10 -19.453 1 98.31 46 LYS B O 1
ATOM 2595 N N . HIS B 1 47 ? 2.258 -11.195 -19.516 1 98.62 47 HIS B N 1
ATOM 2596 C CA . HIS B 1 47 ? 2.852 -10.43 -18.422 1 98.62 47 HIS B CA 1
ATOM 2597 C C . HIS B 1 47 ? 3.127 -8.992 -18.828 1 98.62 47 HIS B C 1
ATOM 2599 O O . HIS B 1 47 ? 2.914 -8.062 -18.047 1 98.62 47 HIS B O 1
ATOM 2605 N N . TYR B 1 48 ? 3.578 -8.828 -20.031 1 98.31 48 TYR B N 1
ATOM 2606 C CA . TYR B 1 48 ? 3.814 -7.496 -20.578 1 98.31 48 TYR B CA 1
ATOM 2607 C C . TYR B 1 48 ? 2.527 -6.68 -20.609 1 98.31 48 TYR B C 1
ATOM 2609 O O . TYR B 1 48 ? 2.51 -5.523 -20.172 1 98.31 48 TYR B O 1
ATOM 2617 N N . THR B 1 49 ? 1.543 -7.285 -21.109 1 97.81 49 THR B N 1
ATOM 2618 C CA . THR B 1 49 ? 0.25 -6.621 -21.234 1 97.81 49 THR B CA 1
ATOM 2619 C C . THR B 1 49 ? -0.294 -6.246 -19.859 1 97.81 49 THR B C 1
ATOM 2621 O O . THR B 1 49 ? -0.834 -5.152 -19.672 1 97.81 49 THR B O 1
ATOM 2624 N N . ARG B 1 50 ? -0.18 -7.133 -18.906 1 97.94 50 ARG B N 1
ATOM 2625 C CA . ARG B 1 50 ? -0.655 -6.84 -17.562 1 97.94 50 ARG B CA 1
ATOM 2626 C C . ARG B 1 50 ? 0.182 -5.742 -16.906 1 97.94 50 ARG B C 1
ATOM 2628 O O . ARG B 1 50 ? -0.342 -4.91 -16.172 1 97.94 50 ARG B O 1
ATOM 2635 N N . LEU B 1 51 ? 1.487 -5.773 -17.141 1 97.75 51 LEU B N 1
ATOM 2636 C CA . LEU B 1 51 ? 2.354 -4.699 -16.656 1 97.75 51 LEU B CA 1
ATOM 2637 C C . LEU B 1 51 ? 1.888 -3.35 -17.203 1 97.75 51 LEU B C 1
ATOM 2639 O O . LEU B 1 51 ? 1.773 -2.383 -16.438 1 97.75 51 LEU B O 1
ATOM 2643 N N . LYS B 1 52 ? 1.625 -3.326 -18.484 1 96.5 52 LYS B N 1
ATOM 2644 C CA . LYS B 1 52 ? 1.144 -2.111 -19.141 1 96.5 52 LYS B CA 1
ATOM 2645 C C . LYS B 1 52 ? -0.181 -1.651 -18.531 1 96.5 52 LYS B C 1
ATOM 2647 O O . LYS B 1 52 ? -0.363 -0.465 -18.25 1 96.5 52 LYS B O 1
ATOM 2652 N N . ARG B 1 53 ? -1.088 -2.555 -18.344 1 96.56 53 ARG B N 1
ATOM 2653 C CA . ARG B 1 53 ? -2.383 -2.232 -17.75 1 96.56 53 ARG B CA 1
ATOM 2654 C C . ARG B 1 53 ? -2.213 -1.632 -16.359 1 96.56 53 ARG B C 1
ATOM 2656 O O . ARG B 1 53 ? -2.875 -0.651 -16.016 1 96.56 53 ARG B O 1
ATOM 2663 N N . SER B 1 54 ? -1.389 -2.252 -15.57 1 97 54 SER B N 1
ATOM 2664 C CA . SER B 1 54 ? -1.12 -1.716 -14.234 1 97 54 SER B CA 1
ATOM 2665 C C . SER B 1 54 ? -0.536 -0.31 -14.312 1 97 54 SER B C 1
ATOM 2667 O O . SER B 1 54 ? -0.915 0.571 -13.539 1 97 54 SER B O 1
ATOM 2669 N N . ALA B 1 55 ? 0.396 -0.073 -15.203 1 95.5 55 ALA B N 1
ATOM 2670 C CA . ALA B 1 55 ? 1.024 1.232 -15.398 1 95.5 55 ALA B CA 1
ATOM 2671 C C . ALA B 1 55 ? -0.006 2.283 -15.797 1 95.5 55 ALA B C 1
ATOM 2673 O O . ALA B 1 55 ? 0.126 3.457 -15.453 1 95.5 55 ALA B O 1
ATOM 2674 N N . ASP B 1 56 ? -0.995 1.885 -16.531 1 94.5 56 ASP B N 1
ATOM 2675 C CA . ASP B 1 56 ? -2.023 2.787 -17.047 1 94.5 56 ASP B CA 1
ATOM 2676 C C . ASP B 1 56 ? -2.807 3.428 -15.898 1 94.5 56 ASP B C 1
ATOM 2678 O O . ASP B 1 56 ? -3.318 4.539 -16.031 1 94.5 56 ASP B O 1
ATOM 2682 N N . PHE B 1 57 ? -2.922 2.762 -14.766 1 93.62 57 PHE B N 1
ATOM 2683 C CA . PHE B 1 57 ? -3.59 3.34 -13.609 1 93.62 57 PHE B CA 1
ATOM 2684 C C . PHE B 1 57 ? -2.877 4.605 -13.148 1 93.62 57 PHE B C 1
ATOM 2686 O O . PHE B 1 57 ? -3.453 5.418 -12.422 1 93.62 57 PHE B O 1
ATOM 2693 N N . PHE B 1 58 ? -1.62 4.746 -13.539 1 93.19 58 PHE B N 1
ATOM 2694 C CA . PHE B 1 58 ? -0.821 5.902 -13.156 1 93.19 58 PHE B CA 1
ATOM 2695 C C . PHE B 1 58 ? -0.587 6.816 -14.352 1 93.19 58 PHE B C 1
ATOM 2697 O O . PHE B 1 58 ? 0.245 7.723 -14.297 1 93.19 58 PHE B O 1
ATOM 2704 N N . ASN B 1 59 ? -1.206 6.551 -15.461 1 90.38 59 ASN B N 1
ATOM 2705 C CA . ASN B 1 59 ? -1.013 7.281 -16.703 1 90.38 59 ASN B CA 1
ATOM 2706 C C . ASN B 1 59 ? 0.455 7.301 -17.125 1 90.38 59 ASN B C 1
ATOM 2708 O O . ASN B 1 59 ? 0.975 8.336 -17.531 1 90.38 59 ASN B O 1
ATOM 2712 N N . LEU B 1 60 ? 1.073 6.273 -16.859 1 88.5 60 LEU B N 1
ATOM 2713 C CA . LEU B 1 60 ? 2.48 6.117 -17.219 1 88.5 60 LEU B CA 1
ATOM 2714 C C . LEU B 1 60 ? 2.635 5.25 -18.469 1 88.5 60 LEU B C 1
ATOM 2716 O O . LEU B 1 60 ? 2.275 4.07 -18.453 1 88.5 60 LEU B O 1
ATOM 2720 N N . PRO B 1 61 ? 3.146 5.848 -19.438 1 84.38 61 PRO B N 1
ATOM 2721 C CA . PRO B 1 61 ? 3.428 4.992 -20.594 1 84.38 61 PRO B CA 1
ATOM 2722 C C . PRO B 1 61 ? 4.613 4.055 -20.359 1 84.38 61 PRO B C 1
ATOM 2724 O O . PRO B 1 61 ? 5.586 4.441 -19.719 1 84.38 61 PRO B O 1
ATOM 2727 N N . LEU B 1 62 ? 4.453 2.836 -20.719 1 88 62 LEU B N 1
ATOM 2728 C CA . LEU B 1 62 ? 5.586 1.918 -20.719 1 88 62 LEU B CA 1
ATOM 2729 C C . LEU B 1 62 ? 6.543 2.236 -21.859 1 88 62 LEU B C 1
ATOM 2731 O O . LEU B 1 62 ? 6.164 2.156 -23.031 1 88 62 LEU B O 1
ATOM 2735 N N . SER B 1 63 ? 7.711 2.641 -21.547 1 85.62 63 SER B N 1
ATOM 2736 C CA . SER B 1 63 ? 8.68 3.076 -22.547 1 85.62 63 SER B CA 1
ATOM 2737 C C . SER B 1 63 ? 9.273 1.887 -23.297 1 85.62 63 SER B C 1
ATOM 2739 O O . SER B 1 63 ? 9.797 2.039 -24.406 1 85.62 63 SER B O 1
ATOM 2741 N N . LEU B 1 64 ? 9.195 0.777 -22.734 1 92.31 64 LEU B N 1
ATOM 2742 C CA . LEU B 1 64 ? 9.766 -0.435 -23.328 1 92.31 64 LEU B CA 1
ATOM 2743 C C . LEU B 1 64 ? 8.766 -1.104 -24.266 1 92.31 64 LEU B C 1
ATOM 2745 O O . LEU B 1 64 ? 7.66 -1.459 -23.844 1 92.31 64 LEU B O 1
ATOM 2749 N N . SER B 1 65 ? 9.164 -1.283 -25.547 1 95.94 65 SER B N 1
ATOM 2750 C CA . SER B 1 65 ? 8.336 -2.07 -26.453 1 95.94 65 SER B CA 1
ATOM 2751 C C . SER B 1 65 ? 8.336 -3.545 -26.062 1 95.94 65 SER B C 1
ATOM 2753 O O . SER B 1 65 ? 9.219 -3.996 -25.328 1 95.94 65 SER B O 1
ATOM 2755 N N . PHE B 1 66 ? 7.332 -4.273 -26.547 1 97.81 66 PHE B N 1
ATOM 2756 C CA . PHE B 1 66 ? 7.293 -5.703 -26.266 1 97.81 66 PHE B CA 1
ATOM 2757 C C . PHE B 1 66 ? 8.547 -6.391 -26.797 1 97.81 66 PHE B C 1
ATOM 2759 O O . PHE B 1 66 ? 9.086 -7.293 -26.156 1 97.81 66 PHE B O 1
ATOM 2766 N N . ASP B 1 67 ? 9.016 -5.957 -27.938 1 97.75 67 ASP B N 1
ATOM 2767 C CA . ASP B 1 67 ? 10.227 -6.527 -28.516 1 97.75 67 ASP B CA 1
ATOM 2768 C C . ASP B 1 67 ? 11.43 -6.297 -27.594 1 97.75 67 ASP B C 1
ATOM 2770 O O . ASP B 1 67 ? 12.219 -7.211 -27.359 1 97.75 67 ASP B O 1
ATOM 2774 N N . GLU B 1 68 ? 11.617 -5.082 -27.156 1 97.25 68 GLU B N 1
ATOM 2775 C CA . GLU B 1 68 ? 12.703 -4.77 -26.234 1 97.25 68 GLU B CA 1
ATOM 2776 C C . GLU B 1 68 ? 12.555 -5.555 -24.938 1 97.25 68 GLU B C 1
ATOM 2778 O O . GLU B 1 68 ? 13.539 -6.07 -24.391 1 97.25 68 GLU B O 1
ATOM 2783 N N . PHE B 1 69 ? 11.32 -5.645 -24.469 1 98.12 69 PHE B N 1
ATOM 2784 C CA . PHE B 1 69 ? 11 -6.398 -23.266 1 98.12 69 PHE B CA 1
ATOM 2785 C C . PHE B 1 69 ? 11.461 -7.844 -23.391 1 98.12 69 PHE B C 1
ATOM 2787 O O . PHE B 1 69 ? 12.172 -8.352 -22.516 1 98.12 69 PHE B O 1
ATOM 2794 N N . THR B 1 70 ? 11.102 -8.492 -24.453 1 98.12 70 THR B N 1
ATOM 2795 C CA . THR B 1 70 ? 11.43 -9.898 -24.672 1 98.12 70 THR B CA 1
ATOM 2796 C C . THR B 1 70 ? 12.93 -10.086 -24.859 1 98.12 70 THR B C 1
ATOM 2798 O O . THR B 1 70 ? 13.5 -11.094 -24.438 1 98.12 70 THR B O 1
ATOM 2801 N N . LYS B 1 71 ? 13.547 -9.117 -25.531 1 97.94 71 LYS B N 1
ATOM 2802 C CA . LYS B 1 71 ? 14.992 -9.18 -25.703 1 97.94 71 LYS B CA 1
ATOM 2803 C C . LYS B 1 71 ? 15.719 -9.195 -24.359 1 97.94 71 LYS B C 1
ATOM 2805 O O . LYS B 1 71 ? 16.641 -9.984 -24.156 1 97.94 71 LYS B O 1
ATOM 2810 N N . VAL B 1 72 ? 15.312 -8.328 -23.453 1 98.19 72 VAL B N 1
ATOM 2811 C CA . VAL B 1 72 ? 15.922 -8.273 -22.125 1 98.19 72 VAL B CA 1
ATOM 2812 C C . VAL B 1 72 ? 15.664 -9.578 -21.391 1 98.19 72 VAL B C 1
ATOM 2814 O O . VAL B 1 72 ? 16.578 -10.148 -20.766 1 98.19 72 VAL B O 1
ATOM 2817 N N . LEU B 1 73 ? 14.391 -10.078 -21.469 1 98.62 73 LEU B N 1
ATOM 2818 C CA . LEU B 1 73 ? 14.031 -11.32 -20.797 1 98.62 73 LEU B CA 1
ATOM 2819 C C . LEU B 1 73 ? 14.938 -12.469 -21.25 1 98.62 73 LEU B C 1
ATOM 2821 O O . LEU B 1 73 ? 15.5 -13.18 -20.422 1 98.62 73 LEU B O 1
ATOM 2825 N N . LYS B 1 74 ? 15.047 -12.633 -22.562 1 98.06 74 LYS B N 1
ATOM 2826 C CA . LYS B 1 74 ? 15.805 -13.742 -23.141 1 98.06 74 LYS B CA 1
ATOM 2827 C C . LYS B 1 74 ? 17.297 -13.617 -22.812 1 98.06 74 LYS B C 1
ATOM 2829 O O . LYS B 1 74 ? 17.922 -14.586 -22.391 1 98.06 74 LYS B O 1
ATOM 2834 N N . ALA B 1 75 ? 17.812 -12.367 -23 1 97.94 75 ALA B N 1
ATOM 2835 C CA . ALA B 1 75 ? 19.234 -12.141 -22.719 1 97.94 75 ALA B CA 1
ATOM 2836 C C . ALA B 1 75 ? 19.562 -12.453 -21.266 1 97.94 75 ALA B C 1
ATOM 2838 O O . ALA B 1 75 ? 20.578 -13.086 -20.984 1 97.94 75 ALA B O 1
ATOM 2839 N N . GLY B 1 76 ? 18.734 -12 -20.344 1 98.19 76 GLY B N 1
ATOM 2840 C CA . GLY B 1 76 ? 18.969 -12.258 -18.938 1 98.19 76 GLY B CA 1
ATOM 2841 C C . GLY B 1 76 ? 18.844 -13.727 -18.562 1 98.19 76 GLY B C 1
ATOM 2842 O O . GLY B 1 76 ? 19.672 -14.25 -17.828 1 98.19 76 GLY B O 1
ATOM 2843 N N . ALA B 1 77 ? 17.781 -14.367 -19.078 1 97.88 77 ALA B N 1
ATOM 2844 C CA . ALA B 1 77 ? 17.562 -15.789 -18.797 1 97.88 77 ALA B CA 1
ATOM 2845 C C . ALA B 1 77 ? 18.734 -16.625 -19.297 1 97.88 77 ALA B C 1
ATOM 2847 O O . ALA B 1 77 ? 19.125 -17.594 -18.656 1 97.88 77 ALA B O 1
ATOM 2848 N N . ASP B 1 78 ? 19.312 -16.25 -20.391 1 96.81 78 ASP B N 1
ATOM 2849 C CA . ASP B 1 78 ? 20.391 -17 -21.047 1 96.81 78 ASP B CA 1
ATOM 2850 C C . ASP B 1 78 ? 21.656 -16.984 -20.188 1 96.81 78 ASP B C 1
ATOM 2852 O O . ASP B 1 78 ? 22.562 -17.797 -20.406 1 96.81 78 ASP B O 1
ATOM 2856 N N . GLU B 1 79 ? 21.703 -16.078 -19.266 1 96.44 79 GLU B N 1
ATOM 2857 C CA . GLU B 1 79 ? 22.875 -15.969 -18.406 1 96.44 79 GLU B CA 1
ATOM 2858 C C . GLU B 1 79 ? 22.906 -17.078 -17.375 1 96.44 79 GLU B C 1
ATOM 2860 O O . GLU B 1 79 ? 23.922 -17.297 -16.719 1 96.44 79 GLU B O 1
ATOM 2865 N N . PHE B 1 80 ? 21.812 -17.766 -17.234 1 96.06 80 PHE B N 1
ATOM 2866 C CA . PHE B 1 80 ? 21.703 -18.828 -16.25 1 96.06 80 PHE B CA 1
ATOM 2867 C C . PHE B 1 80 ? 21.625 -20.188 -16.922 1 96.06 80 PHE B C 1
ATOM 2869 O O . PHE B 1 80 ? 21.031 -20.328 -18 1 96.06 80 PHE B O 1
ATOM 2876 N N . LYS B 1 81 ? 22.109 -21.234 -16.422 1 94.62 81 LYS B N 1
ATOM 2877 C CA . LYS B 1 81 ? 22.062 -22.594 -16.953 1 94.62 81 LYS B CA 1
ATOM 2878 C C . LYS B 1 81 ? 20.984 -23.406 -16.266 1 94.62 81 LYS B C 1
ATOM 2880 O O . LYS B 1 81 ? 21.141 -24.609 -16.031 1 94.62 81 LYS B O 1
ATOM 2885 N N . GLN B 1 82 ? 20.016 -22.781 -15.805 1 97 82 GLN B N 1
ATOM 2886 C CA . GLN B 1 82 ? 18.875 -23.375 -15.117 1 97 82 GLN B CA 1
ATOM 2887 C C . GLN B 1 82 ? 17.625 -22.5 -15.273 1 97 82 GLN B C 1
ATOM 2889 O O . GLN B 1 82 ? 17.688 -21.438 -15.875 1 97 82 GLN B O 1
ATOM 2894 N N . GLU B 1 83 ? 16.531 -23.031 -14.805 1 97.75 83 GLU B N 1
ATOM 2895 C CA . GLU B 1 83 ? 15.32 -22.219 -14.797 1 97.75 83 GLU B CA 1
ATOM 2896 C C . GLU B 1 83 ? 15.492 -20.969 -13.945 1 97.75 83 GLU B C 1
ATOM 2898 O O . GLU B 1 83 ? 16.172 -21 -12.914 1 97.75 83 GLU B O 1
ATOM 2903 N N . VAL B 1 84 ? 14.844 -19.906 -14.383 1 98.25 84 VAL B N 1
ATOM 2904 C CA . VAL B 1 84 ? 15.086 -18.594 -13.812 1 98.25 84 VAL B CA 1
ATOM 2905 C C . VAL B 1 84 ? 13.758 -17.953 -13.391 1 98.25 84 VAL B C 1
ATOM 2907 O O . VAL B 1 84 ? 12.742 -18.109 -14.07 1 98.25 84 VAL B O 1
ATOM 2910 N N . ARG B 1 85 ? 13.719 -17.344 -12.234 1 98.25 85 ARG B N 1
ATOM 2911 C CA . ARG B 1 85 ? 12.68 -16.391 -11.852 1 98.25 85 ARG B CA 1
ATOM 2912 C C . ARG B 1 85 ? 13.039 -14.984 -12.305 1 98.25 85 ARG B C 1
ATOM 2914 O O . ARG B 1 85 ? 14.188 -14.555 -12.172 1 98.25 85 ARG B O 1
ATOM 2921 N N . ILE B 1 86 ? 12.156 -14.258 -12.875 1 98.62 86 ILE B N 1
ATOM 2922 C CA . ILE B 1 86 ? 12.383 -12.906 -13.375 1 98.62 86 ILE B CA 1
ATOM 2923 C C . ILE B 1 86 ? 11.359 -11.961 -12.766 1 98.62 86 ILE B C 1
ATOM 2925 O O . ILE B 1 86 ? 10.148 -12.133 -12.953 1 98.62 86 ILE B O 1
ATOM 2929 N N . LYS B 1 87 ? 11.75 -11.023 -12.047 1 98.19 87 LYS B N 1
ATOM 2930 C CA . LYS B 1 87 ? 10.883 -9.945 -11.578 1 98.19 87 LYS B CA 1
ATOM 2931 C C . LYS B 1 87 ? 11.125 -8.664 -12.375 1 98.19 87 LYS B C 1
ATOM 2933 O O . LYS B 1 87 ? 12.273 -8.281 -12.617 1 98.19 87 LYS B O 1
ATOM 2938 N N . VAL B 1 88 ? 10.109 -8.031 -12.781 1 97.88 88 VAL B N 1
ATOM 2939 C CA . VAL B 1 88 ? 10.164 -6.75 -13.484 1 97.88 88 VAL B CA 1
ATOM 2940 C C . VAL B 1 88 ? 9.484 -5.672 -12.641 1 97.88 88 VAL B C 1
ATOM 2942 O O . VAL B 1 88 ? 8.344 -5.836 -12.211 1 97.88 88 VAL B O 1
ATOM 2945 N N . TYR B 1 89 ? 10.18 -4.602 -12.391 1 96.31 89 TYR B N 1
ATOM 2946 C CA . TYR B 1 89 ? 9.625 -3.463 -11.664 1 96.31 89 TYR B CA 1
ATOM 2947 C C . TYR B 1 89 ? 9.523 -2.24 -12.57 1 96.31 89 TYR B C 1
ATOM 2949 O O . TYR B 1 89 ? 10.43 -1.975 -13.367 1 96.31 89 TYR B O 1
ATOM 2957 N N . LEU B 1 90 ? 8.477 -1.526 -12.477 1 95.81 90 LEU B N 1
ATOM 2958 C CA . LEU B 1 90 ? 8.266 -0.233 -13.117 1 95.81 90 LEU B CA 1
ATOM 2959 C C . LEU B 1 90 ? 7.867 0.822 -12.094 1 95.81 90 LEU B C 1
ATOM 2961 O O . LEU B 1 90 ? 6.828 0.7 -11.445 1 95.81 90 LEU B O 1
ATOM 2965 N N . PHE B 1 91 ? 8.633 1.829 -11.977 1 92.12 91 PHE B N 1
ATOM 2966 C CA . PHE B 1 91 ? 8.398 2.863 -10.977 1 92.12 91 PHE B CA 1
ATOM 2967 C C . PHE B 1 91 ? 7.516 3.973 -11.539 1 92.12 91 PHE B C 1
ATOM 2969 O O . PHE B 1 91 ? 7.926 4.699 -12.445 1 92.12 91 PHE B O 1
ATOM 2976 N N . PRO B 1 92 ? 6.391 4.223 -10.984 1 85.25 92 PRO B N 1
ATOM 2977 C CA . PRO B 1 92 ? 5.395 5.125 -11.57 1 85.25 92 PRO B CA 1
ATOM 2978 C C . PRO B 1 92 ? 5.895 6.566 -11.68 1 85.25 92 PRO B C 1
ATOM 2980 O O . PRO B 1 92 ? 5.516 7.289 -12.602 1 85.25 92 PRO B O 1
ATOM 2983 N N . ASP B 1 93 ? 6.672 7.035 -10.805 1 83.25 93 ASP B N 1
ATOM 2984 C CA . ASP B 1 93 ? 7.066 8.438 -10.789 1 83.25 93 ASP B CA 1
ATOM 2985 C C . ASP B 1 93 ? 8.172 8.711 -11.812 1 83.25 93 ASP B C 1
ATOM 2987 O O . ASP B 1 93 ? 8.234 9.797 -12.391 1 83.25 93 ASP B O 1
ATOM 2991 N N . SER B 1 94 ? 8.977 7.715 -12.094 1 82.94 94 SER B N 1
ATOM 2992 C CA . SER B 1 94 ? 10.133 7.945 -12.953 1 82.94 94 SER B CA 1
ATOM 2993 C C . SER B 1 94 ? 9.977 7.238 -14.297 1 82.94 94 SER B C 1
ATOM 2995 O O . SER B 1 94 ? 10.617 7.605 -15.281 1 82.94 94 SER B O 1
ATOM 2997 N N . GLY B 1 95 ? 9.164 6.188 -14.25 1 88.31 95 GLY B N 1
ATOM 2998 C CA . GLY B 1 95 ? 9.055 5.367 -15.445 1 88.31 95 GLY B CA 1
ATOM 2999 C C . GLY B 1 95 ? 10.219 4.414 -15.617 1 88.31 95 GLY B C 1
ATOM 3000 O O . GLY B 1 95 ? 10.297 3.691 -16.609 1 88.31 95 GLY B O 1
ATOM 3001 N N . GLU B 1 96 ? 11.07 4.391 -14.672 1 90 96 GLU B N 1
ATOM 3002 C CA . GLU B 1 96 ? 12.219 3.492 -14.727 1 90 96 GLU B CA 1
ATOM 3003 C C . GLU B 1 96 ? 11.789 2.035 -14.594 1 90 96 GLU B C 1
ATOM 3005 O O . GLU B 1 96 ? 10.875 1.717 -13.828 1 90 96 GLU B O 1
ATOM 3010 N N . VAL B 1 97 ? 12.508 1.188 -15.383 1 94.44 97 VAL B N 1
ATOM 3011 C CA . VAL B 1 97 ? 12.195 -0.238 -15.359 1 94.44 97 VAL B CA 1
ATOM 3012 C C . VAL B 1 97 ? 13.43 -1.025 -14.922 1 94.44 97 VAL B C 1
ATOM 3014 O O . VAL B 1 97 ? 14.547 -0.732 -15.344 1 94.44 97 VAL B O 1
ATOM 3017 N N . LEU B 1 98 ? 13.258 -1.984 -14.062 1 95.12 98 LEU B N 1
ATOM 3018 C CA . LEU B 1 98 ? 14.289 -2.908 -13.617 1 95.12 98 LEU B CA 1
ATOM 3019 C C . LEU B 1 98 ? 13.867 -4.355 -13.836 1 95.12 98 LEU B C 1
ATOM 3021 O O . LEU B 1 98 ? 12.727 -4.719 -13.555 1 95.12 98 LEU B O 1
ATOM 3025 N N . PHE B 1 99 ? 14.781 -5.16 -14.422 1 98.06 99 PHE B N 1
ATOM 3026 C CA . PHE B 1 99 ? 14.609 -6.605 -14.469 1 98.06 99 PHE B CA 1
ATOM 3027 C C . PHE B 1 99 ? 15.547 -7.297 -13.484 1 98.06 99 PHE B C 1
ATOM 3029 O O . PHE B 1 99 ? 16.75 -7.016 -13.461 1 98.06 99 PHE B O 1
ATOM 3036 N N . VAL B 1 100 ? 15.016 -8.148 -12.695 1 98.06 100 VAL B N 1
ATOM 3037 C CA . VAL B 1 100 ? 15.805 -8.898 -11.727 1 98.06 100 VAL B CA 1
ATOM 3038 C C . VAL B 1 100 ? 15.727 -10.391 -12.039 1 98.06 100 VAL B C 1
ATOM 3040 O O . VAL B 1 100 ? 14.641 -10.977 -12.039 1 98.06 100 VAL B O 1
ATOM 3043 N N . PHE B 1 101 ? 16.844 -11.008 -12.305 1 98.31 101 PHE B N 1
ATOM 3044 C CA . PHE B 1 101 ? 16.938 -12.422 -12.648 1 98.31 101 PHE B CA 1
ATOM 3045 C C . PHE B 1 101 ? 17.594 -13.211 -11.516 1 98.31 101 PHE B C 1
ATOM 3047 O O . PHE B 1 101 ? 18.625 -12.812 -10.992 1 98.31 101 PHE B O 1
ATOM 3054 N N . SER B 1 102 ? 17.031 -14.266 -11.109 1 97.62 102 SER B N 1
ATOM 3055 C CA . SER B 1 102 ? 17.578 -15.164 -10.102 1 97.62 102 SER B CA 1
ATOM 3056 C C . SER B 1 102 ? 17.203 -16.609 -10.383 1 97.62 102 SER B C 1
ATOM 3058 O O . SER B 1 102 ? 16.234 -16.891 -11.094 1 97.62 102 SER B O 1
ATOM 3060 N N . PRO B 1 103 ? 18.031 -17.578 -9.914 1 97.62 103 PRO B N 1
ATOM 3061 C CA . PRO B 1 103 ? 17.625 -18.984 -10.078 1 97.62 103 PRO B CA 1
ATOM 3062 C C . PRO B 1 103 ? 16.25 -19.281 -9.484 1 97.62 103 PRO B C 1
ATOM 3064 O O . PRO B 1 103 ? 15.898 -18.734 -8.438 1 97.62 103 PRO B O 1
ATOM 3067 N N . LEU B 1 104 ? 15.508 -20.047 -10.25 1 97.25 104 LEU B N 1
ATOM 3068 C CA . LEU B 1 104 ? 14.211 -20.484 -9.75 1 97.25 104 LEU B CA 1
ATOM 3069 C C . LEU B 1 104 ? 14.375 -21.609 -8.734 1 97.25 104 LEU B C 1
ATOM 3071 O O . LEU B 1 104 ? 14.992 -22.641 -9.039 1 97.25 104 LEU B O 1
ATOM 3075 N N . ASN B 1 105 ? 13.891 -21.375 -7.555 1 92.5 105 ASN B N 1
ATOM 3076 C CA . ASN B 1 105 ? 13.859 -22.406 -6.52 1 92.5 105 ASN B CA 1
ATOM 3077 C C . ASN B 1 105 ? 12.43 -22.75 -6.113 1 92.5 105 ASN B C 1
ATOM 3079 O O . ASN B 1 105 ? 11.719 -21.922 -5.551 1 92.5 105 ASN B O 1
ATOM 3083 N N . ILE B 1 106 ? 12.062 -24 -6.387 1 90.44 106 ILE B N 1
ATOM 3084 C CA . ILE B 1 106 ? 10.734 -24.469 -6.023 1 90.44 106 ILE B CA 1
ATOM 3085 C C . ILE B 1 106 ? 10.844 -25.547 -4.941 1 90.44 106 ILE B C 1
ATOM 3087 O O . ILE B 1 106 ? 11.531 -26.547 -5.129 1 90.44 106 ILE B O 1
ATOM 3091 N N . PRO B 1 107 ? 10.25 -25.312 -3.854 1 87.38 107 PRO B N 1
ATOM 3092 C CA . PRO B 1 107 ? 10.273 -26.375 -2.848 1 87.38 107 PRO B CA 1
ATOM 3093 C C . PRO B 1 107 ? 9.492 -27.609 -3.287 1 87.38 107 PRO B C 1
ATOM 3095 O O . PRO B 1 107 ? 8.789 -27.578 -4.301 1 87.38 107 PRO B O 1
ATOM 3098 N N . ASP B 1 108 ? 9.75 -28.672 -2.562 1 86 108 ASP B N 1
ATOM 3099 C CA . ASP B 1 108 ? 8.977 -29.891 -2.801 1 86 108 ASP B CA 1
ATOM 3100 C C . ASP B 1 108 ? 7.516 -29.688 -2.41 1 86 108 ASP B C 1
ATOM 3102 O O . ASP B 1 108 ? 7.203 -29.453 -1.239 1 86 108 ASP B O 1
ATOM 3106 N N . LEU B 1 109 ? 6.664 -29.828 -3.375 1 89.81 109 LEU B N 1
ATOM 3107 C CA . LEU B 1 109 ? 5.254 -29.516 -3.162 1 89.81 109 LEU B CA 1
ATOM 3108 C C . LEU B 1 109 ? 4.395 -30.766 -3.334 1 89.81 109 LEU B C 1
ATOM 3110 O O . LEU B 1 109 ? 3.164 -30.688 -3.328 1 89.81 109 LEU B O 1
ATOM 3114 N N . GLU B 1 110 ? 5.004 -31.875 -3.5 1 85 110 GLU B N 1
ATOM 3115 C CA . GLU B 1 110 ? 4.301 -33.125 -3.787 1 85 110 GLU B CA 1
ATOM 3116 C C . GLU B 1 110 ? 3.436 -33.562 -2.607 1 85 110 GLU B C 1
ATOM 3118 O O . GLU B 1 110 ? 2.385 -34.156 -2.793 1 85 110 GLU B O 1
ATOM 3123 N N . THR B 1 111 ? 3.891 -33.281 -1.391 1 90.88 111 THR B N 1
ATOM 3124 C CA . THR B 1 111 ? 3.164 -33.688 -0.2 1 90.88 111 THR B CA 1
ATOM 3125 C C . THR B 1 111 ? 2.076 -32.688 0.163 1 90.88 111 THR B C 1
ATOM 3127 O O . THR B 1 111 ? 1.308 -32.906 1.101 1 90.88 111 THR B O 1
ATOM 3130 N N . GLY B 1 112 ? 1.992 -31.641 -0.567 1 96.75 112 GLY B N 1
ATOM 3131 C CA . GLY B 1 112 ? 0.986 -30.625 -0.303 1 96.75 112 GLY B CA 1
ATOM 3132 C C . GLY B 1 112 ? 1.432 -29.594 0.718 1 96.75 112 GLY B C 1
ATOM 3133 O O . GLY B 1 112 ? 2.422 -29.797 1.423 1 96.75 112 GLY B O 1
ATOM 3134 N N . VAL B 1 113 ? 0.739 -28.516 0.763 1 98 113 VAL B N 1
ATOM 3135 C CA . VAL B 1 113 ? 1.118 -27.422 1.656 1 98 113 VAL B CA 1
ATOM 3136 C C . VAL B 1 113 ? 0.002 -27.172 2.668 1 98 113 VAL B C 1
ATOM 3138 O O . VAL B 1 113 ? -1.114 -27.672 2.508 1 98 113 VAL B O 1
ATOM 3141 N N . GLU B 1 114 ? 0.347 -26.5 3.723 1 97.94 114 GLU B N 1
ATOM 3142 C CA . GLU B 1 114 ? -0.617 -26.016 4.707 1 97.94 114 GLU B CA 1
ATOM 3143 C C . GLU B 1 114 ? -0.86 -24.516 4.547 1 97.94 114 GLU B C 1
ATOM 3145 O O . GLU B 1 114 ? 0.081 -23.75 4.332 1 97.94 114 GLU B O 1
ATOM 3150 N N . VAL B 1 115 ? -2.111 -24.125 4.562 1 98.69 115 VAL B N 1
ATOM 3151 C CA . VAL B 1 115 ? -2.467 -22.703 4.465 1 98.69 115 VAL B CA 1
ATOM 3152 C C . VAL B 1 115 ? -3.434 -22.344 5.59 1 98.69 115 VAL B C 1
ATOM 3154 O O . VAL B 1 115 ? -3.975 -23.219 6.266 1 98.69 115 VAL B O 1
ATOM 3157 N N . LYS B 1 116 ? -3.615 -21.062 5.84 1 98.75 116 LYS B N 1
ATOM 3158 C CA . LYS B 1 116 ? -4.527 -20.547 6.863 1 98.75 116 LYS B CA 1
ATOM 3159 C C . LYS B 1 116 ? -5.367 -19.391 6.32 1 98.75 116 LYS B C 1
ATOM 3161 O O . LYS B 1 116 ? -5.016 -18.781 5.309 1 98.75 116 LYS B O 1
ATOM 3166 N N . ILE B 1 117 ? -6.531 -19.172 6.895 1 98.75 117 ILE B N 1
ATOM 3167 C CA . ILE B 1 117 ? -7.32 -17.984 6.59 1 98.75 117 ILE B CA 1
ATOM 3168 C C . ILE B 1 117 ? -6.719 -16.781 7.293 1 98.75 117 ILE B C 1
ATOM 3170 O O . ILE B 1 117 ? -6.449 -16.812 8.492 1 98.75 117 ILE B O 1
ATOM 3174 N N . SER B 1 118 ? -6.461 -15.758 6.57 1 98.69 118 SER B N 1
ATOM 3175 C CA . SER B 1 118 ? -5.855 -14.547 7.121 1 98.69 118 SER B CA 1
ATOM 3176 C C . SER B 1 118 ? -6.855 -13.758 7.957 1 98.69 118 SER B C 1
ATOM 3178 O O . SER B 1 118 ? -8.047 -13.742 7.656 1 98.69 118 SER B O 1
ATOM 3180 N N . ASN B 1 119 ? -6.355 -13.047 8.977 1 97.75 119 ASN B N 1
ATOM 3181 C CA . ASN B 1 119 ? -7.156 -12.086 9.734 1 97.75 119 ASN B CA 1
ATOM 3182 C C . ASN B 1 119 ? -7.273 -10.75 9 1 97.75 119 ASN B C 1
ATOM 3184 O O . ASN B 1 119 ? -8.062 -9.891 9.391 1 97.75 119 ASN B O 1
ATOM 3188 N N . VAL B 1 120 ? -6.492 -10.547 7.961 1 98.5 120 VAL B N 1
ATOM 3189 C CA . VAL B 1 120 ? -6.488 -9.328 7.164 1 98.5 120 VAL B CA 1
ATOM 3190 C C . VAL B 1 120 ? -7.438 -9.477 5.977 1 98.5 120 VAL B C 1
ATOM 3192 O O . VAL B 1 120 ? -7.398 -10.484 5.266 1 98.5 120 VAL B O 1
ATOM 3195 N N . ARG B 1 121 ? -8.297 -8.523 5.816 1 98.75 121 ARG B N 1
ATOM 3196 C CA . ARG B 1 121 ? -9.195 -8.562 4.668 1 98.75 121 ARG B CA 1
ATOM 3197 C C . ARG B 1 121 ? -8.531 -7.984 3.426 1 98.75 121 ARG B C 1
ATOM 3199 O O . ARG B 1 121 ? -7.688 -7.094 3.527 1 98.75 121 ARG B O 1
ATOM 3206 N N . ARG B 1 122 ? -8.93 -8.492 2.311 1 98.75 122 ARG B N 1
ATOM 3207 C CA . ARG B 1 122 ? -8.484 -7.965 1.026 1 98.75 122 ARG B CA 1
ATOM 3208 C C . ARG B 1 122 ? -8.977 -6.535 0.826 1 98.75 122 ARG B C 1
ATOM 3210 O O . ARG B 1 122 ? -10.125 -6.215 1.145 1 98.75 122 ARG B O 1
ATOM 3217 N N . ILE B 1 123 ? -8.109 -5.68 0.32 1 98.69 123 ILE B N 1
ATOM 3218 C CA . ILE B 1 123 ? -8.5 -4.316 -0.003 1 98.69 123 ILE B CA 1
ATOM 3219 C C . ILE B 1 123 ? -9.594 -4.332 -1.068 1 98.69 123 ILE B C 1
ATOM 3221 O O . ILE B 1 123 ? -9.477 -5.027 -2.08 1 98.69 123 ILE B O 1
ATOM 3225 N N . PRO B 1 124 ? -10.633 -3.596 -0.904 1 98.06 124 PRO B N 1
ATOM 3226 C CA . PRO B 1 124 ? -11.711 -3.613 -1.892 1 98.06 124 PRO B CA 1
ATOM 3227 C C . PRO B 1 124 ? -11.367 -2.832 -3.158 1 98.06 124 PRO B C 1
ATOM 3229 O O . PRO B 1 124 ? -10.469 -1.984 -3.139 1 98.06 124 PRO B O 1
ATOM 3232 N N . ASP B 1 125 ? -12.148 -3.057 -4.168 1 97.06 125 ASP B N 1
ATOM 3233 C CA . ASP B 1 125 ? -11.914 -2.564 -5.523 1 97.06 125 ASP B CA 1
ATOM 3234 C C . ASP B 1 125 ? -11.922 -1.037 -5.559 1 97.06 125 ASP B C 1
ATOM 3236 O O . ASP B 1 125 ? -11.133 -0.427 -6.285 1 97.06 125 ASP B O 1
ATOM 3240 N N . LEU B 1 126 ? -12.742 -0.43 -4.766 1 97.25 126 LEU B N 1
ATOM 3241 C CA . LEU B 1 126 ? -12.914 1.018 -4.812 1 97.25 126 LEU B CA 1
ATOM 3242 C C . LEU B 1 126 ? -11.703 1.729 -4.207 1 97.25 126 LEU B C 1
ATOM 3244 O O . LEU B 1 126 ? -11.508 2.924 -4.438 1 97.25 126 LEU B O 1
ATOM 3248 N N . SER B 1 127 ? -10.938 0.99 -3.393 1 98.38 127 SER B N 1
ATOM 3249 C CA . SER B 1 127 ? -9.734 1.56 -2.795 1 98.38 127 SER B CA 1
ATOM 3250 C C . SER B 1 127 ? -8.5 1.251 -3.633 1 98.38 127 SER B C 1
ATOM 3252 O O . SER B 1 127 ? -7.613 2.098 -3.781 1 98.38 127 SER B O 1
ATOM 3254 N N . THR B 1 128 ? -8.43 0.07 -4.121 1 98.12 128 THR B N 1
ATOM 3255 C CA . THR B 1 128 ? -7.371 -0.393 -5.012 1 98.12 128 THR B CA 1
ATOM 3256 C C . THR B 1 128 ? -7.918 -1.396 -6.023 1 98.12 128 THR B C 1
ATOM 3258 O O . THR B 1 128 ? -8.359 -2.486 -5.648 1 98.12 128 THR B O 1
ATOM 3261 N N . PRO B 1 129 ? -7.84 -1.103 -7.285 1 97.44 129 PRO B N 1
ATOM 3262 C CA . PRO B 1 129 ? -8.266 -2.1 -8.266 1 97.44 129 PRO B CA 1
ATOM 3263 C C . PRO B 1 129 ? -7.484 -3.406 -8.164 1 97.44 129 PRO B C 1
ATOM 3265 O O . PRO B 1 129 ? -6.254 -3.391 -8.125 1 97.44 129 PRO B O 1
ATOM 3268 N N . PRO B 1 130 ? -8.18 -4.496 -8.164 1 96.25 130 PRO B N 1
ATOM 3269 C CA . PRO B 1 130 ? -7.477 -5.773 -8.047 1 96.25 130 PRO B CA 1
ATOM 3270 C C . PRO B 1 130 ? -6.531 -6.035 -9.219 1 96.25 130 PRO B C 1
ATOM 3272 O O . PRO B 1 130 ? -5.543 -6.762 -9.07 1 96.25 130 PRO B O 1
ATOM 3275 N N . ALA B 1 131 ? -6.828 -5.43 -10.312 1 96.31 131 ALA B N 1
ATOM 3276 C CA . ALA B 1 131 ? -6.016 -5.621 -11.508 1 96.31 131 ALA B CA 1
ATOM 3277 C C . ALA B 1 131 ? -4.699 -4.855 -11.406 1 96.31 131 ALA B C 1
ATOM 3279 O O . ALA B 1 131 ? -3.787 -5.066 -12.211 1 96.31 131 ALA B O 1
ATOM 3280 N N . LEU B 1 132 ? -4.605 -3.955 -10.5 1 97.69 132 LEU B N 1
ATOM 3281 C CA . LEU B 1 132 ? -3.359 -3.229 -10.281 1 97.69 132 LEU B CA 1
ATOM 3282 C C . LEU B 1 132 ? -2.373 -4.07 -9.477 1 97.69 132 LEU B C 1
ATOM 3284 O O . LEU B 1 132 ? -2.547 -4.254 -8.266 1 97.69 132 LEU B O 1
ATOM 3288 N N . LYS B 1 133 ? -1.433 -4.59 -10.141 1 98.31 133 LYS B N 1
ATOM 3289 C CA . LYS B 1 133 ? -0.363 -5.324 -9.469 1 98.31 133 LYS B CA 1
ATOM 3290 C C . LYS B 1 133 ? 0.78 -4.395 -9.07 1 98.31 133 LYS B C 1
ATOM 3292 O O . LYS B 1 133 ? 1.565 -3.973 -9.922 1 98.31 133 LYS B O 1
ATOM 3297 N N . ILE B 1 134 ? 0.851 -4.109 -7.824 1 97.69 134 ILE B N 1
ATOM 3298 C CA . ILE B 1 134 ? 1.802 -3.129 -7.309 1 97.69 134 ILE B CA 1
ATOM 3299 C C . ILE B 1 134 ? 2.354 -3.604 -5.965 1 97.69 134 ILE B C 1
ATOM 3301 O O . ILE B 1 134 ? 1.647 -4.258 -5.195 1 97.69 134 ILE B O 1
ATOM 3305 N N . THR B 1 135 ? 3.637 -3.332 -5.746 1 97.06 135 THR B N 1
ATOM 3306 C CA . THR B 1 135 ? 4.234 -3.666 -4.457 1 97.06 135 THR B CA 1
ATOM 3307 C C . THR B 1 135 ? 3.672 -2.775 -3.354 1 97.06 135 THR B C 1
ATOM 3309 O O . THR B 1 135 ? 3.1 -1.72 -3.631 1 97.06 135 THR B O 1
ATOM 3312 N N . GLY B 1 136 ? 3.783 -3.232 -2.17 1 95.44 136 GLY B N 1
ATOM 3313 C CA . GLY B 1 136 ? 3.492 -2.381 -1.027 1 95.44 136 GLY B CA 1
ATOM 3314 C C . GLY B 1 136 ? 2.023 -2.377 -0.646 1 95.44 136 GLY B C 1
ATOM 3315 O O . GLY B 1 136 ? 1.611 -1.635 0.249 1 95.44 136 GLY B O 1
ATOM 3316 N N . ARG B 1 137 ? 1.196 -3.154 -1.37 1 97.31 137 ARG B N 1
ATOM 3317 C CA . ARG B 1 137 ? -0.183 -3.297 -0.914 1 97.31 137 ARG B CA 1
ATOM 3318 C C . ARG B 1 137 ? -0.235 -3.713 0.551 1 97.31 137 ARG B C 1
ATOM 3320 O O . ARG B 1 137 ? 0.218 -4.805 0.908 1 97.31 137 ARG B O 1
ATOM 3327 N N . THR B 1 138 ? -0.881 -2.891 1.305 1 97.75 138 THR B N 1
ATOM 3328 C CA . THR B 1 138 ? -0.74 -3.049 2.748 1 97.75 138 THR B CA 1
ATOM 3329 C C . THR B 1 138 ? -1.483 -4.289 3.232 1 97.75 138 THR B C 1
ATOM 3331 O O . THR B 1 138 ? -1.07 -4.93 4.203 1 97.75 138 THR B O 1
ATOM 3334 N N . ASP B 1 139 ? -2.621 -4.676 2.598 1 98.31 139 ASP B N 1
ATOM 3335 C CA . ASP B 1 139 ? -3.287 -5.918 2.973 1 98.31 139 ASP B CA 1
ATOM 3336 C C . ASP B 1 139 ? -2.352 -7.113 2.803 1 98.31 139 ASP B C 1
ATOM 3338 O O . ASP B 1 139 ? -2.266 -7.973 3.682 1 98.31 139 ASP B O 1
ATOM 3342 N N . ILE B 1 140 ? -1.619 -7.137 1.744 1 97.88 140 ILE B N 1
ATOM 3343 C CA . ILE B 1 140 ? -0.71 -8.242 1.449 1 97.88 140 ILE B CA 1
ATOM 3344 C C . ILE B 1 140 ? 0.483 -8.195 2.4 1 97.88 140 ILE B C 1
ATOM 3346 O O . ILE B 1 140 ? 0.881 -9.219 2.957 1 97.88 140 ILE B O 1
ATOM 3350 N N . VAL B 1 141 ? 1.053 -6.973 2.557 1 96.94 141 VAL B N 1
ATOM 3351 C CA . VAL B 1 141 ? 2.199 -6.801 3.443 1 96.94 141 VAL B CA 1
ATOM 3352 C C . VAL B 1 141 ? 1.846 -7.293 4.844 1 96.94 141 VAL B C 1
ATOM 3354 O O . VAL B 1 141 ? 2.617 -8.031 5.465 1 96.94 141 VAL B O 1
ATOM 3357 N N . LEU B 1 142 ? 0.704 -6.957 5.332 1 97.12 142 LEU B N 1
ATOM 3358 C CA . LEU B 1 142 ? 0.266 -7.352 6.668 1 97.12 142 LEU B CA 1
ATOM 3359 C C . LEU B 1 142 ? -0.068 -8.836 6.715 1 97.12 142 LEU B C 1
ATOM 3361 O O . LEU B 1 142 ? 0.32 -9.539 7.652 1 97.12 142 LEU B O 1
ATOM 3365 N N . ALA B 1 143 ? -0.782 -9.352 5.746 1 98.06 143 ALA B N 1
ATOM 3366 C CA . ALA B 1 143 ? -1.174 -10.758 5.711 1 98.06 143 ALA B CA 1
ATOM 3367 C C . ALA B 1 143 ? 0.05 -11.664 5.707 1 98.06 143 ALA B C 1
ATOM 3369 O O . ALA B 1 143 ? 0.051 -12.719 6.344 1 98.06 143 ALA B O 1
ATOM 3370 N N . ARG B 1 144 ? 1.046 -11.281 4.992 1 96.38 144 ARG B N 1
ATOM 3371 C CA . ARG B 1 144 ? 2.227 -12.125 4.848 1 96.38 144 ARG B CA 1
ATOM 3372 C C . ARG B 1 144 ? 2.963 -12.266 6.176 1 96.38 144 ARG B C 1
ATOM 3374 O O . ARG B 1 144 ? 3.764 -13.188 6.355 1 96.38 144 ARG B O 1
ATOM 3381 N N . ARG B 1 145 ? 2.766 -11.336 7.07 1 94.62 145 ARG B N 1
ATOM 3382 C CA . ARG B 1 145 ? 3.354 -11.469 8.398 1 94.62 145 ARG B CA 1
ATOM 3383 C C . ARG B 1 145 ? 2.77 -12.656 9.148 1 94.62 145 ARG B C 1
ATOM 3385 O O . ARG B 1 145 ? 3.352 -13.133 10.125 1 94.62 145 ARG B O 1
ATOM 3392 N N . GLU B 1 146 ? 1.646 -13.133 8.688 1 96.44 146 GLU B N 1
ATOM 3393 C CA . GLU B 1 146 ? 0.975 -14.266 9.328 1 96.44 146 GLU B CA 1
ATOM 3394 C C . GLU B 1 146 ? 1.582 -15.594 8.875 1 96.44 146 GLU B C 1
ATOM 3396 O O . GLU B 1 146 ? 1.286 -16.641 9.453 1 96.44 146 GLU B O 1
ATOM 3401 N N . ILE B 1 147 ? 2.396 -15.484 7.82 1 96.94 147 ILE B N 1
ATOM 3402 C CA . ILE B 1 147 ? 3.02 -16.703 7.324 1 96.94 147 ILE B CA 1
ATOM 3403 C C . ILE B 1 147 ? 4.156 -17.125 8.258 1 96.94 147 ILE B C 1
ATOM 3405 O O . ILE B 1 147 ? 5.285 -16.656 8.117 1 96.94 147 ILE B O 1
ATOM 3409 N N . VAL B 1 148 ? 3.984 -17.969 9.18 1 92.94 148 VAL B N 1
ATOM 3410 C CA . VAL B 1 148 ? 4.965 -18.469 10.141 1 92.94 148 VAL B CA 1
ATOM 3411 C C . VAL B 1 148 ? 5.176 -19.969 9.938 1 92.94 148 VAL B C 1
ATOM 3413 O O . VAL B 1 148 ? 6.297 -20.422 9.703 1 92.94 148 VAL B O 1
ATOM 3416 N N . ASP B 1 149 ? 4.168 -20.797 9.945 1 93.94 149 ASP B N 1
ATOM 3417 C CA . ASP B 1 149 ? 4.246 -22.234 9.773 1 93.94 149 ASP B CA 1
ATOM 3418 C C . ASP B 1 149 ? 3.256 -22.719 8.719 1 93.94 149 ASP B C 1
ATOM 3420 O O . ASP B 1 149 ? 2.607 -23.75 8.898 1 93.94 149 ASP B O 1
ATOM 3424 N N . CYS B 1 150 ? 3.086 -21.953 7.742 1 97.38 150 CYS B N 1
ATOM 3425 C CA . CYS B 1 150 ? 2.217 -22.297 6.625 1 97.38 150 CYS B CA 1
ATOM 3426 C C . CYS B 1 150 ? 2.799 -21.797 5.305 1 97.38 150 CYS B C 1
ATOM 3428 O O . CYS B 1 150 ? 3.781 -21.062 5.297 1 97.38 150 CYS B O 1
ATOM 3430 N N . TYR B 1 151 ? 2.33 -22.266 4.258 1 97.88 151 TYR B N 1
ATOM 3431 C CA . TYR B 1 151 ? 2.834 -21.969 2.92 1 97.88 151 TYR B CA 1
ATOM 3432 C C . TYR B 1 151 ? 2.324 -20.625 2.436 1 97.88 151 TYR B C 1
ATOM 3434 O O . TYR B 1 151 ? 3.07 -19.859 1.82 1 97.88 151 TYR B O 1
ATOM 3442 N N . ASP B 1 152 ? 1.08 -20.281 2.691 1 98.5 152 ASP B N 1
ATOM 3443 C CA . ASP B 1 152 ? 0.397 -19.047 2.332 1 98.5 152 ASP B CA 1
ATOM 3444 C C . ASP B 1 152 ? -0.81 -18.797 3.234 1 98.5 152 ASP B C 1
ATOM 3446 O O . ASP B 1 152 ? -1.175 -19.656 4.039 1 98.5 152 ASP B O 1
ATOM 3450 N N . VAL B 1 153 ? -1.348 -17.609 3.193 1 98.81 153 VAL B N 1
ATOM 3451 C CA . VAL B 1 153 ? -2.582 -17.281 3.895 1 98.81 153 VAL B CA 1
ATOM 3452 C C . VAL B 1 153 ? -3.631 -16.797 2.895 1 98.81 153 VAL B C 1
ATOM 3454 O O . VAL B 1 153 ? -3.307 -16.094 1.937 1 98.81 153 VAL B O 1
ATOM 3457 N N . ILE B 1 154 ? -4.871 -17.219 3.08 1 98.88 154 ILE B N 1
ATOM 3458 C CA . ILE B 1 154 ? -5.977 -16.891 2.186 1 98.88 154 ILE B CA 1
ATOM 3459 C C . ILE B 1 154 ? -6.707 -15.648 2.697 1 98.88 154 ILE B C 1
ATOM 3461 O O . ILE B 1 154 ? -7.195 -15.633 3.828 1 98.88 154 ILE B O 1
ATOM 3465 N N . LEU B 1 155 ? -6.781 -14.664 1.918 1 98.88 155 LEU B N 1
ATOM 3466 C CA . LEU B 1 155 ? -7.492 -13.438 2.273 1 98.88 155 LEU B CA 1
ATOM 3467 C C . LEU B 1 155 ? -8.953 -13.516 1.839 1 98.88 155 LEU B C 1
ATOM 3469 O O . LEU B 1 155 ? -9.25 -13.953 0.729 1 98.88 155 LEU B O 1
ATOM 3473 N N . LEU B 1 156 ? -9.812 -13.078 2.715 1 98.88 156 LEU B N 1
ATOM 3474 C CA . LEU B 1 156 ? -11.227 -12.914 2.426 1 98.88 156 LEU B CA 1
ATOM 3475 C C . LEU B 1 156 ? -11.562 -11.461 2.135 1 98.88 156 LEU B C 1
ATOM 3477 O O . LEU B 1 156 ? -10.852 -10.555 2.58 1 98.88 156 LEU B O 1
ATOM 3481 N N . GLY B 1 157 ? -12.578 -11.273 1.331 1 98.31 157 GLY B N 1
ATOM 3482 C CA . GLY B 1 157 ? -13.102 -9.922 1.164 1 98.31 157 GLY B CA 1
ATOM 3483 C C . GLY B 1 157 ? -13.852 -9.422 2.383 1 98.31 157 GLY B C 1
ATOM 3484 O O . GLY B 1 157 ? -14.008 -10.148 3.365 1 98.31 157 GLY B O 1
ATOM 3485 N N . LEU B 1 158 ? -14.32 -8.211 2.305 1 96.88 158 LEU B N 1
ATOM 3486 C CA . LEU B 1 158 ? -14.984 -7.562 3.432 1 96.88 158 LEU B CA 1
ATOM 3487 C C . LEU B 1 158 ? -16.266 -8.297 3.805 1 96.88 158 LEU B C 1
ATOM 3489 O O . LEU B 1 158 ? -16.672 -8.289 4.969 1 96.88 158 LEU B O 1
ATOM 3493 N N . ASN B 1 159 ? -16.844 -8.938 2.834 1 95.31 159 ASN B N 1
ATOM 3494 C CA . ASN B 1 159 ? -18.109 -9.625 3.08 1 95.31 159 ASN B CA 1
ATOM 3495 C C . ASN B 1 159 ? -17.891 -11.102 3.393 1 95.31 159 ASN B C 1
ATOM 3497 O O . ASN B 1 159 ? -18.844 -11.867 3.533 1 95.31 159 ASN B O 1
ATOM 3501 N N . GLY B 1 160 ? -16.688 -11.539 3.365 1 97.5 160 GLY B N 1
ATOM 3502 C CA . GLY B 1 160 ? -16.375 -12.914 3.721 1 97.5 160 GLY B CA 1
ATOM 3503 C C . GLY B 1 160 ? -16.156 -13.805 2.514 1 97.5 160 GLY B C 1
ATOM 3504 O O . GLY B 1 160 ? -15.953 -15.016 2.656 1 97.5 160 GLY B O 1
ATOM 3505 N N . GLN B 1 161 ? -16.266 -13.273 1.351 1 98.62 161 GLN B N 1
ATOM 3506 C CA . GLN B 1 161 ? -15.992 -14.062 0.154 1 98.62 161 GLN B CA 1
ATOM 3507 C C . GLN B 1 161 ? -14.508 -14.375 0.036 1 98.62 161 GLN B C 1
ATOM 3509 O O . GLN B 1 161 ? -13.664 -13.555 0.392 1 98.62 161 GLN B O 1
ATOM 3514 N N . VAL B 1 162 ? -14.18 -15.555 -0.497 1 98.88 162 VAL B N 1
ATOM 3515 C CA . VAL B 1 162 ? -12.797 -15.969 -0.712 1 98.88 162 VAL B CA 1
ATOM 3516 C C . VAL B 1 162 ? -12.195 -15.172 -1.861 1 98.88 162 VAL B C 1
ATOM 3518 O O . VAL B 1 162 ? -12.789 -15.062 -2.936 1 98.88 162 VAL B O 1
ATOM 3521 N N . CYS B 1 163 ? -11.125 -14.578 -1.604 1 98.69 163 CYS B N 1
ATOM 3522 C CA . CYS B 1 163 ? -10.43 -13.867 -2.67 1 98.69 163 CYS B CA 1
ATOM 3523 C C . CYS B 1 163 ? -9.242 -14.664 -3.178 1 98.69 163 CYS B C 1
ATOM 3525 O O . CYS B 1 163 ? -9.398 -15.562 -4.012 1 98.69 163 CYS B O 1
ATOM 3527 N N . GLU B 1 164 ? -8.086 -14.484 -2.652 1 98.81 164 GLU B N 1
ATOM 3528 C CA . GLU B 1 164 ? -6.848 -15.117 -3.096 1 98.81 164 GLU B CA 1
ATOM 3529 C C . GLU B 1 164 ? -5.852 -15.234 -1.947 1 98.81 164 GLU B C 1
ATOM 3531 O O . GLU B 1 164 ? -6.105 -14.75 -0.844 1 98.81 164 GLU B O 1
ATOM 3536 N N . GLY B 1 165 ? -4.797 -15.961 -2.152 1 98.69 165 GLY B N 1
ATOM 3537 C CA . GLY B 1 165 ? -3.68 -15.953 -1.219 1 98.69 165 GLY B CA 1
ATOM 3538 C C . GLY B 1 165 ? -2.852 -14.688 -1.296 1 98.69 165 GLY B C 1
ATOM 3539 O O . GLY B 1 165 ? -3.127 -13.805 -2.113 1 98.69 165 GLY B O 1
ATOM 3540 N N . SER B 1 166 ? -1.888 -14.578 -0.428 1 98.25 166 SER B N 1
ATOM 3541 C CA . SER B 1 166 ? -1.021 -13.406 -0.433 1 98.25 166 SER B CA 1
ATOM 3542 C C . SER B 1 166 ? -0.163 -13.359 -1.692 1 98.25 166 SER B C 1
ATOM 3544 O O . SER B 1 166 ? 0.315 -12.289 -2.084 1 98.25 166 SER B O 1
ATOM 3546 N N . PHE B 1 167 ? 0.065 -14.484 -2.346 1 97.88 167 PHE B N 1
ATOM 3547 C CA . PHE B 1 167 ? 0.816 -14.492 -3.596 1 97.88 167 PHE B CA 1
ATOM 3548 C C . PHE B 1 167 ? 0.271 -15.547 -4.551 1 97.88 167 PHE B C 1
ATOM 3550 O O . PHE B 1 167 ? 0.955 -15.945 -5.492 1 97.88 167 PHE B O 1
ATOM 3557 N N . SER B 1 168 ? -0.979 -16.062 -4.301 1 98.69 168 SER B N 1
ATOM 3558 C CA . SER B 1 168 ? -1.526 -17.172 -5.078 1 98.69 168 SER B CA 1
ATOM 3559 C C . SER B 1 168 ? -3.016 -16.969 -5.344 1 98.69 168 SER B C 1
ATOM 3561 O O . SER B 1 168 ? -3.652 -16.109 -4.742 1 98.69 168 SER B O 1
ATOM 3563 N N . ASN B 1 169 ? -3.541 -17.75 -6.305 1 98.88 169 ASN B N 1
ATOM 3564 C CA . ASN B 1 169 ? -4.977 -17.906 -6.508 1 98.88 169 ASN B CA 1
ATOM 3565 C C . ASN B 1 169 ? -5.492 -19.203 -5.898 1 98.88 169 ASN B C 1
ATOM 3567 O O . ASN B 1 169 ? -4.73 -20.156 -5.719 1 98.88 169 ASN B O 1
ATOM 3571 N N . VAL B 1 170 ? -6.785 -19.234 -5.637 1 98.94 170 VAL B N 1
ATOM 3572 C CA . VAL B 1 170 ? -7.355 -20.359 -4.895 1 98.94 170 VAL B CA 1
ATOM 3573 C C . VAL B 1 170 ? -8.305 -21.141 -5.793 1 98.94 170 VAL B C 1
ATOM 3575 O O . VAL B 1 170 ? -9.094 -20.562 -6.539 1 98.94 170 VAL B O 1
ATOM 3578 N N . PHE B 1 171 ? -8.211 -22.438 -5.695 1 98.94 171 PHE B N 1
ATOM 3579 C CA . PHE B 1 171 ? -9.141 -23.344 -6.352 1 98.94 171 PHE B CA 1
ATOM 3580 C C . PHE B 1 171 ? -9.664 -24.391 -5.371 1 98.94 171 PHE B C 1
ATOM 3582 O O . PHE B 1 171 ? -8.938 -24.844 -4.488 1 98.94 171 PHE B O 1
ATOM 3589 N N . LEU B 1 172 ? -10.859 -24.766 -5.531 1 98.75 172 LEU B N 1
ATOM 3590 C CA . LEU B 1 172 ? -11.422 -25.906 -4.816 1 98.75 172 LEU B CA 1
ATOM 3591 C C . LEU B 1 172 ? -12.094 -26.875 -5.785 1 98.75 172 LEU B C 1
ATOM 3593 O O . LEU B 1 172 ? -12.414 -26.5 -6.918 1 98.75 172 LEU B O 1
ATOM 3597 N N . VAL B 1 173 ? -12.188 -28.109 -5.391 1 98.88 173 VAL B N 1
ATOM 3598 C CA . VAL B 1 173 ? -12.906 -29.141 -6.133 1 98.88 173 VAL B CA 1
ATOM 3599 C C . VAL B 1 173 ? -14.07 -29.672 -5.289 1 98.88 173 VAL B C 1
ATOM 3601 O O . VAL B 1 173 ? -13.898 -29.953 -4.105 1 98.88 173 VAL B O 1
ATOM 3604 N N . LYS B 1 174 ? -15.172 -29.672 -5.855 1 98.75 174 LYS B N 1
ATOM 3605 C CA . LYS B 1 174 ? -16.359 -30.266 -5.234 1 98.75 174 LYS B CA 1
ATOM 3606 C C . LYS B 1 174 ? -17.109 -31.141 -6.223 1 98.75 174 LYS B C 1
ATOM 3608 O O . LYS B 1 174 ? -17.562 -30.672 -7.266 1 98.75 174 LYS B O 1
ATOM 3613 N N . GLU B 1 175 ? -17.219 -32.438 -5.898 1 98 175 GLU B N 1
ATOM 3614 C CA . GLU B 1 175 ? -17.938 -33.406 -6.73 1 98 175 GLU B CA 1
ATOM 3615 C C . GLU B 1 175 ? -17.422 -33.375 -8.164 1 98 175 GLU B C 1
ATOM 3617 O O . GLU B 1 175 ? -18.219 -33.281 -9.109 1 98 175 GLU B O 1
ATOM 3622 N N . GLY B 1 176 ? -16.141 -33.25 -8.297 1 97.94 176 GLY B N 1
ATOM 3623 C CA . GLY B 1 176 ? -15.492 -33.344 -9.586 1 97.94 176 GLY B CA 1
ATOM 3624 C C . GLY B 1 176 ? -15.469 -32.031 -10.352 1 97.94 176 GLY B C 1
ATOM 3625 O O . GLY B 1 176 ? -14.883 -31.953 -11.43 1 97.94 176 GLY B O 1
ATOM 3626 N N . LYS B 1 177 ? -16.094 -31.031 -9.758 1 98.5 177 LYS B N 1
ATOM 3627 C CA . LYS B 1 177 ? -16.156 -29.719 -10.383 1 98.5 177 LYS B CA 1
ATOM 3628 C C . LYS B 1 177 ? -15.078 -28.797 -9.82 1 98.5 177 LYS B C 1
ATOM 3630 O O . LYS B 1 177 ? -14.883 -28.734 -8.609 1 98.5 177 LYS B O 1
ATOM 3635 N N . LEU B 1 178 ? -14.406 -28.188 -10.766 1 98.88 178 LEU B N 1
ATOM 3636 C CA . LEU B 1 178 ? -13.406 -27.188 -10.383 1 98.88 178 LEU B CA 1
ATOM 3637 C C . LEU B 1 178 ? -14.055 -25.828 -10.148 1 98.88 178 LEU B C 1
ATOM 3639 O O . LEU B 1 178 ? -14.781 -25.328 -11.008 1 98.88 178 LEU B O 1
ATOM 3643 N N . ILE B 1 179 ? -13.852 -25.25 -8.977 1 98.94 179 ILE B N 1
ATOM 3644 C CA . ILE B 1 179 ? -14.445 -23.984 -8.602 1 98.94 179 ILE B CA 1
ATOM 3645 C C . ILE B 1 179 ? -13.352 -23 -8.188 1 98.94 179 ILE B C 1
ATOM 3647 O O . ILE B 1 179 ? -12.414 -23.375 -7.48 1 98.94 179 ILE B O 1
ATOM 3651 N N . THR B 1 180 ? -13.414 -21.797 -8.625 1 98.94 180 THR B N 1
ATOM 3652 C CA . THR B 1 180 ? -12.477 -20.766 -8.227 1 98.94 180 THR B CA 1
ATOM 3653 C C . THR B 1 180 ? -13.172 -19.406 -8.125 1 98.94 180 THR B C 1
ATOM 3655 O O . THR B 1 180 ? -14.133 -19.141 -8.852 1 98.94 180 THR B O 1
ATOM 3658 N N . PRO B 1 181 ? -12.766 -18.562 -7.23 1 98.88 181 PRO B N 1
ATOM 3659 C CA . PRO B 1 181 ? -13.344 -17.219 -7.18 1 98.88 181 PRO B CA 1
ATOM 3660 C C . PRO B 1 181 ? -13.297 -16.5 -8.531 1 98.88 181 PRO B C 1
ATOM 3662 O O . PRO B 1 181 ? -12.273 -16.562 -9.219 1 98.88 181 PRO B O 1
ATOM 3665 N N . SER B 1 182 ? -14.414 -15.875 -8.883 1 98.56 182 SER B N 1
ATOM 3666 C CA . SER B 1 182 ? -14.43 -15.062 -10.094 1 98.56 182 SER B CA 1
ATOM 3667 C C . SER B 1 182 ? -13.617 -13.781 -9.906 1 98.56 182 SER B C 1
ATOM 3669 O O . SER B 1 182 ? -13.227 -13.445 -8.781 1 98.56 182 SER B O 1
ATOM 3671 N N . LEU B 1 183 ? -13.312 -13.094 -11 1 97.38 183 LEU B N 1
ATOM 3672 C CA . LEU B 1 183 ? -12.555 -11.852 -10.922 1 97.38 183 LEU B CA 1
ATOM 3673 C C . LEU B 1 183 ? -13.32 -10.797 -10.133 1 97.38 183 LEU B C 1
ATOM 3675 O O . LEU B 1 183 ? -12.719 -9.922 -9.508 1 97.38 183 LEU B O 1
ATOM 3679 N N . ASP B 1 184 ? -14.633 -10.953 -10.055 1 95.94 184 ASP B N 1
ATOM 3680 C CA . ASP B 1 184 ? -15.484 -10.016 -9.328 1 95.94 184 ASP B CA 1
ATOM 3681 C C . ASP B 1 184 ? -15.281 -10.148 -7.82 1 95.94 184 ASP B C 1
ATOM 3683 O O . ASP B 1 184 ? -15.734 -9.305 -7.051 1 95.94 184 ASP B O 1
ATOM 3687 N N . SER B 1 185 ? -14.586 -11.156 -7.461 1 97.94 185 SER B N 1
ATOM 3688 C CA . SER B 1 185 ? -14.336 -11.383 -6.039 1 97.94 185 SER B CA 1
ATOM 3689 C C . SER B 1 185 ? -13.172 -10.531 -5.543 1 97.94 185 SER B C 1
ATOM 3691 O O . SER B 1 185 ? -12.82 -10.586 -4.359 1 97.94 185 SER B O 1
ATOM 3693 N N . GLY B 1 186 ? -12.57 -9.703 -6.383 1 97.06 186 GLY B N 1
ATOM 3694 C CA . GLY B 1 186 ? -11.5 -8.805 -5.992 1 97.06 186 GLY B CA 1
ATOM 3695 C C . GLY B 1 186 ? -10.133 -9.453 -6.043 1 97.06 186 GLY B C 1
ATOM 3696 O O . GLY B 1 186 ? -9.273 -9.164 -5.207 1 97.06 186 GLY B O 1
ATOM 3697 N N . ILE B 1 187 ? -9.938 -10.367 -7 1 98.19 187 ILE B N 1
ATOM 3698 C CA . ILE B 1 187 ? -8.68 -11.109 -7.07 1 98.19 187 ILE B CA 1
ATOM 3699 C C . ILE B 1 187 ? -7.883 -10.664 -8.289 1 98.19 187 ILE B C 1
ATOM 3701 O O . ILE B 1 187 ? -8.438 -10.047 -9.211 1 98.19 187 ILE B O 1
ATOM 3705 N N . LEU B 1 188 ? -6.598 -10.859 -8.273 1 98.06 188 LEU B N 1
ATOM 3706 C CA . LEU B 1 188 ? -5.77 -10.68 -9.461 1 98.06 188 LEU B CA 1
ATOM 3707 C C . LEU B 1 188 ? -6.117 -11.711 -10.523 1 98.06 188 LEU B C 1
ATOM 3709 O O . LEU B 1 188 ? -6.367 -12.875 -10.211 1 98.06 188 LEU B O 1
ATOM 3713 N N . ASP B 1 189 ? -6.137 -11.297 -11.719 1 97.75 189 ASP B N 1
ATOM 3714 C CA . ASP B 1 189 ? -6.34 -12.227 -12.828 1 97.75 189 ASP B CA 1
ATOM 3715 C C . ASP B 1 189 ? -5.059 -12.992 -13.141 1 97.75 189 ASP B C 1
ATOM 3717 O O . ASP B 1 189 ? -4.441 -12.781 -14.188 1 97.75 189 ASP B O 1
ATOM 3721 N N . GLY B 1 190 ? -4.754 -13.984 -12.352 1 98.38 190 GLY B N 1
ATOM 3722 C CA . GLY B 1 190 ? -3.516 -14.734 -12.477 1 98.38 190 GLY B CA 1
ATOM 3723 C C . GLY B 1 190 ? -3.359 -15.414 -13.82 1 98.38 190 GLY B C 1
ATOM 3724 O O . GLY B 1 190 ? -4.305 -16.016 -14.336 1 98.38 190 GLY B O 1
ATOM 3725 N N . ILE B 1 191 ? -2.203 -15.305 -14.328 1 98.62 191 ILE B N 1
ATOM 3726 C CA . ILE B 1 191 ? -1.902 -15.922 -15.617 1 98.62 191 ILE B CA 1
ATOM 3727 C C . ILE B 1 191 ? -1.853 -17.438 -15.461 1 98.62 191 ILE B C 1
ATOM 3729 O O . ILE B 1 191 ? -2.377 -18.172 -16.297 1 98.62 191 ILE B O 1
ATOM 3733 N N . THR B 1 192 ? -1.236 -17.922 -14.398 1 98.56 192 THR B N 1
ATOM 3734 C CA . THR B 1 192 ? -1.25 -19.359 -14.102 1 98.56 192 THR B CA 1
ATOM 3735 C C . THR B 1 192 ? -2.676 -19.844 -13.867 1 98.56 192 THR B C 1
ATOM 3737 O O . THR B 1 192 ? -3.051 -20.922 -14.336 1 98.56 192 THR B O 1
ATOM 3740 N N . ARG B 1 193 ? -3.453 -19.109 -13.102 1 98.75 193 ARG B N 1
ATOM 3741 C CA . ARG B 1 193 ? -4.871 -19.406 -12.914 1 98.75 193 ARG B CA 1
ATOM 3742 C C . ARG B 1 193 ? -5.57 -19.594 -14.258 1 98.75 193 ARG B C 1
ATOM 3744 O O . ARG B 1 193 ? -6.316 -20.562 -14.438 1 98.75 193 ARG B O 1
ATOM 3751 N N . GLU B 1 194 ? -5.34 -18.672 -15.172 1 98.69 194 GLU B N 1
ATOM 3752 C CA . GLU B 1 194 ? -5.93 -18.75 -16.5 1 98.69 194 GLU B CA 1
ATOM 3753 C C . GLU B 1 194 ? -5.543 -20.047 -17.203 1 98.69 194 GLU B C 1
ATOM 3755 O O . GLU B 1 194 ? -6.395 -20.703 -17.797 1 98.69 194 GLU B O 1
ATOM 3760 N N . ASN B 1 195 ? -4.312 -20.422 -17.188 1 98.75 195 ASN B N 1
ATOM 3761 C CA . ASN B 1 195 ? -3.824 -21.641 -17.828 1 98.75 195 ASN B CA 1
ATOM 3762 C C . ASN B 1 195 ? -4.441 -22.875 -17.203 1 98.75 195 ASN B C 1
ATOM 3764 O O . ASN B 1 195 ? -4.773 -23.844 -17.906 1 98.75 195 ASN B O 1
ATOM 3768 N N . VAL B 1 196 ? -4.598 -22.875 -15.914 1 98.88 196 VAL B N 1
ATOM 3769 C CA . VAL B 1 196 ? -5.18 -24.016 -15.211 1 98.88 196 VAL B CA 1
ATOM 3770 C C . VAL B 1 196 ? -6.645 -24.172 -15.617 1 98.88 196 VAL B C 1
ATOM 3772 O O . VAL B 1 196 ? -7.113 -25.297 -15.828 1 98.88 196 VAL B O 1
ATOM 3775 N N . ILE B 1 197 ? -7.367 -23.062 -15.695 1 98.88 197 ILE B N 1
ATOM 3776 C CA . ILE B 1 197 ? -8.758 -23.109 -16.125 1 98.88 197 ILE B CA 1
ATOM 3777 C C . ILE B 1 197 ? -8.844 -23.688 -17.547 1 98.88 197 ILE B C 1
ATOM 3779 O O . ILE B 1 197 ? -9.68 -24.547 -17.812 1 98.88 197 ILE B O 1
ATOM 3783 N N . LYS B 1 198 ? -7.98 -23.297 -18.438 1 98.81 198 LYS B N 1
ATOM 3784 C CA . LYS B 1 198 ? -7.953 -23.812 -19.797 1 98.81 198 LYS B CA 1
ATOM 3785 C C . LYS B 1 198 ? -7.609 -25.297 -19.812 1 98.81 198 LYS B C 1
ATOM 3787 O O . LYS B 1 198 ? -8.203 -26.062 -20.578 1 98.81 198 LYS B O 1
ATOM 3792 N N . LEU B 1 199 ? -6.617 -25.641 -19.031 1 98.81 199 LEU B N 1
ATOM 3793 C CA . LEU B 1 199 ? -6.254 -27.047 -18.922 1 98.81 199 LEU B CA 1
ATOM 3794 C C . LEU B 1 199 ? -7.445 -27.891 -18.453 1 98.81 199 LEU B C 1
ATOM 3796 O O . LEU B 1 199 ? -7.746 -28.922 -19.047 1 98.81 199 LEU B O 1
ATOM 3800 N N . ALA B 1 200 ? -8.109 -27.438 -17.406 1 98.88 200 ALA B N 1
ATOM 3801 C CA . ALA B 1 200 ? -9.273 -28.156 -16.891 1 98.88 200 ALA B CA 1
ATOM 3802 C C . ALA B 1 200 ? -10.32 -28.344 -17.984 1 98.88 200 ALA B C 1
ATOM 3804 O O . ALA B 1 200 ? -10.867 -29.453 -18.141 1 98.88 200 ALA B O 1
ATOM 3805 N N . LYS B 1 201 ? -10.586 -27.312 -18.703 1 98.69 201 LYS B N 1
ATOM 3806 C CA . LYS B 1 201 ? -11.562 -27.375 -19.781 1 98.69 201 LYS B CA 1
ATOM 3807 C C . LYS B 1 201 ? -11.117 -28.375 -20.859 1 98.69 201 LYS B C 1
ATOM 3809 O O . LYS B 1 201 ? -11.938 -29.156 -21.359 1 98.69 201 LYS B O 1
ATOM 3814 N N . SER B 1 202 ? -9.867 -28.359 -21.172 1 98.38 202 SER B N 1
ATOM 3815 C CA . SER B 1 202 ? -9.336 -29.281 -22.172 1 98.38 202 SER B CA 1
ATOM 3816 C C . SER B 1 202 ? -9.484 -30.734 -21.719 1 98.38 202 SER B C 1
ATOM 3818 O O . SER B 1 202 ? -9.578 -31.641 -22.547 1 98.38 202 SER B O 1
ATOM 3820 N N . LEU B 1 203 ? -9.484 -30.953 -20.438 1 98.5 203 LEU B N 1
ATOM 3821 C CA . LEU B 1 203 ? -9.625 -32.281 -19.844 1 98.5 203 LEU B CA 1
ATOM 3822 C C . LEU B 1 203 ? -11.094 -32.594 -19.547 1 98.5 203 LEU B C 1
ATOM 3824 O O . LEU B 1 203 ? -11.391 -33.594 -18.875 1 98.5 203 LEU B O 1
ATOM 3828 N N . GLU B 1 204 ? -11.969 -31.703 -19.938 1 98.44 204 GLU B N 1
ATOM 3829 C CA . GLU B 1 204 ? -13.414 -31.859 -19.781 1 98.44 204 GLU B CA 1
ATOM 3830 C C . GLU B 1 204 ? -13.812 -31.859 -18.312 1 98.44 204 GLU B C 1
ATOM 3832 O O . GLU B 1 204 ? -14.773 -32.531 -17.922 1 98.44 204 GLU B O 1
ATOM 3837 N N . ILE B 1 205 ? -13.031 -31.266 -17.469 1 98.69 205 ILE B N 1
ATOM 3838 C CA . ILE B 1 205 ? -13.406 -31.016 -16.078 1 98.69 205 ILE B CA 1
ATOM 3839 C C . ILE B 1 205 ? -14.297 -29.766 -16.016 1 98.69 205 ILE B C 1
ATOM 3841 O O . ILE B 1 205 ? -13.906 -28.688 -16.469 1 98.69 205 ILE B O 1
ATOM 3845 N N . PRO B 1 206 ? -15.5 -29.906 -15.492 1 98.69 206 PRO B N 1
ATOM 3846 C CA . PRO B 1 206 ? -16.328 -28.703 -15.367 1 98.69 206 PRO B CA 1
ATOM 3847 C C . PRO B 1 206 ? -15.688 -27.625 -14.508 1 98.69 206 PRO B C 1
ATOM 3849 O O . PRO B 1 206 ? -15.07 -27.938 -13.484 1 98.69 206 PRO B O 1
ATOM 3852 N N . VAL B 1 207 ? -15.805 -26.375 -14.969 1 98.81 207 VAL B N 1
ATOM 3853 C CA . VAL B 1 207 ? -15.188 -25.266 -14.258 1 98.81 207 VAL B CA 1
ATOM 3854 C C . VAL B 1 207 ? -16.25 -24.203 -13.938 1 98.81 207 VAL B C 1
ATOM 3856 O O . VAL B 1 207 ? -17.094 -23.891 -14.773 1 98.81 207 VAL B O 1
ATOM 3859 N N . GLU B 1 208 ? -16.234 -23.688 -12.719 1 98.75 208 GLU B N 1
ATOM 3860 C CA . GLU B 1 208 ? -17.078 -22.562 -12.297 1 98.75 208 GLU B CA 1
ATOM 3861 C C . GLU B 1 208 ? -16.25 -21.438 -11.727 1 98.75 208 GLU B C 1
ATOM 3863 O O . GLU B 1 208 ? -15.477 -21.625 -10.781 1 98.75 208 GLU B O 1
ATOM 3868 N N . GLU B 1 209 ? -16.344 -20.297 -12.312 1 98.88 209 GLU B N 1
ATOM 3869 C CA . GLU B 1 209 ? -15.844 -19.047 -11.75 1 98.88 209 GLU B CA 1
ATOM 3870 C C . GLU B 1 209 ? -16.969 -18.234 -11.117 1 98.88 209 GLU B C 1
ATOM 3872 O O . GLU B 1 209 ? -17.828 -17.719 -11.82 1 98.88 209 GLU B O 1
ATOM 3877 N N . ARG B 1 210 ? -16.938 -18.109 -9.883 1 98.75 210 ARG B N 1
ATOM 3878 C CA . ARG B 1 210 ? -18.016 -17.438 -9.164 1 98.75 210 ARG B CA 1
ATOM 3879 C C . ARG B 1 210 ? -17.562 -16.969 -7.785 1 98.75 210 ARG B C 1
ATOM 3881 O O . ARG B 1 210 ? -16.422 -17.25 -7.379 1 98.75 210 ARG B O 1
ATOM 3888 N N . VAL B 1 211 ? -18.438 -16.266 -7.145 1 98.75 211 VAL B N 1
ATOM 3889 C CA . VAL B 1 211 ? -18.156 -15.93 -5.754 1 98.75 211 VAL B CA 1
ATOM 3890 C C . VAL B 1 211 ? -18.125 -17.203 -4.91 1 98.75 211 VAL B C 1
ATOM 3892 O O . VAL B 1 211 ? -19 -18.062 -5.02 1 98.75 211 VAL B O 1
ATOM 3895 N N . VAL B 1 212 ? -17.062 -17.391 -4.23 1 98.88 212 VAL B N 1
ATOM 3896 C CA . VAL B 1 212 ? -16.875 -18.5 -3.303 1 98.88 212 VAL B CA 1
ATOM 3897 C C . VAL B 1 212 ? -16.906 -17.984 -1.866 1 98.88 212 VAL B C 1
ATOM 3899 O O . VAL B 1 212 ? -16.219 -17 -1.544 1 98.88 212 VAL B O 1
ATOM 3902 N N . TRP B 1 213 ? -17.703 -18.609 -1.079 1 98.5 213 TRP B N 1
ATOM 3903 C CA . TRP B 1 213 ? -17.766 -18.219 0.323 1 98.5 213 TRP B CA 1
ATOM 3904 C C . TRP B 1 213 ? -16.828 -19.062 1.176 1 98.5 213 TRP B C 1
ATOM 3906 O O . TRP B 1 213 ? -16.531 -20.219 0.833 1 98.5 213 TRP B O 1
ATOM 3916 N N . VAL B 1 214 ? -16.422 -18.5 2.307 1 98.31 214 VAL B N 1
ATOM 3917 C CA . VAL B 1 214 ? -15.367 -19.094 3.121 1 98.31 214 VAL B CA 1
ATOM 3918 C C . VAL B 1 214 ? -15.789 -20.5 3.57 1 98.31 214 VAL B C 1
ATOM 3920 O O . VAL B 1 214 ? -14.961 -21.406 3.639 1 98.31 214 VAL B O 1
ATOM 3923 N N . TRP B 1 215 ? -17.016 -20.688 3.916 1 97.88 215 TRP B N 1
ATOM 3924 C CA . TRP B 1 215 ? -17.469 -22 4.395 1 97.88 215 TRP B CA 1
ATOM 3925 C C . TRP B 1 215 ? -17.281 -23.062 3.322 1 97.88 215 TRP B C 1
ATOM 3927 O O . TRP B 1 215 ? -17.125 -24.25 3.635 1 97.88 215 TRP B O 1
ATOM 3937 N N . GLU B 1 216 ? -17.328 -22.719 2.047 1 98.62 216 GLU B N 1
ATOM 3938 C CA . GLU B 1 216 ? -17.188 -23.672 0.941 1 98.62 216 GLU B CA 1
ATOM 3939 C C . GLU B 1 216 ? -15.805 -24.312 0.936 1 98.62 216 GLU B C 1
ATOM 3941 O O . GLU B 1 216 ? -15.641 -25.438 0.461 1 98.62 216 GLU B O 1
ATOM 3946 N N . LEU B 1 217 ? -14.797 -23.594 1.403 1 98.69 217 LEU B N 1
ATOM 3947 C CA . LEU B 1 217 ? -13.445 -24.141 1.469 1 98.69 217 LEU B CA 1
ATOM 3948 C C . LEU B 1 217 ? -13.414 -25.391 2.34 1 98.69 217 LEU B C 1
ATOM 3950 O O . LEU B 1 217 ? -12.711 -26.344 2.025 1 98.69 217 LEU B O 1
ATOM 3954 N N . PHE B 1 218 ? -14.195 -25.406 3.357 1 97.81 218 PHE B N 1
ATOM 3955 C CA . PHE B 1 218 ? -14.172 -26.484 4.328 1 97.81 218 PHE B CA 1
ATOM 3956 C C . PHE B 1 218 ? -15.07 -27.625 3.879 1 97.81 218 PHE B C 1
ATOM 3958 O O . PHE B 1 218 ? -15.008 -28.734 4.426 1 97.81 218 PHE B O 1
ATOM 3965 N N . GLU B 1 219 ? -15.883 -27.391 2.918 1 97.88 219 GLU B N 1
ATOM 3966 C CA . GLU B 1 219 ? -16.75 -28.438 2.375 1 97.88 219 GLU B CA 1
ATOM 3967 C C . GLU B 1 219 ? -16.172 -29.016 1.092 1 97.88 219 GLU B C 1
ATOM 3969 O O . GLU B 1 219 ? -16.703 -30 0.562 1 97.88 219 GLU B O 1
ATOM 3974 N N . ALA B 1 220 ? -15.148 -28.453 0.586 1 98.75 220 ALA B N 1
ATOM 3975 C CA . ALA B 1 220 ? -14.547 -28.891 -0.673 1 98.75 220 ALA B CA 1
ATOM 3976 C C . ALA B 1 220 ? -13.898 -30.266 -0.522 1 98.75 220 ALA B C 1
ATOM 3978 O O . ALA B 1 220 ? -13.406 -30.609 0.556 1 98.75 220 ALA B O 1
ATOM 3979 N N . ASP B 1 221 ? -13.867 -31.031 -1.615 1 98.75 221 ASP B N 1
ATOM 3980 C CA . ASP B 1 221 ? -13.18 -32.312 -1.641 1 98.75 221 ASP B CA 1
ATOM 3981 C C . ASP B 1 221 ? -11.672 -32.125 -1.788 1 98.75 221 ASP B C 1
ATOM 3983 O O . ASP B 1 221 ? -10.891 -32.938 -1.271 1 98.75 221 ASP B O 1
ATOM 3987 N N . GLU B 1 222 ? -11.234 -31.234 -2.551 1 98.81 222 GLU B N 1
ATOM 3988 C CA . GLU B 1 222 ? -9.844 -30.859 -2.805 1 98.81 222 GLU B CA 1
ATOM 3989 C C . GLU B 1 222 ? -9.664 -29.344 -2.803 1 98.81 222 GLU B C 1
ATOM 3991 O O . GLU B 1 222 ? -10.617 -28.594 -3.016 1 98.81 222 GLU B O 1
ATOM 3996 N N . MET B 1 223 ? -8.469 -28.906 -2.52 1 98.88 223 MET B N 1
ATOM 3997 C CA . MET B 1 223 ? -8.07 -27.516 -2.609 1 98.88 223 MET B CA 1
ATOM 3998 C C . MET B 1 223 ? -6.645 -27.375 -3.135 1 98.88 223 MET B C 1
ATOM 4000 O O . MET B 1 223 ? -5.777 -28.188 -2.789 1 98.88 223 MET B O 1
ATOM 4004 N N . PHE B 1 224 ? -6.41 -26.453 -3.953 1 98.88 224 PHE B N 1
ATOM 4005 C CA . PHE B 1 224 ? -5.043 -26.172 -4.379 1 98.88 224 PHE B CA 1
ATOM 4006 C C . PHE B 1 224 ? -4.875 -24.703 -4.711 1 98.88 224 PHE B C 1
ATOM 4008 O O . PHE B 1 224 ? -5.859 -23.969 -4.82 1 98.88 224 PHE B O 1
ATOM 4015 N N . LEU B 1 225 ? -3.682 -24.25 -4.801 1 98.88 225 LEU B N 1
ATOM 4016 C CA . LEU B 1 225 ? -3.293 -22.891 -5.16 1 98.88 225 LEU B CA 1
ATOM 4017 C C . LEU B 1 225 ? -2.6 -22.859 -6.52 1 98.88 225 LEU B C 1
ATOM 4019 O O . LEU B 1 225 ? -2.115 -23.891 -6.992 1 98.88 225 LEU B O 1
ATOM 4023 N N . THR B 1 226 ? -2.598 -21.734 -7.113 1 98.69 226 THR B N 1
ATOM 4024 C CA . THR B 1 226 ? -1.78 -21.531 -8.305 1 98.69 226 THR B CA 1
ATOM 4025 C C . THR B 1 226 ? -0.977 -20.234 -8.203 1 98.69 226 THR B C 1
ATOM 4027 O O . THR B 1 226 ? -1.463 -19.25 -7.664 1 98.69 226 THR B O 1
ATOM 4030 N N . HIS B 1 227 ? 0.188 -20.25 -8.656 1 97.81 227 HIS B N 1
ATOM 4031 C CA . HIS B 1 227 ? 1.017 -19.062 -8.828 1 97.81 227 HIS B CA 1
ATOM 4032 C C . HIS B 1 227 ? 2.145 -19.312 -9.82 1 97.81 227 HIS B C 1
ATOM 4034 O O . HIS B 1 227 ? 2.395 -20.469 -10.203 1 97.81 227 HIS B O 1
ATOM 4040 N N . THR B 1 228 ? 2.748 -18.297 -10.219 1 97.25 228 THR B N 1
ATOM 4041 C CA . THR B 1 228 ? 3.705 -18.297 -11.32 1 97.25 228 THR B CA 1
ATOM 4042 C C . THR B 1 228 ? 4.852 -19.266 -11.039 1 97.25 228 THR B C 1
ATOM 4044 O O . THR B 1 228 ? 5.223 -20.062 -11.906 1 97.25 228 THR B O 1
ATOM 4047 N N . SER B 1 229 ? 5.359 -19.312 -9.906 1 95.88 229 SER B N 1
ATOM 4048 C CA . SER B 1 229 ? 6.594 -20.031 -9.617 1 95.88 229 SER B CA 1
ATOM 4049 C C . SER B 1 229 ? 6.359 -21.547 -9.617 1 95.88 229 SER B C 1
ATOM 4051 O O . SER B 1 229 ? 7.164 -22.297 -10.164 1 95.88 229 SER B O 1
ATOM 4053 N N . ALA B 1 230 ? 5.219 -22.016 -9.062 1 96.06 230 ALA B N 1
ATOM 4054 C CA . ALA B 1 230 ? 5.094 -23.453 -8.789 1 96.06 230 ALA B CA 1
ATOM 4055 C C . ALA B 1 230 ? 3.965 -24.062 -9.602 1 96.06 230 ALA B C 1
ATOM 4057 O O . ALA B 1 230 ? 3.834 -25.297 -9.664 1 96.06 230 ALA B O 1
ATOM 4058 N N . GLY B 1 231 ? 3.17 -23.203 -10.305 1 96.94 231 GLY B N 1
ATOM 4059 C CA . GLY B 1 231 ? 2.018 -23.766 -10.992 1 96.94 231 GLY B CA 1
ATOM 4060 C C . GLY B 1 231 ? 0.913 -24.203 -10.055 1 96.94 231 GLY B C 1
ATOM 4061 O O . GLY B 1 231 ? 0.395 -23.406 -9.273 1 96.94 231 GLY B O 1
ATOM 4062 N N . VAL B 1 232 ? 0.602 -25.469 -10.078 1 98.12 232 VAL B N 1
ATOM 4063 C CA . VAL B 1 232 ? -0.461 -26.016 -9.242 1 98.12 232 VAL B CA 1
ATOM 4064 C C . VAL B 1 232 ? 0.128 -26.547 -7.938 1 98.12 232 VAL B C 1
ATOM 4066 O O . VAL B 1 232 ? 1.021 -27.406 -7.953 1 98.12 232 VAL B O 1
ATOM 4069 N N . VAL B 1 233 ? -0.336 -26.094 -6.809 1 98.38 233 VAL B N 1
ATOM 4070 C CA . VAL B 1 233 ? 0.173 -26.453 -5.492 1 98.38 233 VAL B CA 1
ATOM 4071 C C . VAL B 1 233 ? -0.948 -27.062 -4.652 1 98.38 233 VAL B C 1
ATOM 4073 O O . VAL B 1 233 ? -1.829 -26.344 -4.168 1 98.38 233 VAL B O 1
ATOM 4076 N N . PRO B 1 234 ? -0.917 -28.328 -4.453 1 98.56 234 PRO B N 1
ATOM 4077 C CA . PRO B 1 234 ? -1.979 -28.953 -3.658 1 98.56 234 PRO B CA 1
ATOM 4078 C C . PRO B 1 234 ? -1.985 -28.484 -2.209 1 98.56 234 PRO B C 1
ATOM 4080 O O . PRO B 1 234 ? -0.923 -28.328 -1.601 1 98.56 234 PRO B O 1
ATOM 4083 N N . VAL B 1 235 ? -3.133 -28.219 -1.677 1 98.81 235 VAL B N 1
ATOM 4084 C CA . VAL B 1 235 ? -3.285 -27.859 -0.272 1 98.81 235 VAL B CA 1
ATOM 4085 C C . VAL B 1 235 ? -3.691 -29.094 0.539 1 98.81 235 VAL B C 1
ATOM 4087 O O . VAL B 1 235 ? -4.766 -29.656 0.324 1 98.81 235 VAL B O 1
ATOM 4090 N N . ARG B 1 236 ? -2.861 -29.438 1.385 1 98.44 236 ARG B N 1
ATOM 4091 C CA . ARG B 1 236 ? -3.115 -30.594 2.244 1 98.44 236 ARG B 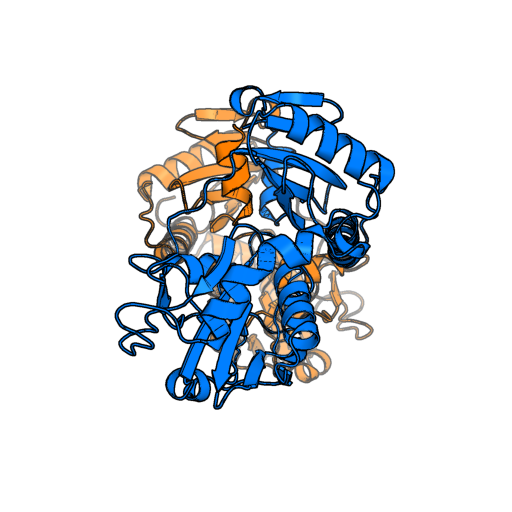CA 1
ATOM 4092 C C . ARG B 1 236 ? -4.016 -30.219 3.416 1 98.44 236 ARG B C 1
ATOM 4094 O O . ARG B 1 236 ? -4.859 -31.016 3.838 1 98.44 236 ARG B O 1
ATOM 4101 N N . ARG B 1 237 ? -3.771 -29.016 3.924 1 98.12 237 ARG B N 1
ATOM 4102 C CA . ARG B 1 237 ? -4.508 -28.594 5.109 1 98.12 237 ARG B CA 1
ATOM 4103 C C . ARG B 1 237 ? -4.836 -27.109 5.047 1 98.12 237 ARG B C 1
ATOM 4105 O O . ARG B 1 237 ? -4 -26.297 4.633 1 98.12 237 ARG B O 1
ATOM 4112 N N . LEU B 1 238 ? -6.031 -26.812 5.406 1 98.62 238 LEU B N 1
ATOM 4113 C CA . LEU B 1 238 ? -6.496 -25.453 5.684 1 98.62 238 LEU B CA 1
ATOM 4114 C C . LEU B 1 238 ? -6.848 -25.297 7.16 1 98.62 238 LEU B C 1
ATOM 4116 O O . LEU B 1 238 ? -7.832 -25.859 7.633 1 98.62 238 LEU B O 1
ATOM 4120 N N . ASN B 1 239 ? -6.113 -24.406 7.844 1 97.56 239 ASN B N 1
ATOM 4121 C CA . ASN B 1 239 ? -6.234 -24.406 9.297 1 97.56 239 ASN B CA 1
ATOM 4122 C C . ASN B 1 239 ? -6.133 -25.812 9.867 1 97.56 239 ASN B C 1
ATOM 4124 O O . ASN B 1 239 ? -5.121 -26.484 9.68 1 97.56 239 ASN B O 1
ATOM 4128 N N . GLU B 1 240 ? -7.125 -26.328 10.547 1 96.5 240 GLU B N 1
ATOM 4129 C CA . GLU B 1 240 ? -7.098 -27.672 11.117 1 96.5 240 GLU B CA 1
ATOM 4130 C C . GLU B 1 240 ? -7.82 -28.672 10.211 1 96.5 240 GLU B C 1
ATOM 4132 O O . GLU B 1 240 ? -7.879 -29.859 10.516 1 96.5 240 GLU B O 1
ATOM 4137 N N . HIS B 1 241 ? -8.312 -28.234 9.141 1 97.56 241 HIS B N 1
ATOM 4138 C CA . HIS B 1 241 ? -9.062 -29.078 8.227 1 97.56 241 HIS B CA 1
ATOM 4139 C C . HIS B 1 241 ? -8.133 -29.766 7.227 1 97.56 241 HIS B C 1
ATOM 4141 O O . HIS B 1 241 ? -7.438 -29.109 6.461 1 97.56 241 HIS B O 1
ATOM 4147 N N . SER B 1 242 ? -8.164 -31.047 7.113 1 97.88 242 SER B N 1
ATOM 4148 C CA . SER B 1 242 ? -7.312 -31.812 6.211 1 97.88 242 SER B CA 1
ATOM 4149 C C . SER B 1 242 ? -8.07 -32.25 4.961 1 97.88 242 SER B C 1
ATOM 4151 O O . SER B 1 242 ? -9.211 -32.719 5.051 1 97.88 242 SER B O 1
ATOM 4153 N N . PHE B 1 243 ? -7.465 -32.125 3.828 1 98 243 PHE B N 1
ATOM 4154 C CA . PHE B 1 243 ? -8.07 -32.531 2.574 1 98 243 PHE B CA 1
ATOM 4155 C C . PHE B 1 243 ? -7.586 -33.938 2.193 1 98 243 PHE B C 1
ATOM 4157 O O . PHE B 1 243 ? -8.312 -34.719 1.565 1 98 243 PHE B O 1
ATOM 4164 N N . PHE B 1 244 ? -6.359 -34.219 2.51 1 96.69 244 PHE B N 1
ATOM 4165 C CA . PHE B 1 244 ? -5.801 -35.531 2.215 1 96.69 244 PHE B CA 1
ATOM 4166 C C . PHE B 1 244 ? -4.629 -35.844 3.135 1 96.69 244 PHE B C 1
ATOM 4168 O O . PHE B 1 244 ? -4.078 -34.938 3.771 1 96.69 244 PHE B O 1
ATOM 4175 N N . GLU B 1 245 ? -4.227 -37.094 3.225 1 93.94 245 GLU B N 1
ATOM 4176 C CA . GLU B 1 245 ? -3.127 -37.5 4.09 1 93.94 245 GLU B CA 1
ATOM 4177 C C . GLU B 1 245 ? -1.87 -37.812 3.279 1 93.94 245 GLU B C 1
ATOM 4179 O O . GLU B 1 245 ? -0.785 -37.312 3.602 1 93.94 245 GLU B O 1
ATOM 4184 N N . GLU B 1 246 ? -2.035 -38.5 2.252 1 92.56 246 GLU B N 1
ATOM 4185 C CA . GLU B 1 246 ? -0.853 -38.969 1.542 1 92.56 246 GLU B CA 1
ATOM 4186 C C . GLU B 1 246 ? -0.715 -38.312 0.182 1 92.56 246 GLU B C 1
ATOM 4188 O O . GLU B 1 246 ? 0.362 -37.812 -0.169 1 92.56 246 GLU B O 1
ATOM 4193 N N . GLU B 1 247 ? -1.852 -38.312 -0.533 1 95.12 247 GLU B N 1
ATOM 4194 C CA . GLU B 1 247 ? -1.805 -37.781 -1.892 1 95.12 247 GLU B CA 1
ATOM 4195 C C . GLU B 1 247 ? -2.998 -36.875 -2.17 1 95.12 247 GLU B C 1
ATOM 4197 O O . GLU B 1 247 ? -4.09 -37.094 -1.638 1 95.12 247 GLU B O 1
ATOM 4202 N N . PRO B 1 248 ? -2.773 -35.906 -3.057 1 97.19 248 PRO B N 1
ATOM 4203 C CA . PRO B 1 248 ? -3.893 -35.062 -3.424 1 97.19 248 PRO B CA 1
ATOM 4204 C C . PRO B 1 248 ? -5.027 -35.812 -4.109 1 97.19 248 PRO B C 1
ATOM 4206 O O . PRO B 1 248 ? -4.82 -36.906 -4.617 1 97.19 248 PRO B O 1
ATOM 4209 N N . GLY B 1 249 ? -6.207 -35.219 -4.09 1 97.25 249 GLY B N 1
ATOM 4210 C CA . GLY B 1 249 ? -7.344 -35.781 -4.785 1 97.25 249 GLY B CA 1
ATOM 4211 C C . GLY B 1 249 ? -7.129 -35.906 -6.281 1 97.25 249 GLY B C 1
ATOM 4212 O O . GLY B 1 249 ? -6.191 -35.312 -6.828 1 97.25 249 GLY B O 1
ATOM 4213 N N . PRO B 1 250 ? -7.934 -36.656 -6.91 1 97.88 250 PRO B N 1
ATOM 4214 C CA . PRO B 1 250 ? -7.699 -37.031 -8.312 1 97.88 250 PRO B CA 1
ATOM 4215 C C . PRO B 1 250 ? -7.707 -35.844 -9.242 1 97.88 250 PRO B C 1
ATOM 4217 O O . PRO B 1 250 ? -6.945 -35.781 -10.211 1 97.88 250 PRO B O 1
ATOM 4220 N N . VAL B 1 251 ? -8.594 -34.875 -9.016 1 98.62 251 VAL B N 1
ATOM 4221 C CA . VAL B 1 251 ? -8.664 -33.719 -9.898 1 98.62 251 VAL B CA 1
ATOM 4222 C C . VAL B 1 251 ? -7.379 -32.906 -9.781 1 98.62 251 VAL B C 1
ATOM 4224 O O . VAL B 1 251 ? -6.754 -32.562 -10.789 1 98.62 251 VAL B O 1
ATOM 4227 N N . THR B 1 252 ? -6.973 -32.594 -8.562 1 98.5 252 THR B N 1
ATOM 4228 C CA . THR B 1 252 ? -5.754 -31.844 -8.32 1 98.5 252 THR B CA 1
ATOM 4229 C C . THR B 1 252 ? -4.539 -32.562 -8.883 1 98.5 252 THR B C 1
ATOM 4231 O O . THR B 1 252 ? -3.703 -31.969 -9.562 1 98.5 252 THR B O 1
ATOM 4234 N N . ALA B 1 253 ? -4.453 -33.844 -8.641 1 97.75 253 ALA B N 1
ATOM 4235 C CA . ALA B 1 253 ? -3.338 -34.656 -9.125 1 97.75 253 ALA B CA 1
ATOM 4236 C C . ALA B 1 253 ? -3.268 -34.625 -10.656 1 97.75 253 ALA B C 1
ATOM 4238 O O . ALA B 1 253 ? -2.184 -34.5 -11.227 1 97.75 253 ALA B O 1
ATOM 4239 N N . THR B 1 254 ? -4.387 -34.781 -11.258 1 98.38 254 THR B N 1
ATOM 4240 C CA . THR B 1 254 ? -4.461 -34.75 -12.719 1 98.38 254 THR B CA 1
ATOM 4241 C C . THR B 1 254 ? -3.982 -33.406 -13.258 1 98.38 254 THR B C 1
ATOM 4243 O O . THR B 1 254 ? -3.211 -33.375 -14.219 1 98.38 254 THR B O 1
ATOM 4246 N N . LEU B 1 255 ? -4.426 -32.344 -12.656 1 98.56 255 LEU B N 1
ATOM 4247 C CA . LEU B 1 255 ? -4.027 -31 -13.086 1 98.56 255 LEU B CA 1
ATOM 4248 C C . LEU B 1 255 ? -2.531 -30.781 -12.875 1 98.56 255 LEU B C 1
ATOM 4250 O O . LEU B 1 255 ? -1.857 -30.188 -13.719 1 98.56 255 LEU B O 1
ATOM 4254 N N . MET B 1 256 ? -2 -31.219 -11.773 1 97.19 256 MET B N 1
ATOM 4255 C CA . MET B 1 256 ? -0.574 -31.125 -11.477 1 97.19 256 MET B CA 1
ATOM 4256 C C . MET B 1 256 ? 0.257 -31.828 -12.539 1 97.19 256 MET B C 1
ATOM 4258 O O . MET B 1 256 ? 1.221 -31.266 -13.062 1 97.19 256 MET B O 1
ATOM 4262 N N . GLU B 1 257 ? -0.122 -33 -12.867 1 96.81 257 GLU B N 1
ATOM 4263 C CA . GLU B 1 257 ? 0.631 -33.844 -13.781 1 96.81 257 GLU B CA 1
ATOM 4264 C C . GLU B 1 257 ? 0.609 -33.312 -15.203 1 96.81 257 GLU B C 1
ATOM 4266 O O . GLU B 1 257 ? 1.583 -33.438 -15.945 1 96.81 257 GLU B O 1
ATOM 4271 N N . ASN B 1 258 ? -0.45 -32.688 -15.547 1 98.19 258 ASN B N 1
ATOM 4272 C CA . ASN B 1 258 ? -0.64 -32.281 -16.938 1 98.19 258 ASN B CA 1
ATOM 4273 C C . ASN B 1 258 ? -0.322 -30.812 -17.156 1 98.19 258 ASN B C 1
ATOM 4275 O O . ASN B 1 258 ? -0.302 -30.344 -18.297 1 98.19 258 ASN B O 1
ATOM 4279 N N . PHE B 1 259 ? -0.044 -30.078 -16.125 1 98 259 PHE B N 1
ATOM 4280 C CA . PHE B 1 259 ? 0.083 -28.641 -16.219 1 98 259 PHE B CA 1
ATOM 4281 C C . PHE B 1 259 ? 1.257 -28.25 -17.109 1 98 259 PHE B C 1
ATOM 4283 O O . PHE B 1 259 ? 1.082 -27.547 -18.109 1 98 259 PHE B O 1
ATOM 4290 N N . GLU B 1 260 ? 2.447 -28.688 -16.812 1 96.88 260 GLU B N 1
ATOM 4291 C CA . GLU B 1 260 ? 3.643 -28.281 -17.547 1 96.88 260 GLU B CA 1
ATOM 4292 C C . GLU B 1 260 ? 3.553 -28.688 -19.016 1 96.88 260 GLU B C 1
ATOM 4294 O O . GLU B 1 260 ? 3.787 -27.875 -19.906 1 96.88 260 GLU B O 1
ATOM 4299 N N . PRO B 1 261 ? 3.201 -29.984 -19.312 1 97.75 261 PRO B N 1
ATOM 4300 C CA . PRO B 1 261 ? 3.014 -30.344 -20.719 1 97.75 261 PRO B CA 1
ATOM 4301 C C . PRO B 1 261 ? 2.018 -29.422 -21.422 1 97.75 261 PRO B C 1
ATOM 4303 O O . PRO B 1 261 ? 2.23 -29.047 -22.578 1 97.75 261 PRO B O 1
ATOM 4306 N N . PHE B 1 262 ? 0.972 -29.094 -20.719 1 98.06 262 PHE B N 1
ATOM 4307 C CA . PHE B 1 262 ? -0.066 -28.25 -21.312 1 98.06 262 PHE B CA 1
ATOM 4308 C C . PHE B 1 262 ? 0.475 -26.859 -21.625 1 98.06 262 PHE B C 1
ATOM 4310 O O . PHE B 1 262 ? 0.296 -26.359 -22.75 1 98.06 262 PHE B O 1
ATOM 4317 N N . VAL B 1 263 ? 1.124 -26.188 -20.656 1 97.25 263 VAL B N 1
ATOM 4318 C CA . VAL B 1 263 ? 1.566 -24.812 -20.859 1 97.25 263 VAL B CA 1
ATOM 4319 C C . VAL B 1 263 ? 2.66 -24.766 -21.938 1 97.25 263 VAL B C 1
ATOM 4321 O O . VAL B 1 263 ? 2.775 -23.797 -22.672 1 97.25 263 VAL B O 1
ATOM 4324 N N . LEU B 1 264 ? 3.465 -25.797 -22.062 1 96.94 264 LEU B N 1
ATOM 4325 C CA . LEU B 1 264 ? 4.527 -25.875 -23.062 1 96.94 264 LEU B CA 1
ATOM 4326 C C . LEU B 1 264 ? 3.947 -25.984 -24.453 1 96.94 264 LEU B C 1
ATOM 4328 O O . LEU B 1 264 ? 4.574 -25.562 -25.438 1 96.94 264 LEU B O 1
ATOM 4332 N N . ASN B 1 265 ? 2.738 -26.469 -24.531 1 96.94 265 ASN B N 1
ATOM 4333 C CA . ASN B 1 265 ? 2.182 -26.75 -25.859 1 96.94 265 ASN B CA 1
ATOM 4334 C C . ASN B 1 265 ? 1.118 -25.719 -26.25 1 96.94 265 ASN B C 1
ATOM 4336 O O . ASN B 1 265 ? 0.616 -25.734 -27.375 1 96.94 265 ASN B O 1
ATOM 4340 N N . LEU B 1 266 ? 0.705 -24.891 -25.359 1 97 266 LEU B N 1
ATOM 4341 C CA . LEU B 1 266 ? -0.277 -23.844 -25.656 1 97 266 LEU B CA 1
ATOM 4342 C C . LEU B 1 266 ? 0.39 -22.641 -26.297 1 97 266 LEU B C 1
ATOM 4344 O O . LEU B 1 266 ? 1.027 -21.844 -25.609 1 97 266 LEU B O 1
ATOM 4348 N N . GLU B 1 267 ? 0.171 -22.406 -27.531 1 96.5 267 GLU B N 1
ATOM 4349 C CA . GLU B 1 267 ? 0.895 -21.438 -28.359 1 96.5 267 GLU B CA 1
ATOM 4350 C C . GLU B 1 267 ? 0.765 -20.031 -27.812 1 96.5 267 GLU B C 1
ATOM 4352 O O . GLU B 1 267 ? 1.71 -19.234 -27.891 1 96.5 267 GLU B O 1
ATOM 4357 N N . GLU B 1 268 ? -0.368 -19.672 -27.281 1 96.81 268 GLU B N 1
ATOM 4358 C CA . GLU B 1 268 ? -0.606 -18.312 -26.828 1 96.81 268 GLU B CA 1
ATOM 4359 C C . GLU B 1 268 ? 0.341 -17.938 -25.688 1 96.81 268 GLU B C 1
ATOM 4361 O O . GLU B 1 268 ? 0.564 -16.75 -25.422 1 96.81 268 GLU B O 1
ATOM 4366 N N . ASN B 1 269 ? 0.903 -18.922 -24.984 1 97.44 269 ASN B N 1
ATOM 4367 C CA . ASN B 1 269 ? 1.827 -18.672 -23.875 1 97.44 269 ASN B CA 1
ATOM 4368 C C . ASN B 1 269 ? 3.221 -18.312 -24.391 1 97.44 269 ASN B C 1
ATOM 4370 O O . ASN B 1 269 ? 4.07 -17.859 -23.609 1 97.44 269 ASN B O 1
ATOM 4374 N N . TRP B 1 270 ? 3.477 -18.359 -25.672 1 97.62 270 TRP B N 1
ATOM 4375 C CA . TRP B 1 270 ? 4.84 -18.25 -26.188 1 97.62 270 TRP B CA 1
ATOM 4376 C C . TRP B 1 270 ? 4.926 -17.203 -27.297 1 97.62 270 TRP B C 1
ATOM 4378 O O . TRP B 1 270 ? 5.863 -17.219 -28.094 1 97.62 270 TRP B O 1
ATOM 4388 N N . VAL B 1 271 ? 3.982 -16.375 -27.312 1 95.56 271 VAL B N 1
ATOM 4389 C CA . VAL B 1 271 ? 4.004 -15.258 -28.25 1 95.56 271 VAL B CA 1
ATOM 4390 C C . VAL B 1 271 ? 5.25 -14.406 -28.016 1 95.56 271 VAL B C 1
ATOM 4392 O O . VAL B 1 271 ? 5.531 -14.008 -26.891 1 95.56 271 VAL B O 1
ATOM 4395 N N . GLY B 1 272 ? 6.008 -14.164 -29.062 1 92.19 272 GLY B N 1
ATOM 4396 C CA . GLY B 1 272 ? 7.184 -13.305 -28.984 1 92.19 272 GLY B CA 1
ATOM 4397 C C . GLY B 1 272 ? 8.406 -14.023 -28.438 1 92.19 272 GLY B C 1
ATOM 4398 O O . GLY B 1 272 ? 9.453 -13.406 -28.25 1 92.19 272 GLY B O 1
ATOM 4399 N N . ILE B 1 273 ? 8.359 -15.234 -28.141 1 91.81 273 ILE B N 1
ATOM 4400 C CA . ILE B 1 273 ? 9.445 -15.992 -27.531 1 91.81 273 ILE B CA 1
ATOM 4401 C C . ILE B 1 273 ? 9.938 -17.047 -28.516 1 91.81 273 ILE B C 1
ATOM 4403 O O . ILE B 1 273 ? 9.141 -17.625 -29.266 1 91.81 273 ILE B O 1
#

Solvent-accessible surface area (backbone atoms only — not comparable to full-atom values): 28745 Å² total; per-residue (Å²): 92,41,28,39,48,90,90,39,78,42,48,44,90,74,43,66,42,48,47,68,60,50,60,59,35,26,52,18,28,36,46,45,70,44,34,34,57,97,56,37,67,47,34,48,52,60,50,49,52,48,44,46,55,30,33,47,80,67,73,35,75,72,84,65,49,71,68,58,48,44,50,52,51,50,57,57,38,65,74,46,97,48,47,30,31,35,38,38,38,35,31,72,91,78,59,49,55,38,39,40,38,36,78,54,82,74,75,90,50,78,72,33,36,39,32,35,76,40,91,31,20,44,60,50,53,60,25,40,51,37,70,51,43,49,40,15,40,49,28,44,58,56,37,52,69,68,53,77,89,41,75,44,35,36,24,24,30,88,86,44,34,35,28,26,35,66,80,31,41,50,39,36,26,48,94,76,28,38,36,29,45,22,67,88,40,50,27,62,82,45,66,45,50,52,50,50,54,52,50,36,49,75,69,69,35,53,74,44,72,35,84,34,48,54,71,53,67,78,68,36,58,32,38,31,35,26,27,71,86,70,39,63,38,43,37,23,25,50,66,90,46,70,54,46,86,72,57,68,45,70,68,61,44,50,49,48,71,45,42,62,67,46,58,75,65,39,67,84,37,44,50,89,103,93,42,29,38,48,91,90,38,79,40,47,44,90,74,43,68,41,48,44,69,60,51,60,59,34,24,52,18,28,37,45,48,70,44,35,32,58,97,53,36,65,48,33,46,51,62,51,49,52,49,42,46,56,29,33,49,79,67,74,36,74,72,84,66,48,70,67,57,49,43,49,52,52,50,57,58,37,64,74,46,98,47,46,30,30,35,38,37,39,34,31,73,91,76,57,49,56,39,39,39,38,36,79,56,81,73,77,88,51,79,72,33,36,39,33,35,77,41,89,32,20,43,60,50,54,59,24,40,51,37,69,50,45,50,40,15,40,48,29,43,58,56,36,52,71,68,51,77,92,41,75,44,34,36,24,25,29,90,86,44,33,35,28,27,34,65,80,33,42,49,38,35,26,47,96,76,28,38,37,29,44,23,68,88,39,52,28,63,83,46,68,46,51,51,50,50,54,51,49,34,49,75,69,69,35,52,75,44,70,35,84,34,49,54,70,52,67,77,68,33,58,34,40,32,33,25,26,72,87,70,40,63,39,41,36,23,25,50,67,90,47,70,55,46,87,72,58,67,46,70,68,60,45,51,50,50,70,46,41,64,68,47,57,77,66,39,65,84,37,43,50,89,103